Protein AF-0000000083226311 (afdb_homodimer)

Sequence (654 aa):
MKQTILDANFPFTADRRTYHVALKHGEVANRILTVGDHVRARRIAKFLDQSPKVFELTSQRGFTTFTGCYLGVPVSIVAIGMGYPMIDFFVREVRAVVTGDLIIIRLGSCGTLVPEIPVGRVVVCSSSLAIWTNYDYFQLSDQERENSKGTPAGSPYLMSRPIGCDQTLHDALYENLEKTVDQGLVSSGALHSSADTFYAGQGRLDSNFMDHNHGLLDSLSKLNPSPVTLEMETTHLFHLAAINQHKSNQPADEPKSDPSSFCQGKGQIRVAAAHITFAGRISGDFIEPKEVEKLEFQAGKGCLETLINQQIDPANLHPVEDSVWSCMKQTILDANFPFTADRRTYHVALKHGEVANRILTVGDHVRARRIAKFLDQSPKVFELTSQRGFTTFTGCYLGVPVSIVAIGMGYPMIDFFVREVRAVVTGDLIIIRLGSCGTLVPEIPVGRVVVCSSSLAIWTNYDYFQLSDQERENSKGTPAGSPYLMSRPIGCDQTLHDALYENLEKTVDQGLVSSGALHSSADTFYAGQGRLDSNFMDHNHGLLDSLSKLNPSPVTLEMETTHLFHLAAINQHKSNQPADEPKSDPSSFCQGKGQIRVAAAHITFAGRISGDFIEPKEVEKLEFQAGKGCLETLINQQIDPANLHPVEDSVWSC

Organism: NCBI:txid56615

Nearest PDB structures (foldseek):
  6k8p-assembly1_A  TM=8.914E-01  e=3.762E-32  Phytophthora capsici LT1534
  6k5h-assembly2_C  TM=8.894E-01  e=1.796E-29  Phytophthora capsici LT1534
  5lhv-assembly1_D  TM=8.011E-01  e=9.781E-16  Vibrio cholerae
  3pns-assembly3_E  TM=7.950E-01  e=2.423E-15  Vibrio cholerae O1 biovar El Tor str. N16961
  3qpb-assembly1_A  TM=7.929E-01  e=3.278E-15  Streptococcus pyogenes serotype M6

pLDDT: mean 93.26, std 11.83, range [39.75, 98.94]

Structure (mmCIF, N/CA/C/O backbone):
data_AF-0000000083226311-model_v1
#
loop_
_entity.id
_entity.type
_entity.pdbx_description
1 polymer 'Nucleoside phosphorylase domain-containing protein'
#
loop_
_atom_site.group_PDB
_atom_site.id
_atom_site.type_symbol
_atom_site.label_atom_id
_atom_site.label_alt_id
_atom_site.label_comp_id
_atom_site.label_asym_id
_atom_site.label_entity_id
_atom_site.label_seq_id
_atom_site.pdbx_PDB_ins_code
_atom_site.Cartn_x
_atom_site.Cartn_y
_atom_site.Cartn_z
_atom_site.occupancy
_atom_site.B_iso_or_equiv
_atom_site.auth_seq_id
_atom_site.auth_comp_id
_atom_site.auth_asym_id
_atom_site.auth_atom_id
_atom_site.pdbx_PDB_model_num
ATOM 1 N N . MET A 1 1 ? -11.578 12.414 -10.75 1 69.88 1 MET A N 1
ATOM 2 C CA . MET A 1 1 ? -12.672 11.484 -10.984 1 69.88 1 MET A CA 1
ATOM 3 C C . MET A 1 1 ? -13.438 11.844 -12.258 1 69.88 1 MET A C 1
ATOM 5 O O . MET A 1 1 ? -14.047 12.906 -12.336 1 69.88 1 MET A O 1
ATOM 9 N N . LYS A 1 2 ? -13.328 10.992 -13.234 1 69.25 2 LYS A N 1
ATOM 10 C CA . LYS A 1 2 ? -13.883 11.32 -14.539 1 69.25 2 LYS A CA 1
ATOM 11 C C . LYS A 1 2 ? -15.305 10.781 -14.688 1 69.25 2 LYS A C 1
ATOM 13 O O . LYS A 1 2 ? -16.125 11.367 -15.391 1 69.25 2 LYS A O 1
ATOM 18 N N . GLN A 1 3 ? -15.562 9.766 -13.891 1 80.12 3 GLN A N 1
ATOM 19 C CA . GLN A 1 3 ? -16.844 9.109 -14.086 1 80.12 3 GLN A CA 1
ATOM 20 C C . GLN A 1 3 ? -17.625 9.008 -12.773 1 80.12 3 GLN A C 1
ATOM 22 O O . GLN A 1 3 ? -17.016 9.047 -11.688 1 80.12 3 GLN A O 1
ATOM 27 N N . THR A 1 4 ? -18.906 8.961 -13 1 85.12 4 THR A N 1
ATOM 28 C CA . THR A 1 4 ? -19.766 8.719 -11.844 1 85.12 4 THR A CA 1
ATOM 29 C C . THR A 1 4 ? -19.531 7.32 -11.281 1 85.12 4 THR A C 1
ATOM 31 O O . THR A 1 4 ? -19.422 6.348 -12.031 1 85.12 4 THR A O 1
ATOM 34 N N . ILE A 1 5 ? -19.281 7.281 -10.008 1 87.38 5 ILE A N 1
ATOM 35 C CA . ILE A 1 5 ? -19.094 6.016 -9.312 1 87.38 5 ILE A CA 1
ATOM 36 C C . ILE A 1 5 ? -20.391 5.578 -8.656 1 87.38 5 ILE A C 1
ATOM 38 O O . ILE A 1 5 ? -21.078 6.387 -8.016 1 87.38 5 ILE A O 1
ATOM 42 N N . LEU A 1 6 ? -20.547 4.27 -8.93 1 84.38 6 LEU A N 1
ATOM 43 C CA . LEU A 1 6 ? -21.781 3.695 -8.406 1 84.38 6 LEU A CA 1
ATOM 44 C C . LEU A 1 6 ? -21.5 2.791 -7.215 1 84.38 6 LEU A C 1
ATOM 46 O O . LEU A 1 6 ? -20.453 2.148 -7.152 1 84.38 6 LEU A O 1
ATOM 50 N N . ASP A 1 7 ? -22.156 2.822 -6.078 1 86.25 7 ASP A N 1
ATOM 51 C CA . ASP A 1 7 ? -22.156 1.913 -4.938 1 86.25 7 ASP A CA 1
ATOM 52 C C . ASP A 1 7 ? -21.062 2.271 -3.949 1 86.25 7 ASP A C 1
ATOM 54 O O . ASP A 1 7 ? -19.875 2.15 -4.266 1 86.25 7 ASP A O 1
ATOM 58 N N . ALA A 1 8 ? -21.297 2.588 -2.844 1 90.62 8 ALA A N 1
ATOM 59 C CA . ALA A 1 8 ? -20.328 3.004 -1.835 1 90.62 8 ALA A CA 1
ATOM 60 C C . ALA A 1 8 ? -19.656 1.795 -1.193 1 90.62 8 ALA A C 1
ATOM 62 O O . ALA A 1 8 ? -18.594 1.923 -0.579 1 90.62 8 ALA A O 1
ATOM 63 N N . ASN A 1 9 ? -20.25 0.638 -1.308 1 91.94 9 ASN A N 1
ATOM 64 C CA . ASN A 1 9 ? -19.672 -0.583 -0.755 1 91.94 9 ASN A CA 1
ATOM 65 C C . ASN A 1 9 ? -18.625 -1.18 -1.691 1 91.94 9 ASN A C 1
ATOM 67 O O . ASN A 1 9 ? -17.484 -1.414 -1.285 1 91.94 9 ASN A O 1
ATOM 71 N N . PHE A 1 10 ? -18.984 -1.398 -2.883 1 92.69 10 PHE A N 1
ATOM 72 C CA . PHE A 1 10 ? -18.094 -1.881 -3.932 1 92.69 10 PHE A CA 1
ATOM 73 C C . PHE A 1 10 ? -18.156 -0.973 -5.152 1 92.69 10 PHE A C 1
ATOM 75 O O . PHE A 1 10 ? -18.891 -1.248 -6.102 1 92.69 10 PHE A O 1
ATOM 82 N N . PRO A 1 11 ? -17.328 0.064 -5.188 1 92.44 11 PRO A N 1
ATOM 83 C CA . PRO A 1 11 ? -17.453 1.112 -6.203 1 92.44 11 PRO A CA 1
ATOM 84 C C . PRO A 1 11 ? -17.141 0.606 -7.609 1 92.44 11 PRO A C 1
ATOM 86 O O . PRO A 1 11 ? -16.203 -0.173 -7.797 1 92.44 11 PRO A O 1
ATOM 89 N N . PHE A 1 12 ? -17.922 0.962 -8.539 1 92.25 12 PHE A N 1
ATOM 90 C CA . PHE A 1 12 ? -17.781 0.682 -9.961 1 92.25 12 PHE A CA 1
ATOM 91 C C . PHE A 1 12 ? -18.281 1.854 -10.805 1 92.25 12 PHE A C 1
ATOM 93 O O . PHE A 1 12 ? -19.109 2.639 -10.344 1 92.25 12 PHE A O 1
ATOM 100 N N . THR A 1 13 ? -17.75 1.929 -11.984 1 92 13 THR A N 1
ATOM 101 C CA . THR A 1 13 ? -18.219 2.951 -12.906 1 92 13 THR A CA 1
ATOM 102 C C . THR A 1 13 ? -19.516 2.51 -13.578 1 92 13 THR A C 1
ATOM 104 O O . THR A 1 13 ? -19.938 1.36 -13.43 1 92 13 THR A O 1
ATOM 107 N N . ALA A 1 14 ? -20.125 3.447 -14.328 1 88.44 14 ALA A N 1
ATOM 108 C CA . ALA A 1 14 ? -21.375 3.164 -15.023 1 88.44 14 ALA A CA 1
ATOM 109 C C . ALA A 1 14 ? -21.203 2.045 -16.047 1 88.44 14 ALA A C 1
ATOM 111 O O . ALA A 1 14 ? -22.109 1.255 -16.281 1 88.44 14 ALA A O 1
ATOM 112 N N . ASP A 1 15 ? -20.047 2.01 -16.641 1 89.62 15 ASP A N 1
ATOM 113 C CA . ASP A 1 15 ? -19.797 0.968 -17.641 1 89.62 15 ASP A CA 1
ATOM 114 C C . ASP A 1 15 ? -19.203 -0.276 -16.984 1 89.62 15 ASP A C 1
ATOM 116 O O . ASP A 1 15 ? -18.562 -1.088 -17.656 1 89.62 15 ASP A O 1
ATOM 120 N N . ARG A 1 16 ? -19.203 -0.365 -15.672 1 90.38 16 ARG A N 1
ATOM 121 C CA . ARG A 1 16 ? -18.938 -1.544 -14.852 1 90.38 16 ARG A CA 1
ATOM 122 C C . ARG A 1 16 ? -17.438 -1.832 -14.773 1 90.38 16 ARG A C 1
ATOM 124 O O . ARG A 1 16 ? -17.031 -2.99 -14.836 1 90.38 16 ARG A O 1
ATOM 131 N N . ARG A 1 17 ? -16.719 -0.817 -14.828 1 94.31 17 ARG A N 1
ATOM 132 C CA . ARG A 1 17 ? -15.297 -0.914 -14.508 1 94.31 17 ARG A CA 1
ATOM 133 C C . ARG A 1 17 ? -15.062 -0.768 -13.008 1 94.31 17 ARG A C 1
ATOM 135 O O . ARG A 1 17 ? -15.695 0.062 -12.352 1 94.31 17 ARG A O 1
ATOM 142 N N . THR A 1 18 ? -14.188 -1.64 -12.492 1 95.62 18 THR A N 1
ATOM 143 C CA . THR A 1 18 ? -13.859 -1.529 -11.07 1 95.62 18 THR A CA 1
ATOM 144 C C . THR A 1 18 ? -13.141 -0.213 -10.789 1 95.62 18 THR A C 1
ATOM 146 O O . THR A 1 18 ? -12.562 0.395 -11.688 1 95.62 18 THR A O 1
ATOM 149 N N . TYR A 1 19 ? -13.133 0.211 -9.602 1 95.38 19 TYR A N 1
ATOM 150 C CA . TYR A 1 19 ? -12.773 1.575 -9.227 1 95.38 19 TYR A CA 1
ATOM 151 C C . TYR A 1 19 ? -11.266 1.771 -9.242 1 95.38 19 TYR A C 1
ATOM 153 O O . TYR A 1 19 ? -10.773 2.805 -9.703 1 95.38 19 TYR A O 1
ATOM 161 N N . HIS A 1 20 ? -10.492 0.817 -8.727 1 97.44 20 HIS A N 1
ATOM 162 C CA . HIS A 1 20 ? -9.055 1.016 -8.547 1 97.44 20 HIS A CA 1
ATOM 163 C C . HIS A 1 20 ? -8.266 0.388 -9.695 1 97.44 20 HIS A C 1
ATOM 165 O O . HIS A 1 20 ? -7.512 1.077 -10.383 1 97.44 20 HIS A O 1
ATOM 171 N N . VAL A 1 21 ? -8.516 -0.91 -9.891 1 98 21 VAL A N 1
ATOM 172 C CA . VAL A 1 21 ? -7.773 -1.61 -10.938 1 98 21 VAL A CA 1
ATOM 173 C C . VAL A 1 21 ? -8.297 -1.188 -12.312 1 98 21 VAL A C 1
ATOM 175 O O . VAL A 1 21 ? -7.582 -1.299 -13.312 1 98 21 VAL A O 1
ATOM 178 N N . ALA A 1 22 ? -9.562 -0.777 -12.414 1 97.38 22 ALA A N 1
ATOM 179 C CA . ALA A 1 22 ? -10.203 -0.178 -13.586 1 97.38 22 ALA A CA 1
ATOM 180 C C . ALA A 1 22 ? -10.352 -1.199 -14.711 1 97.38 22 ALA A C 1
ATOM 182 O O . ALA A 1 22 ? -10.117 -0.883 -15.875 1 97.38 22 ALA A O 1
ATOM 183 N N . LEU A 1 23 ? -10.695 -2.41 -14.312 1 97 23 LEU A N 1
ATOM 184 C CA . LEU A 1 23 ? -10.93 -3.461 -15.297 1 97 23 LEU A CA 1
ATOM 185 C C . LEU A 1 23 ? -12.406 -3.846 -15.336 1 97 23 LEU A C 1
ATOM 187 O O . LEU A 1 23 ? -13.133 -3.641 -14.367 1 97 23 LEU A O 1
ATOM 191 N N . LYS A 1 24 ? -12.859 -4.324 -16.406 1 95.06 24 LYS A N 1
ATOM 192 C CA . LYS A 1 24 ? -14.227 -4.816 -16.531 1 95.06 24 LYS A CA 1
ATOM 193 C C . LYS A 1 24 ? -14.258 -6.215 -17.141 1 95.06 24 LYS A C 1
ATOM 195 O O . LYS A 1 24 ? -13.211 -6.773 -17.469 1 95.06 24 LYS A O 1
ATOM 200 N N . HIS A 1 25 ? -15.438 -6.762 -17.203 1 93.38 25 HIS A N 1
ATOM 201 C CA . HIS A 1 25 ? -15.656 -8.094 -17.75 1 93.38 25 HIS A CA 1
ATOM 202 C C . HIS A 1 25 ? -15.008 -8.25 -19.125 1 93.38 25 HIS A C 1
ATOM 204 O O . HIS A 1 25 ? -15.195 -7.402 -20 1 93.38 25 HIS A O 1
ATOM 210 N N . GLY A 1 26 ? -14.133 -9.281 -19.281 1 95.5 26 GLY A N 1
ATOM 211 C CA . GLY A 1 26 ? -13.523 -9.578 -20.562 1 95.5 26 GLY A CA 1
ATOM 212 C C . GLY A 1 26 ? -12.148 -8.969 -20.734 1 95.5 26 GLY A C 1
ATOM 213 O O . GLY A 1 26 ? -11.484 -9.195 -21.75 1 95.5 26 GLY A O 1
ATOM 214 N N . GLU A 1 27 ? -11.68 -8.305 -19.734 1 97.25 27 GLU A N 1
ATOM 215 C CA . GLU A 1 27 ? -10.398 -7.621 -19.875 1 97.25 27 GLU A CA 1
ATOM 216 C C . GLU A 1 27 ? -9.305 -8.328 -19.078 1 97.25 27 GLU A C 1
ATOM 218 O O . GLU A 1 27 ? -8.133 -7.969 -19.188 1 97.25 27 GLU A O 1
ATOM 223 N N . VAL A 1 28 ? -9.641 -9.375 -18.312 1 97.56 28 VAL A N 1
ATOM 224 C CA . VAL A 1 28 ? -8.68 -10.164 -17.547 1 97.56 28 VAL A CA 1
ATOM 225 C C . VAL A 1 28 ? -9.023 -11.641 -17.641 1 97.56 28 VAL A C 1
ATOM 227 O O . VAL A 1 28 ? -10.188 -12.031 -17.5 1 97.56 28 VAL A O 1
ATOM 230 N N . ALA A 1 29 ? -8.039 -12.422 -17.906 1 97.56 29 ALA A N 1
ATOM 231 C CA . ALA A 1 29 ? -8.219 -13.867 -18.078 1 97.56 29 ALA A CA 1
ATOM 232 C C . ALA A 1 29 ? -8.148 -14.594 -16.734 1 97.56 29 ALA A C 1
ATOM 234 O O . ALA A 1 29 ? -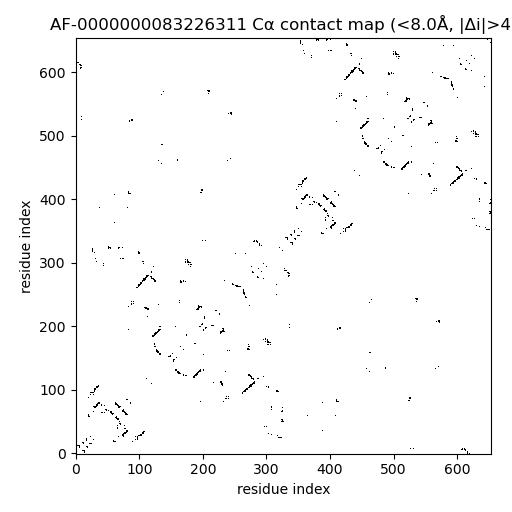7.754 -14.016 -15.727 1 97.56 29 ALA A O 1
ATOM 235 N N . ASN A 1 30 ? -8.531 -15.898 -16.766 1 97.06 30 ASN A N 1
ATOM 236 C CA . ASN A 1 30 ? -8.508 -16.75 -15.586 1 97.06 30 ASN A CA 1
ATOM 237 C C . ASN A 1 30 ? -7.09 -16.938 -15.055 1 97.06 30 ASN A C 1
ATOM 239 O O . ASN A 1 30 ? -6.891 -17.062 -13.852 1 97.06 30 ASN A O 1
ATOM 243 N N . ARG A 1 31 ? -6.109 -17 -15.969 1 98.81 31 ARG A N 1
ATOM 244 C CA . ARG A 1 31 ? -4.703 -17.234 -15.648 1 98.81 31 ARG A CA 1
ATOM 245 C C . ARG A 1 31 ? -3.941 -15.914 -15.555 1 98.81 31 ARG A C 1
ATOM 247 O O . ARG A 1 31 ? -3.857 -15.164 -16.531 1 98.81 31 ARG A O 1
ATOM 254 N N . ILE A 1 32 ? -3.348 -15.68 -14.375 1 98.94 32 ILE A N 1
ATOM 255 C CA . ILE A 1 32 ? -2.812 -14.344 -14.141 1 98.94 32 ILE A CA 1
ATOM 256 C C . ILE A 1 32 ? -1.407 -14.445 -13.547 1 98.94 32 ILE A C 1
ATOM 258 O O . ILE A 1 32 ? -1.181 -15.203 -12.594 1 98.94 32 ILE A O 1
ATOM 262 N N . LEU A 1 33 ? -0.5 -13.734 -14.125 1 98.94 33 LEU A N 1
ATOM 263 C CA . LEU A 1 33 ? 0.792 -13.422 -13.523 1 98.94 33 LEU A CA 1
ATOM 264 C C . LEU A 1 33 ? 0.791 -12.023 -12.922 1 98.94 33 LEU A C 1
ATOM 266 O O . LEU A 1 33 ? 0.52 -11.047 -13.625 1 98.94 33 LEU A O 1
ATOM 270 N N . THR A 1 34 ? 0.99 -11.898 -11.633 1 98.94 34 THR A N 1
ATOM 271 C CA . THR A 1 34 ? 1.079 -10.57 -11.031 1 98.94 34 THR A CA 1
ATOM 272 C C . THR A 1 34 ? 2.516 -10.258 -10.625 1 98.94 34 THR A C 1
ATOM 274 O O . THR A 1 34 ? 3.242 -11.141 -10.164 1 98.94 34 THR A O 1
ATOM 277 N N . VAL A 1 35 ? 2.941 -9.047 -10.883 1 98.81 35 VAL A N 1
ATOM 278 C CA . VAL A 1 35 ? 4.25 -8.516 -10.523 1 98.81 35 VAL A CA 1
ATOM 279 C C . VAL A 1 35 ? 4.086 -7.156 -9.852 1 98.81 35 VAL A C 1
ATOM 281 O O . VAL A 1 35 ? 2.984 -6.605 -9.805 1 98.81 35 VAL A O 1
ATOM 284 N N . GLY A 1 36 ? 5.148 -6.664 -9.25 1 98.06 36 GLY A N 1
ATOM 285 C CA . GLY A 1 36 ? 5.094 -5.355 -8.625 1 98.06 36 GLY A CA 1
ATOM 286 C C . GLY A 1 36 ? 5.363 -4.219 -9.594 1 98.06 36 GLY A C 1
ATOM 287 O O . GLY A 1 36 ? 4.613 -3.24 -9.633 1 98.06 36 GLY A O 1
ATOM 288 N N . ASP A 1 37 ? 6.297 -4.398 -10.43 1 96.25 37 ASP A N 1
ATOM 289 C CA . ASP A 1 37 ? 6.855 -3.357 -11.281 1 96.25 37 ASP A CA 1
ATOM 290 C C . ASP A 1 37 ? 6.254 -3.414 -12.688 1 96.25 37 ASP A C 1
ATOM 292 O O . ASP A 1 37 ? 6.305 -4.453 -13.352 1 96.25 37 ASP A O 1
ATOM 296 N N . HIS A 1 38 ? 5.75 -2.234 -13.211 1 97.12 38 HIS A N 1
ATOM 297 C CA . HIS A 1 38 ? 5.141 -2.203 -14.531 1 97.12 38 HIS A CA 1
ATOM 298 C C . HIS A 1 38 ? 6.184 -2.418 -15.625 1 97.12 38 HIS A C 1
ATOM 300 O O . HIS A 1 38 ? 5.863 -2.926 -16.703 1 97.12 38 HIS A O 1
ATOM 306 N N . VAL A 1 39 ? 7.445 -2.049 -15.367 1 95.56 39 VAL A N 1
ATOM 307 C CA . VAL A 1 39 ? 8.516 -2.285 -16.344 1 95.56 39 VAL A CA 1
ATOM 308 C C . VAL A 1 39 ? 8.734 -3.787 -16.5 1 95.56 39 VAL A C 1
ATOM 310 O O . VAL A 1 39 ? 8.891 -4.277 -17.625 1 95.56 39 VAL A O 1
ATOM 313 N N . ARG A 1 40 ? 8.773 -4.473 -15.359 1 96.44 40 ARG A N 1
ATOM 314 C CA . ARG A 1 40 ? 8.867 -5.926 -15.383 1 96.44 40 ARG A CA 1
ATOM 315 C C . ARG A 1 40 ? 7.691 -6.543 -16.141 1 96.44 40 ARG A C 1
ATOM 317 O O . ARG A 1 40 ? 7.871 -7.449 -16.953 1 96.44 40 ARG A O 1
ATOM 324 N N . ALA A 1 41 ? 6.496 -6.07 -15.875 1 98.38 41 ALA A N 1
ATOM 325 C CA . ALA A 1 41 ? 5.297 -6.566 -16.547 1 98.38 41 ALA A CA 1
ATOM 326 C C . ALA A 1 41 ? 5.406 -6.402 -18.062 1 98.38 41 ALA A C 1
ATOM 328 O O . ALA A 1 41 ? 5.086 -7.32 -18.812 1 98.38 41 ALA A O 1
ATOM 329 N N . ARG A 1 42 ? 5.812 -5.254 -18.453 1 97.25 42 ARG A N 1
ATOM 330 C CA . ARG A 1 42 ? 5.945 -4.965 -19.875 1 97.25 42 ARG A CA 1
ATOM 331 C C . ARG A 1 42 ? 6.98 -5.875 -20.531 1 97.25 42 ARG A C 1
ATOM 333 O O . ARG A 1 42 ? 6.785 -6.344 -21.656 1 97.25 42 ARG A O 1
ATOM 340 N N . ARG A 1 43 ? 8.07 -6.113 -19.844 1 96.19 43 ARG A N 1
ATOM 341 C CA . ARG A 1 43 ? 9.102 -7.02 -20.344 1 96.19 43 ARG A CA 1
ATOM 342 C C . ARG A 1 43 ? 8.547 -8.422 -20.562 1 96.19 43 ARG A C 1
ATOM 344 O O . ARG A 1 43 ? 8.789 -9.047 -21.594 1 96.19 43 ARG A O 1
ATOM 351 N N . ILE A 1 44 ? 7.828 -8.906 -19.594 1 98.38 44 ILE A N 1
ATOM 352 C CA . ILE A 1 44 ? 7.289 -10.258 -19.656 1 98.38 44 ILE A CA 1
ATOM 353 C C . ILE A 1 44 ? 6.191 -10.328 -20.719 1 98.38 44 ILE A C 1
ATOM 355 O O . ILE A 1 44 ? 6.039 -11.344 -21.391 1 98.38 44 ILE A O 1
ATOM 359 N N . ALA A 1 45 ? 5.441 -9.227 -20.906 1 98.5 45 ALA A N 1
ATOM 360 C CA . ALA A 1 45 ? 4.336 -9.172 -21.859 1 98.5 45 ALA A CA 1
ATOM 361 C C . ALA A 1 45 ? 4.836 -9.375 -23.297 1 98.5 45 ALA A C 1
ATOM 363 O O . ALA A 1 45 ? 4.055 -9.68 -24.203 1 98.5 45 ALA A O 1
ATOM 364 N N . LYS A 1 46 ? 6.133 -9.258 -23.531 1 97.69 46 LYS A N 1
ATOM 365 C CA . LYS A 1 46 ? 6.73 -9.469 -24.844 1 97.69 46 LYS A CA 1
ATOM 366 C C . LYS A 1 46 ? 6.629 -10.93 -25.266 1 97.69 46 LYS A C 1
ATOM 368 O O . LYS A 1 46 ? 6.75 -11.258 -26.453 1 97.69 46 LYS A O 1
ATOM 373 N N . PHE A 1 47 ? 6.418 -11.805 -24.312 1 98.38 47 PHE A N 1
ATOM 374 C CA . PHE A 1 47 ? 6.285 -13.227 -24.609 1 98.38 47 PHE A CA 1
ATOM 375 C C . PHE A 1 47 ? 4.922 -13.523 -25.219 1 98.38 47 PHE A C 1
ATOM 377 O O . PHE A 1 47 ? 4.719 -14.586 -25.812 1 98.38 47 PHE A O 1
ATOM 384 N N . LEU A 1 48 ? 3.91 -12.633 -24.984 1 98.62 48 LEU A N 1
ATOM 385 C CA . LEU A 1 48 ? 2.549 -12.922 -25.438 1 98.62 48 LEU A CA 1
ATOM 386 C C . LEU A 1 48 ? 2.467 -12.969 -26.953 1 98.62 48 LEU A C 1
ATOM 388 O O . LEU A 1 48 ? 3.258 -12.32 -27.641 1 98.62 48 LEU A O 1
ATOM 392 N N . ASP A 1 49 ? 1.504 -13.695 -27.422 1 98.25 49 ASP A N 1
ATOM 393 C CA . ASP A 1 49 ? 1.286 -13.836 -28.859 1 98.25 49 ASP A CA 1
ATOM 394 C C . ASP A 1 49 ? 0.989 -12.484 -29.5 1 98.25 49 ASP A C 1
ATOM 396 O O . ASP A 1 49 ? 0.427 -11.594 -28.859 1 98.25 49 ASP A O 1
ATOM 400 N N . GLN A 1 50 ? 1.293 -12.383 -30.75 1 96.25 50 GLN A N 1
ATOM 401 C CA . GLN A 1 50 ? 1.042 -11.148 -31.484 1 96.25 50 GLN A CA 1
ATOM 402 C C . GLN A 1 50 ? -0.443 -10.984 -31.797 1 96.25 50 GLN A C 1
ATOM 404 O O . GLN A 1 50 ? -0.93 -9.867 -31.953 1 96.25 50 GLN A O 1
ATOM 409 N N . SER A 1 51 ? -1.078 -12.094 -32 1 95 51 SER A N 1
ATOM 410 C CA . SER A 1 51 ? -2.518 -12.109 -32.25 1 95 51 SER A CA 1
ATOM 411 C C . SER A 1 51 ? -3.23 -13.023 -31.25 1 95 51 SER A C 1
ATOM 413 O O . SER A 1 51 ? -2.812 -14.164 -31.047 1 95 51 SER A O 1
ATOM 415 N N . PRO A 1 52 ? -4.324 -12.539 -30.594 1 95.88 52 PRO A N 1
ATOM 416 C CA . PRO A 1 52 ? -4.902 -11.203 -30.766 1 95.88 52 PRO A CA 1
ATOM 417 C C . PRO A 1 52 ? -4.023 -10.109 -30.156 1 95.88 52 PRO A C 1
ATOM 419 O O . PRO A 1 52 ? -3.088 -10.398 -29.406 1 95.88 52 PRO A O 1
ATOM 422 N N . LYS A 1 53 ? -4.316 -8.898 -30.578 1 96.88 53 LYS A N 1
ATOM 423 C CA . LYS A 1 53 ? -3.574 -7.758 -30.047 1 96.88 53 LYS A CA 1
ATOM 424 C C . LYS A 1 53 ? -3.633 -7.719 -28.531 1 96.88 53 LYS A C 1
ATOM 426 O O . LYS A 1 53 ? -4.703 -7.879 -27.938 1 96.88 53 LYS A O 1
ATOM 431 N N . VAL A 1 54 ? -2.541 -7.48 -27.938 1 98.44 54 VAL A N 1
ATOM 432 C CA . VAL A 1 54 ? -2.455 -7.434 -26.484 1 98.44 54 VAL A CA 1
ATOM 433 C C . VAL A 1 54 ? -3.211 -6.211 -25.953 1 98.44 54 VAL A C 1
ATOM 435 O O . VAL A 1 54 ? -2.979 -5.09 -26.406 1 98.44 54 VAL A O 1
ATOM 438 N N . PHE A 1 55 ? -4.137 -6.488 -25.094 1 98.62 55 PHE A N 1
ATOM 439 C CA . PHE A 1 55 ? -4.82 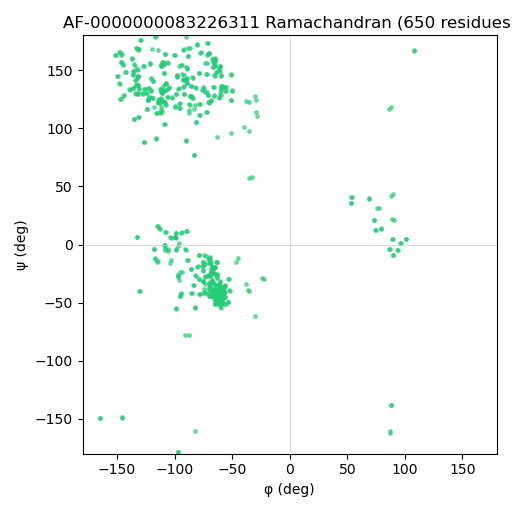-5.434 -24.359 1 98.62 55 PHE A CA 1
ATOM 440 C C . PHE A 1 55 ? -3.896 -4.82 -23.312 1 98.62 55 PHE A C 1
ATOM 442 O O . PHE A 1 55 ? -3.205 -5.539 -22.578 1 98.62 55 PHE A O 1
ATOM 449 N N . GLU A 1 56 ? -3.814 -3.553 -23.266 1 98.69 56 GLU A N 1
ATOM 450 C CA . GLU A 1 56 ? -3.029 -2.85 -22.266 1 98.69 56 GLU A CA 1
ATOM 451 C C . GLU A 1 56 ? -3.834 -1.722 -21.625 1 98.69 56 GLU A C 1
ATOM 453 O O . GLU A 1 56 ? -4.434 -0.903 -22.328 1 98.69 56 GLU A O 1
ATOM 458 N N . LEU A 1 57 ? -3.865 -1.668 -20.312 1 98.5 57 LEU A N 1
ATOM 459 C CA . LEU A 1 57 ? -4.535 -0.594 -19.594 1 98.5 57 LEU A CA 1
ATOM 460 C C . LEU A 1 57 ? -3.773 -0.243 -18.312 1 98.5 57 LEU A C 1
ATOM 462 O O . LEU A 1 57 ? -3.4 -1.131 -17.547 1 98.5 57 LEU A O 1
ATOM 466 N N . THR A 1 58 ? -3.477 0.988 -18.125 1 97.88 58 THR A N 1
ATOM 467 C CA . THR A 1 58 ? -2.975 1.517 -16.859 1 97.88 58 THR A CA 1
ATOM 468 C C . THR A 1 58 ? -4.039 2.357 -16.156 1 97.88 58 THR A C 1
ATOM 470 O O . THR A 1 58 ? -4.516 3.35 -16.719 1 97.88 58 THR A O 1
ATOM 473 N N . SER A 1 59 ? -4.391 1.956 -14.992 1 97.19 59 SER A N 1
ATOM 474 C CA . SER A 1 59 ? -5.414 2.688 -14.25 1 97.19 59 SER A CA 1
ATOM 475 C C . SER A 1 59 ? -4.844 3.961 -13.633 1 97.19 59 SER A C 1
ATOM 477 O O . SER A 1 59 ? -3.625 4.117 -13.523 1 97.19 59 SER A O 1
ATOM 479 N N . GLN A 1 60 ? -5.691 4.855 -13.195 1 93.88 60 GLN A N 1
ATOM 480 C CA . GLN A 1 60 ? -5.285 6.082 -12.516 1 93.88 60 GLN A CA 1
ATOM 481 C C . GLN A 1 60 ? -4.617 5.777 -11.18 1 93.88 60 GLN A C 1
ATOM 483 O O . GLN A 1 60 ? -3.914 6.625 -10.625 1 93.88 60 GLN A O 1
ATOM 488 N N . ARG A 1 61 ? -4.84 4.594 -10.664 1 95.62 61 ARG A N 1
ATOM 489 C CA . ARG A 1 61 ? -4.328 4.238 -9.344 1 95.62 61 ARG A CA 1
ATOM 490 C C . ARG A 1 61 ? -3.051 3.41 -9.461 1 95.62 61 ARG A C 1
ATOM 492 O O . ARG A 1 61 ? -2.566 2.863 -8.469 1 95.62 61 ARG A O 1
ATOM 499 N N . GLY A 1 62 ? -2.545 3.25 -10.656 1 95.25 62 GLY A N 1
ATOM 500 C CA . GLY A 1 62 ? -1.188 2.762 -10.836 1 95.25 62 GLY A CA 1
ATOM 501 C C . GLY A 1 62 ? -1.127 1.291 -11.203 1 95.25 62 GLY A C 1
ATOM 502 O O . GLY A 1 62 ? -0.043 0.712 -11.297 1 95.25 62 GLY A O 1
ATOM 503 N N . PHE A 1 63 ? -2.262 0.641 -11.414 1 98.38 63 PHE A N 1
ATOM 504 C CA . PHE A 1 63 ? -2.266 -0.736 -11.898 1 98.38 63 PHE A CA 1
ATOM 505 C C . PHE A 1 63 ? -2.086 -0.784 -13.406 1 98.38 63 PHE A C 1
ATOM 507 O O . PHE A 1 63 ? -2.691 0.006 -14.133 1 98.38 63 PHE A O 1
ATOM 514 N N . THR A 1 64 ? -1.247 -1.654 -13.891 1 98.75 64 THR A N 1
ATOM 515 C CA . THR A 1 64 ? -1.088 -1.876 -15.32 1 98.75 64 THR A CA 1
ATOM 516 C C . THR A 1 64 ? -1.371 -3.332 -15.68 1 98.75 64 THR A C 1
ATOM 518 O O . THR A 1 64 ? -0.775 -4.246 -15.102 1 98.75 64 THR A O 1
ATOM 521 N N . THR A 1 65 ? -2.27 -3.527 -16.641 1 98.88 65 THR A N 1
ATOM 522 C CA . THR A 1 65 ? -2.686 -4.867 -17.031 1 98.88 65 THR A CA 1
ATOM 523 C C . THR A 1 65 ? -2.387 -5.117 -18.5 1 98.88 65 THR A C 1
ATOM 525 O O . THR A 1 65 ? -2.66 -4.262 -19.359 1 98.88 65 THR A O 1
ATOM 528 N N . PHE A 1 66 ? -1.79 -6.242 -18.766 1 98.88 66 PHE A N 1
ATOM 529 C CA . PHE A 1 66 ? -1.656 -6.812 -20.109 1 98.88 66 PHE A CA 1
ATOM 530 C C . PHE A 1 66 ? -2.451 -8.102 -20.219 1 98.88 66 PHE A C 1
ATOM 532 O O . PHE A 1 66 ? -2.312 -9.008 -19.391 1 98.88 66 PHE A O 1
ATOM 539 N N . THR A 1 67 ? -3.33 -8.172 -21.203 1 98.81 67 THR A N 1
ATOM 540 C CA . THR A 1 67 ? -4.074 -9.406 -21.438 1 98.81 67 THR A CA 1
ATOM 541 C C . THR A 1 67 ? -3.957 -9.836 -22.891 1 98.81 67 THR A C 1
ATOM 543 O O . THR A 1 67 ? -4.148 -9.031 -23.812 1 98.81 67 THR A O 1
ATOM 546 N N . GLY A 1 68 ? -3.639 -11 -23.109 1 98.44 68 GLY A N 1
ATOM 547 C CA . GLY A 1 68 ? -3.533 -11.641 -24.406 1 98.44 68 GLY A CA 1
ATOM 548 C C . GLY A 1 68 ? -3.471 -13.156 -24.328 1 98.44 68 GLY A C 1
ATOM 549 O O . GLY A 1 68 ? -4.156 -13.766 -23.5 1 98.44 68 GLY A O 1
ATOM 550 N N . CYS A 1 69 ? -2.773 -13.727 -25.297 1 98.5 69 CYS A N 1
ATOM 551 C CA . CYS A 1 69 ? -2.561 -15.164 -25.297 1 98.5 69 CYS A CA 1
ATOM 552 C C . CYS A 1 69 ? -1.073 -15.5 -25.25 1 98.5 69 CYS A C 1
ATOM 554 O O . CYS A 1 69 ? -0.249 -14.742 -25.766 1 98.5 69 CYS A O 1
ATOM 556 N N . TYR A 1 70 ? -0.733 -16.469 -24.578 1 98.62 70 TYR A N 1
ATOM 557 C CA . TYR A 1 70 ? 0.571 -17.125 -24.656 1 98.62 70 TYR A CA 1
ATOM 558 C C . TYR A 1 70 ? 0.442 -18.547 -25.172 1 98.62 70 TYR A C 1
ATOM 560 O O . TYR A 1 70 ? -0.188 -19.391 -24.531 1 98.62 70 TYR A O 1
ATOM 568 N N . LEU A 1 71 ? 1.006 -18.828 -26.422 1 98.06 71 LEU A N 1
ATOM 569 C CA . LEU A 1 71 ? 0.868 -20.109 -27.109 1 98.06 71 LEU A CA 1
ATOM 570 C C . LEU A 1 71 ? -0.601 -20.5 -27.234 1 98.06 71 LEU A C 1
ATOM 572 O O . LEU A 1 71 ? -0.969 -21.656 -26.953 1 98.06 71 LEU A O 1
ATOM 576 N N . GLY A 1 72 ? -1.403 -19.516 -27.422 1 97.56 72 GLY A N 1
ATOM 577 C CA . GLY A 1 72 ? -2.807 -19.719 -27.75 1 97.56 72 GLY A CA 1
ATOM 578 C C . GLY A 1 72 ? -3.705 -19.719 -26.516 1 97.56 72 GLY A C 1
ATOM 579 O O . GLY A 1 72 ? -4.93 -19.766 -26.641 1 97.56 72 GLY A O 1
ATOM 580 N N . VAL A 1 73 ? -3.17 -19.641 -25.312 1 98.06 73 VAL A N 1
ATOM 581 C CA . VAL A 1 73 ? -3.949 -19.719 -24.078 1 98.06 73 VAL A CA 1
ATOM 582 C C . VAL A 1 73 ? -4.07 -18.328 -23.453 1 98.06 73 VAL A C 1
ATOM 584 O O . VAL A 1 73 ? -3.068 -17.625 -23.281 1 98.06 73 VAL A O 1
ATOM 587 N N . PRO A 1 74 ? -5.301 -17.812 -23.125 1 98.25 74 PRO A N 1
ATOM 588 C CA . PRO A 1 74 ? -5.48 -16.484 -22.547 1 98.25 74 PRO A CA 1
ATOM 589 C C . PRO A 1 74 ? -4.77 -16.328 -21.203 1 98.25 74 PRO A C 1
ATOM 591 O O . PRO A 1 74 ? -4.883 -17.203 -20.328 1 98.25 74 PRO A O 1
ATOM 594 N N . VAL A 1 75 ? -3.998 -15.266 -21.062 1 98.81 75 VAL A N 1
ATOM 595 C CA . VAL A 1 75 ? -3.287 -14.953 -19.828 1 98.81 75 VAL A CA 1
ATOM 596 C C . VAL A 1 75 ? -3.281 -13.438 -19.609 1 98.81 75 VAL A C 1
ATOM 598 O O . VAL A 1 75 ? -3.357 -12.664 -20.578 1 98.81 75 VAL A O 1
ATOM 601 N N . SER A 1 76 ? -3.295 -13.039 -18.422 1 98.88 76 SER A N 1
ATOM 602 C CA . SER A 1 76 ? -3.125 -11.633 -18.047 1 98.88 76 SER A CA 1
ATOM 603 C C . SER A 1 76 ? -1.891 -11.438 -17.172 1 98.88 76 SER A C 1
ATOM 605 O O . SER A 1 76 ? -1.568 -12.289 -16.344 1 98.88 76 SER A O 1
ATOM 607 N N . ILE A 1 77 ? -1.188 -10.398 -17.375 1 98.94 77 ILE A N 1
ATOM 608 C CA . ILE A 1 77 ? -0.091 -9.922 -16.547 1 98.94 77 ILE A CA 1
ATOM 609 C C . ILE A 1 77 ? -0.479 -8.602 -15.883 1 98.94 77 ILE A C 1
ATOM 611 O O . ILE A 1 77 ? -0.817 -7.637 -16.562 1 98.94 77 ILE A O 1
ATOM 615 N N . VAL A 1 78 ? -0.457 -8.539 -14.57 1 98.94 78 VAL A N 1
ATOM 616 C CA . VAL A 1 78 ? -0.926 -7.359 -13.852 1 98.94 78 VAL A CA 1
ATOM 617 C C . VAL A 1 78 ? 0.181 -6.836 -12.938 1 98.94 78 VAL A C 1
ATOM 619 O O . VAL A 1 78 ? 0.633 -7.539 -12.031 1 98.94 78 VAL A O 1
ATOM 622 N N . ALA A 1 79 ? 0.668 -5.641 -13.18 1 98.81 79 ALA A N 1
ATOM 623 C CA . ALA A 1 79 ? 1.553 -4.922 -12.258 1 98.81 79 ALA A CA 1
ATOM 624 C C . ALA A 1 79 ? 0.752 -4.176 -11.195 1 98.81 79 ALA A C 1
ATOM 626 O O . ALA A 1 79 ? -0.079 -3.326 -11.523 1 98.81 79 ALA A O 1
ATOM 627 N N . ILE A 1 80 ? 1.082 -4.438 -9.938 1 98.62 80 ILE A N 1
ATOM 628 C CA . ILE A 1 80 ? 0.137 -3.99 -8.922 1 98.62 80 ILE A CA 1
ATOM 629 C C . ILE A 1 80 ? 0.801 -2.953 -8.016 1 98.62 80 ILE A C 1
ATOM 631 O O . ILE A 1 80 ? 0.136 -2.316 -7.195 1 98.62 80 ILE A O 1
ATOM 635 N N . GLY A 1 81 ? 2.109 -2.818 -8.125 1 97.69 81 GLY A N 1
ATOM 636 C CA . GLY A 1 81 ? 2.814 -1.949 -7.195 1 97.69 81 GLY A CA 1
ATOM 637 C C . GLY A 1 81 ? 3.238 -2.654 -5.922 1 97.69 81 GLY A C 1
ATOM 638 O O . GLY A 1 81 ? 3.787 -3.758 -5.969 1 97.69 81 GLY A O 1
ATOM 639 N N . MET A 1 82 ? 3.061 -1.954 -4.746 1 98.12 82 MET A N 1
ATOM 640 C CA . MET A 1 82 ? 3.699 -2.473 -3.539 1 98.12 82 MET A CA 1
ATOM 641 C C . MET A 1 82 ? 2.715 -2.51 -2.375 1 98.12 82 MET A C 1
ATOM 643 O O . MET A 1 82 ? 1.939 -1.572 -2.182 1 98.12 82 MET A O 1
ATOM 647 N N . GLY A 1 83 ? 2.768 -3.627 -1.625 1 98.38 83 GLY A N 1
ATOM 648 C CA . GLY A 1 83 ? 2.129 -3.666 -0.319 1 98.38 83 GLY A CA 1
ATOM 649 C C . GLY A 1 83 ? 0.87 -4.512 -0.294 1 98.38 83 GLY A C 1
ATOM 650 O O . GLY A 1 83 ? 0.274 -4.777 -1.34 1 98.38 83 GLY A O 1
ATOM 651 N N . TYR A 1 84 ? 0.397 -4.801 0.949 1 98.44 84 TYR A N 1
ATOM 652 C CA . TYR A 1 84 ? -0.801 -5.598 1.189 1 98.44 84 TYR A CA 1
ATOM 653 C C . TYR A 1 84 ? -2.021 -4.957 0.539 1 98.44 84 TYR A C 1
ATOM 655 O O . TYR A 1 84 ? -2.814 -5.641 -0.114 1 98.44 84 TYR A O 1
ATOM 663 N N . PRO A 1 85 ? -2.17 -3.604 0.663 1 98.31 85 PRO A N 1
ATOM 664 C CA . PRO A 1 85 ? -3.385 -3.004 0.105 1 98.31 85 PRO A CA 1
ATOM 665 C C . PRO A 1 85 ? -3.506 -3.211 -1.403 1 98.31 85 PRO A C 1
ATOM 667 O O . PRO A 1 85 ? -4.605 -3.428 -1.915 1 98.31 85 PRO A O 1
ATOM 670 N N . MET A 1 86 ? -2.375 -3.164 -2.084 1 98.5 86 MET A N 1
ATOM 671 C CA . MET A 1 86 ? -2.406 -3.268 -3.539 1 98.5 86 MET A CA 1
ATOM 672 C C . MET A 1 86 ? -2.834 -4.664 -3.977 1 98.5 86 MET A C 1
ATOM 674 O O . MET A 1 86 ? -3.578 -4.812 -4.949 1 98.5 86 MET A O 1
ATOM 678 N N . ILE A 1 87 ? -2.359 -5.707 -3.256 1 98.62 87 ILE A N 1
ATOM 679 C CA . ILE A 1 87 ? -2.795 -7.078 -3.508 1 98.62 87 ILE A CA 1
ATOM 680 C C . ILE A 1 87 ? -4.301 -7.191 -3.277 1 98.62 87 ILE A C 1
ATOM 682 O O . ILE A 1 87 ? -5.004 -7.859 -4.039 1 98.62 87 ILE A O 1
ATOM 686 N N . ASP A 1 88 ? -4.746 -6.574 -2.24 1 98.75 88 ASP A N 1
ATOM 687 C CA . ASP A 1 88 ? -6.156 -6.641 -1.883 1 98.75 88 ASP A CA 1
ATOM 688 C C . ASP A 1 88 ? -7.035 -6.07 -2.994 1 98.75 88 ASP A C 1
ATOM 690 O O . ASP A 1 88 ? -8 -6.703 -3.422 1 98.75 88 ASP A O 1
ATOM 694 N N . PHE A 1 89 ? -6.691 -4.816 -3.459 1 98.62 89 PHE A N 1
ATOM 695 C CA . PHE A 1 89 ? -7.414 -4.215 -4.574 1 98.62 89 PHE A CA 1
ATOM 696 C C . PHE A 1 89 ? -7.441 -5.156 -5.773 1 98.62 89 PHE A C 1
ATOM 698 O O . PHE A 1 89 ? -8.508 -5.43 -6.332 1 98.62 89 PHE A O 1
ATOM 705 N N . PHE A 1 90 ? -6.27 -5.672 -6.117 1 98.81 90 PHE A N 1
ATOM 706 C CA . PHE A 1 90 ? -6.066 -6.48 -7.316 1 98.81 90 PHE A CA 1
ATOM 707 C C . PHE A 1 90 ? -6.941 -7.727 -7.285 1 98.81 90 PHE A C 1
ATOM 709 O O . PHE A 1 90 ? -7.801 -7.914 -8.148 1 98.81 90 PHE A O 1
ATOM 716 N N . VAL A 1 91 ? -6.844 -8.5 -6.23 1 98.56 91 VAL A N 1
ATOM 717 C CA . VAL A 1 91 ? -7.512 -9.797 -6.203 1 98.56 91 VAL A CA 1
ATOM 718 C C . VAL A 1 91 ? -9.023 -9.602 -6.113 1 98.56 91 VAL A C 1
ATOM 720 O O . VAL A 1 91 ? -9.781 -10.25 -6.836 1 98.56 91 VAL A O 1
ATOM 723 N N . ARG A 1 92 ? -9.477 -8.688 -5.312 1 96.88 92 ARG A N 1
ATOM 724 C CA . ARG A 1 92 ? -10.906 -8.5 -5.09 1 96.88 92 ARG A CA 1
ATOM 725 C C . ARG A 1 92 ? -11.586 -7.922 -6.328 1 96.88 92 ARG A C 1
ATOM 727 O O . ARG A 1 92 ? -12.656 -8.383 -6.727 1 96.88 92 ARG A O 1
ATOM 734 N N . GLU A 1 93 ? -10.977 -6.93 -6.934 1 97.19 93 GLU A N 1
ATOM 735 C CA . GLU A 1 93 ? -11.609 -6.285 -8.086 1 97.19 93 GLU A CA 1
ATOM 736 C C . GLU A 1 93 ? -11.516 -7.164 -9.328 1 97.19 93 GLU A C 1
ATOM 738 O O . GLU A 1 93 ? -12.422 -7.156 -10.164 1 97.19 93 GLU A O 1
ATOM 743 N N . VAL A 1 94 ? -10.445 -7.953 -9.445 1 97.19 94 VAL A N 1
ATOM 744 C CA . VAL A 1 94 ? -10.352 -8.906 -10.547 1 97.19 94 VAL A CA 1
ATOM 745 C C . VAL A 1 94 ? -11.375 -10.023 -10.352 1 97.19 94 VAL A C 1
ATOM 747 O O . VAL A 1 94 ? -12.062 -10.422 -11.305 1 97.19 94 VAL A O 1
ATOM 750 N N . ARG A 1 95 ? -11.445 -10.508 -9.109 1 95.75 95 ARG A N 1
ATOM 751 C CA . ARG A 1 95 ? -12.453 -11.531 -8.828 1 95.75 95 ARG A CA 1
ATOM 752 C C . ARG A 1 95 ? -13.852 -11.047 -9.195 1 95.75 95 ARG A C 1
ATOM 754 O O . ARG A 1 95 ? -14.672 -11.828 -9.68 1 95.75 95 ARG A O 1
ATOM 761 N N . ALA A 1 96 ? -14.117 -9.797 -9.008 1 93.44 96 ALA A N 1
ATOM 762 C CA . ALA A 1 96 ? -15.438 -9.219 -9.258 1 93.44 96 ALA A CA 1
ATOM 763 C C . ALA A 1 96 ? -15.781 -9.25 -10.742 1 93.44 96 ALA A C 1
ATOM 765 O O . ALA A 1 96 ? -16.953 -9.273 -11.117 1 93.44 96 ALA A O 1
ATOM 766 N N . VAL A 1 97 ? -14.75 -9.328 -11.641 1 93.5 97 VAL A N 1
ATOM 767 C CA . VAL A 1 97 ? -15.062 -9.133 -13.055 1 93.5 97 VAL A CA 1
ATOM 768 C C . VAL A 1 97 ? -14.734 -10.398 -13.836 1 93.5 97 VAL A C 1
ATOM 770 O O . VAL A 1 97 ? -14.961 -10.469 -15.047 1 93.5 97 VAL A O 1
ATOM 773 N N . VAL A 1 98 ? -14.172 -11.414 -13.203 1 94.12 98 VAL A N 1
ATOM 774 C CA . VAL A 1 98 ? -13.82 -12.664 -13.875 1 94.12 98 VAL A CA 1
ATOM 775 C C . VAL A 1 98 ? -14.766 -13.773 -13.414 1 94.12 98 VAL A C 1
ATOM 777 O O . VAL A 1 98 ? -15.008 -13.945 -12.219 1 94.12 98 VAL A O 1
ATOM 780 N N . THR A 1 99 ? -15.281 -14.5 -14.352 1 89.56 99 THR A N 1
ATOM 781 C CA . THR A 1 99 ? -16.062 -15.695 -14.062 1 89.56 99 THR A CA 1
ATOM 782 C C . THR A 1 99 ? -15.18 -16.938 -14.016 1 89.56 99 THR A C 1
ATOM 784 O O . THR A 1 99 ? -14.25 -17.062 -14.812 1 89.56 99 THR A O 1
ATOM 787 N N . GLY A 1 100 ? -15.539 -17.828 -13.039 1 92.12 100 GLY A N 1
ATOM 788 C CA . GLY A 1 100 ? -14.82 -19.094 -12.969 1 92.12 100 GLY A CA 1
ATOM 789 C C . GLY A 1 100 ? -13.555 -19.016 -12.133 1 92.12 100 GLY A C 1
ATOM 790 O O . GLY A 1 100 ? -13.445 -18.156 -11.25 1 92.12 100 GLY A O 1
ATOM 791 N N . ASP A 1 101 ? -12.633 -19.969 -12.32 1 94.94 101 ASP A N 1
ATOM 792 C CA . ASP A 1 101 ? -11.453 -20.125 -11.477 1 94.94 101 ASP A CA 1
ATOM 793 C C . ASP A 1 101 ? -10.438 -19.016 -11.75 1 94.94 101 ASP A C 1
ATOM 795 O O . ASP A 1 101 ? -10.352 -18.5 -12.867 1 94.94 101 ASP A O 1
ATOM 799 N N . LEU A 1 102 ? -9.766 -18.641 -10.773 1 97.06 102 LEU A N 1
ATOM 800 C CA . LEU A 1 102 ? -8.57 -17.812 -10.906 1 97.06 102 LEU A CA 1
ATOM 801 C C . LEU A 1 102 ? -7.32 -18.594 -10.523 1 97.06 102 LEU A C 1
ATOM 803 O O . LEU A 1 102 ? -7.277 -19.219 -9.469 1 97.06 102 LEU A O 1
ATOM 807 N N . ILE A 1 103 ? -6.387 -18.625 -11.391 1 98.56 103 ILE A N 1
ATOM 808 C CA . ILE A 1 103 ? -5.047 -19.125 -11.109 1 98.56 103 ILE A CA 1
ATOM 809 C C . ILE A 1 103 ? -4.047 -17.969 -11.141 1 98.56 103 ILE A C 1
ATOM 811 O O . ILE A 1 103 ? -3.812 -17.375 -12.195 1 98.56 103 ILE A O 1
ATOM 815 N N . ILE A 1 104 ? -3.445 -17.688 -9.992 1 98.94 104 ILE A N 1
ATOM 816 C CA . ILE A 1 104 ? -2.594 -16.516 -9.875 1 98.94 104 ILE A CA 1
ATOM 817 C C . ILE A 1 104 ? -1.196 -16.922 -9.422 1 98.94 104 ILE A C 1
ATOM 819 O O . ILE A 1 104 ? -1.043 -17.594 -8.391 1 98.94 104 ILE A O 1
ATOM 823 N N . ILE A 1 105 ? -0.211 -16.547 -10.172 1 98.94 105 ILE A N 1
ATOM 824 C CA . ILE A 1 105 ? 1.187 -16.672 -9.773 1 98.94 105 ILE A CA 1
ATOM 825 C C . ILE A 1 105 ? 1.778 -15.281 -9.547 1 98.94 105 ILE A C 1
ATOM 827 O O . ILE A 1 105 ? 1.604 -14.383 -10.375 1 98.94 105 ILE A O 1
ATOM 831 N N . ARG A 1 106 ? 2.424 -15.102 -8.477 1 98.94 106 ARG A N 1
ATOM 832 C CA . ARG A 1 106 ? 3.152 -13.859 -8.227 1 98.94 106 ARG A CA 1
ATOM 833 C C . ARG A 1 106 ? 4.648 -14.047 -8.461 1 98.94 106 ARG A C 1
ATOM 835 O O . ARG A 1 106 ? 5.246 -15 -7.949 1 98.94 106 ARG A O 1
ATOM 842 N N . LEU A 1 107 ? 5.203 -13.234 -9.25 1 98.94 107 LEU A N 1
ATOM 843 C CA . LEU A 1 107 ? 6.648 -13.086 -9.383 1 98.94 107 LEU A CA 1
ATOM 844 C C . LEU A 1 107 ? 7.109 -11.758 -8.797 1 98.94 107 LEU A C 1
ATOM 846 O O . LEU A 1 107 ? 6.953 -10.703 -9.43 1 98.94 107 LEU A O 1
ATOM 850 N N . GLY A 1 108 ? 7.688 -11.828 -7.621 1 98.38 108 GLY A N 1
ATOM 851 C CA . GLY A 1 108 ? 8.07 -10.609 -6.914 1 98.38 108 GLY A CA 1
ATOM 852 C C . GLY A 1 108 ? 9.57 -10.5 -6.699 1 98.38 108 GLY A C 1
ATOM 853 O O . GLY A 1 108 ? 10.336 -11.32 -7.195 1 98.38 108 GLY A O 1
ATOM 854 N N . SER A 1 109 ? 9.977 -9.391 -6.078 1 98.06 109 SER A N 1
ATOM 855 C CA . SER A 1 109 ? 11.328 -9.18 -5.566 1 98.06 109 SER A CA 1
ATOM 856 C C . SER A 1 109 ? 11.344 -9.195 -4.043 1 98.06 109 SER A C 1
ATOM 858 O O . SER A 1 109 ? 10.359 -8.836 -3.4 1 98.06 109 SER A O 1
ATOM 860 N N . CYS A 1 110 ? 12.445 -9.68 -3.482 1 98.25 110 CYS A N 1
ATOM 861 C CA . CYS A 1 110 ? 12.492 -9.82 -2.031 1 98.25 110 CYS A CA 1
ATOM 862 C C . CYS A 1 110 ? 13.906 -9.609 -1.511 1 98.25 110 CYS A C 1
ATOM 864 O O . CYS A 1 110 ? 14.844 -9.438 -2.295 1 98.25 110 CYS A O 1
ATOM 866 N N . GLY A 1 111 ? 13.992 -9.43 -0.225 1 98.06 111 GLY A N 1
ATOM 867 C CA . GLY A 1 111 ? 15.25 -9.609 0.478 1 98.06 111 GLY A CA 1
ATOM 868 C C . GLY A 1 111 ? 15.461 -11.031 0.962 1 98.06 111 GLY A C 1
ATOM 869 O O . GLY A 1 111 ? 14.516 -11.695 1.392 1 98.06 111 GLY A O 1
ATOM 870 N N . THR A 1 112 ? 16.672 -11.453 0.887 1 98.06 112 THR A N 1
ATOM 871 C CA . THR A 1 112 ? 17.016 -12.75 1.474 1 98.06 112 THR A CA 1
ATOM 872 C C . THR A 1 112 ? 17.516 -12.578 2.906 1 98.06 112 THR A C 1
ATOM 874 O O . THR A 1 112 ? 18.234 -11.625 3.211 1 98.06 112 THR A O 1
ATOM 877 N N . LEU A 1 113 ? 17.125 -13.531 3.752 1 97.94 113 LEU A N 1
ATOM 878 C CA . LEU A 1 113 ? 17.406 -13.43 5.18 1 97.94 113 LEU A CA 1
ATOM 879 C C . LEU A 1 113 ? 18.469 -14.445 5.598 1 97.94 113 LEU A C 1
ATOM 881 O O . LEU A 1 113 ? 18.781 -14.578 6.781 1 97.94 113 LEU A O 1
ATOM 885 N N . VAL A 1 114 ? 18.938 -15.227 4.66 1 96.81 114 VAL A N 1
ATOM 886 C CA . VAL A 1 114 ? 19.891 -16.281 4.992 1 96.81 114 VAL A CA 1
ATOM 887 C C . VAL A 1 114 ? 21.078 -16.234 4.023 1 96.81 114 VAL A C 1
ATOM 889 O O . VAL A 1 114 ? 20.906 -15.914 2.844 1 96.81 114 VAL A O 1
ATOM 892 N N . PRO A 1 115 ? 22.281 -16.547 4.5 1 95 115 PRO A N 1
ATOM 893 C CA . PRO A 1 115 ? 23.469 -16.484 3.641 1 95 115 PRO A CA 1
ATOM 894 C C . PRO A 1 115 ? 23.453 -17.562 2.559 1 95 115 PRO A C 1
ATOM 896 O O . PRO A 1 115 ? 24.109 -17.406 1.52 1 95 115 PRO A O 1
ATOM 899 N N . GLU A 1 116 ? 22.734 -18.656 2.764 1 95.62 116 GLU A N 1
ATOM 900 C CA . GLU A 1 116 ? 22.703 -19.781 1.837 1 95.62 116 GLU A CA 1
ATOM 901 C C . GLU A 1 116 ? 22 -19.406 0.534 1 95.62 116 GLU A C 1
ATOM 903 O O . GLU A 1 116 ? 22.141 -20.094 -0.479 1 95.62 116 GLU A O 1
ATOM 908 N N . ILE A 1 117 ? 21.203 -18.375 0.587 1 97.06 117 ILE A N 1
ATOM 909 C CA . ILE A 1 117 ? 20.516 -17.875 -0.601 1 97.06 117 ILE A CA 1
ATOM 910 C C . ILE A 1 117 ? 21 -16.453 -0.923 1 97.06 117 ILE A C 1
ATOM 912 O O . ILE A 1 117 ? 20.438 -15.477 -0.43 1 97.06 117 ILE A O 1
ATOM 916 N N . PRO A 1 118 ? 22.016 -16.328 -1.729 1 96.19 118 PRO A N 1
ATOM 917 C CA . PRO A 1 118 ? 22.516 -14.984 -2.072 1 96.19 118 PRO A CA 1
ATOM 918 C C . PRO A 1 118 ? 21.547 -14.219 -2.988 1 96.19 118 PRO A C 1
ATOM 920 O O . PRO A 1 118 ? 20.531 -14.766 -3.41 1 96.19 118 PRO A O 1
ATOM 923 N N . VAL A 1 119 ? 21.891 -12.93 -3.23 1 97.06 119 VAL A N 1
ATOM 924 C CA . VAL A 1 119 ? 21.109 -12.156 -4.199 1 97.06 119 VAL A CA 1
ATOM 925 C C . VAL A 1 119 ? 21.203 -12.805 -5.578 1 97.06 119 VAL A C 1
ATOM 927 O O . VAL A 1 119 ? 22.172 -13.508 -5.871 1 97.06 119 VAL A O 1
ATOM 930 N N . GLY A 1 120 ? 20.234 -12.672 -6.348 1 97.81 120 GLY A N 1
ATOM 931 C CA . GLY A 1 120 ? 20.234 -13.203 -7.703 1 97.81 120 GLY A CA 1
ATOM 932 C C . GLY A 1 120 ? 19.719 -14.625 -7.789 1 97.81 120 GLY A C 1
ATOM 933 O O . GLY A 1 120 ? 20.094 -15.375 -8.695 1 97.81 120 GLY A O 1
ATOM 934 N N . ARG A 1 121 ? 18.984 -15.031 -6.867 1 98.31 121 ARG A N 1
ATOM 935 C CA . ARG A 1 121 ? 18.312 -16.328 -6.867 1 98.31 121 ARG A CA 1
ATOM 936 C C . ARG A 1 121 ? 16.812 -16.188 -7.027 1 98.31 121 ARG A C 1
ATOM 938 O O . ARG A 1 121 ? 16.266 -15.086 -6.848 1 98.31 121 ARG A O 1
ATOM 945 N N . VAL A 1 122 ? 16.156 -17.25 -7.5 1 98.81 122 VAL A N 1
ATOM 946 C CA . VAL A 1 122 ? 14.703 -17.328 -7.539 1 98.81 122 VAL A CA 1
ATOM 947 C C . VAL A 1 122 ? 14.211 -18.328 -6.496 1 98.81 122 VAL A C 1
ATOM 949 O O . VAL A 1 122 ? 14.609 -19.5 -6.512 1 98.81 122 VAL A O 1
ATOM 952 N N . VAL A 1 123 ? 13.383 -17.891 -5.605 1 98.75 123 VAL A N 1
ATOM 953 C CA . VAL A 1 123 ? 12.906 -18.734 -4.512 1 98.75 123 VAL A CA 1
ATOM 954 C C . VAL A 1 123 ? 11.406 -18.969 -4.656 1 98.75 123 VAL A C 1
ATOM 956 O O . VAL A 1 123 ? 10.625 -18.016 -4.691 1 98.75 123 VAL A O 1
ATOM 959 N N . VAL A 1 124 ? 10.945 -20.203 -4.746 1 98.81 124 VAL A N 1
ATOM 960 C CA . VAL A 1 124 ? 9.531 -20.578 -4.801 1 98.81 124 VAL A CA 1
ATOM 961 C C . VAL A 1 124 ? 9.031 -20.922 -3.4 1 98.81 124 VAL A C 1
ATOM 963 O O . VAL A 1 124 ? 9.516 -21.875 -2.779 1 98.81 124 VAL A O 1
ATOM 966 N N . CYS A 1 125 ? 8.109 -20.188 -2.912 1 97.38 125 CYS A N 1
ATOM 967 C CA . CYS A 1 125 ? 7.723 -20.375 -1.519 1 97.38 125 CYS A CA 1
ATOM 968 C C . CYS A 1 125 ? 6.484 -21.25 -1.412 1 97.38 125 CYS A C 1
ATOM 970 O O . CYS A 1 125 ? 5.598 -21.188 -2.264 1 97.38 125 CYS A O 1
ATOM 972 N N . SER A 1 126 ? 6.434 -22.047 -0.372 1 97.88 126 SER A N 1
ATOM 973 C CA . SER A 1 126 ? 5.301 -22.938 -0.138 1 97.88 126 SER A CA 1
ATOM 974 C C . SER A 1 126 ? 4.305 -22.328 0.839 1 97.88 126 SER A C 1
ATOM 976 O O . SER A 1 126 ? 3.135 -22.719 0.865 1 97.88 126 SER A O 1
ATOM 978 N N . SER A 1 127 ? 4.781 -21.453 1.686 1 98.62 127 SER A N 1
ATOM 979 C CA . SER A 1 127 ? 3.965 -20.75 2.658 1 98.62 127 SER A CA 1
ATOM 980 C C . SER A 1 127 ? 4.57 -19.391 2.998 1 98.62 127 SER A C 1
ATOM 982 O O . SER A 1 127 ? 5.711 -19.094 2.625 1 98.62 127 SER A O 1
ATOM 984 N N . SER A 1 128 ? 3.803 -18.547 3.572 1 98.81 128 SER A N 1
ATOM 985 C CA . SER A 1 128 ? 4.246 -17.203 3.893 1 98.81 128 SER A CA 1
ATOM 986 C C . SER A 1 128 ? 3.574 -16.688 5.16 1 98.81 128 SER A C 1
ATOM 988 O O . SER A 1 128 ? 2.385 -16.922 5.379 1 98.81 128 SER A O 1
ATOM 990 N N . LEU A 1 129 ? 4.297 -16.016 6.02 1 98.81 129 LEU A N 1
ATOM 991 C CA . LEU A 1 129 ? 3.713 -15.391 7.207 1 98.81 129 LEU A CA 1
ATOM 992 C C . LEU A 1 129 ? 3.705 -13.867 7.078 1 98.81 129 LEU A C 1
ATOM 994 O O . LEU A 1 129 ? 4.531 -13.297 6.363 1 98.81 129 LEU A O 1
ATOM 998 N N . ALA A 1 130 ? 2.811 -13.258 7.77 1 98.69 130 ALA A N 1
ATOM 999 C CA . ALA A 1 130 ? 2.646 -11.805 7.75 1 98.69 130 ALA A CA 1
ATOM 1000 C C . ALA A 1 130 ? 3.338 -11.156 8.945 1 98.69 130 ALA A C 1
ATOM 1002 O O . ALA A 1 130 ? 3.359 -11.719 10.039 1 98.69 130 ALA A O 1
ATOM 1003 N N . ILE A 1 131 ? 3.875 -10.008 8.742 1 98.62 131 ILE A N 1
ATOM 1004 C CA . ILE A 1 131 ? 4.434 -9.133 9.773 1 98.62 131 ILE A CA 1
ATOM 1005 C C . ILE A 1 131 ? 3.748 -7.77 9.711 1 98.62 131 ILE A C 1
ATOM 1007 O O . ILE A 1 131 ? 3.535 -7.219 8.633 1 98.62 131 ILE A O 1
ATOM 1011 N N . TRP A 1 132 ? 3.357 -7.227 10.836 1 97.44 132 TRP A N 1
ATOM 1012 C CA . TRP A 1 132 ? 2.74 -5.902 10.82 1 97.44 132 TRP A CA 1
ATOM 1013 C C . TRP A 1 132 ? 3.09 -5.117 12.078 1 97.44 132 TRP A C 1
ATOM 1015 O O . TRP A 1 132 ? 3.469 -5.703 13.094 1 97.44 132 TRP A O 1
ATOM 1025 N N . THR A 1 133 ? 3.002 -3.828 11.984 1 98.12 133 THR A N 1
ATOM 1026 C CA . THR A 1 133 ? 3.303 -2.885 13.055 1 98.12 133 THR A CA 1
ATOM 1027 C C . THR A 1 133 ? 2.236 -2.945 14.148 1 98.12 133 THR A C 1
ATOM 1029 O O . THR A 1 133 ? 1.039 -2.906 13.852 1 98.12 133 THR A O 1
ATOM 1032 N N . ASN A 1 134 ? 2.686 -3.096 15.391 1 97.75 134 ASN A N 1
ATOM 1033 C CA . ASN A 1 134 ? 1.832 -2.961 16.562 1 97.75 134 ASN A CA 1
ATOM 1034 C C . ASN A 1 134 ? 1.804 -1.524 17.078 1 97.75 134 ASN A C 1
ATOM 1036 O O . ASN A 1 134 ? 2.527 -1.18 18.016 1 97.75 134 ASN A O 1
ATOM 1040 N N . TYR A 1 135 ? 0.894 -0.727 16.594 1 98.12 135 TYR A N 1
ATOM 1041 C CA . TYR A 1 135 ? 0.855 0.706 16.859 1 98.12 135 TYR A CA 1
ATOM 1042 C C . TYR A 1 135 ? 0.766 0.98 18.344 1 98.12 135 TYR A C 1
ATOM 1044 O O . TYR A 1 135 ? 1.383 1.923 18.859 1 98.12 135 TYR A O 1
ATOM 1052 N N . ASP A 1 136 ? 0.039 0.185 19.078 1 97.75 136 ASP A N 1
ATOM 1053 C CA . ASP A 1 136 ? -0.196 0.435 20.5 1 97.75 136 ASP A CA 1
ATOM 1054 C C . ASP A 1 136 ? 1.093 0.288 21.312 1 97.75 136 ASP A C 1
ATOM 1056 O O . ASP A 1 136 ? 1.269 0.948 22.328 1 97.75 136 ASP A O 1
ATOM 1060 N N . TYR A 1 137 ? 1.983 -0.562 20.891 1 98.06 137 TYR A N 1
ATOM 1061 C CA . TYR A 1 137 ? 3.27 -0.714 21.562 1 98.06 137 TYR A CA 1
ATOM 1062 C C . TYR A 1 137 ? 3.971 0.631 21.703 1 98.06 137 TYR A C 1
ATOM 1064 O O . TYR A 1 137 ? 4.586 0.909 22.734 1 98.06 137 TYR A O 1
ATOM 1072 N N . PHE A 1 138 ? 3.877 1.439 20.703 1 97.81 138 PHE A N 1
ATOM 1073 C CA . PHE A 1 138 ? 4.645 2.678 20.625 1 97.81 138 PHE A CA 1
ATOM 1074 C C . PHE A 1 138 ? 4.008 3.764 21.484 1 97.81 138 PHE A C 1
ATOM 1076 O O . PHE A 1 138 ? 4.582 4.844 21.656 1 97.81 138 PHE A O 1
ATOM 1083 N N . GLN A 1 139 ? 2.861 3.496 21.969 1 96.19 139 GLN A N 1
ATOM 1084 C CA . GLN A 1 139 ? 2.172 4.445 22.828 1 96.19 139 GLN A CA 1
ATOM 1085 C C . GLN A 1 139 ? 2.361 4.086 24.312 1 96.19 139 GLN A C 1
ATOM 1087 O O . GLN A 1 139 ? 1.907 4.809 25.188 1 96.19 139 GLN A O 1
ATOM 1092 N N . LEU A 1 140 ? 3.004 2.982 24.594 1 96 140 LEU A N 1
ATOM 1093 C CA . LEU A 1 140 ? 3.24 2.518 25.953 1 96 140 LEU A CA 1
ATOM 1094 C C . LEU A 1 140 ? 4.402 3.271 26.594 1 96 140 LEU A C 1
ATOM 1096 O O . LEU A 1 140 ? 5.371 3.621 25.906 1 96 140 LEU A O 1
ATOM 1100 N N . SER A 1 141 ? 4.289 3.43 27.859 1 95.5 141 SER A N 1
ATOM 1101 C CA . SER A 1 141 ? 5.441 3.891 28.625 1 95.5 141 SER A CA 1
ATOM 1102 C C . SER A 1 141 ? 6.516 2.811 28.703 1 95.5 141 SER A C 1
ATOM 1104 O O . SER A 1 141 ? 6.258 1.647 28.391 1 95.5 141 SER A O 1
ATOM 1106 N N . ASP A 1 142 ? 7.676 3.227 29.094 1 94 142 ASP A N 1
ATOM 1107 C CA . ASP A 1 142 ? 8.758 2.264 29.266 1 94 142 ASP A CA 1
ATOM 1108 C C . ASP A 1 142 ? 8.375 1.168 30.25 1 94 142 ASP A C 1
ATOM 1110 O O . ASP A 1 142 ? 8.656 -0.01 30.031 1 94 142 ASP A O 1
ATOM 1114 N N . GLN A 1 143 ? 7.719 1.549 31.312 1 95.81 143 GLN A N 1
ATOM 1115 C CA . GLN A 1 143 ? 7.297 0.599 32.344 1 95.81 143 GLN A CA 1
ATOM 1116 C C . GLN A 1 143 ? 6.258 -0.377 31.797 1 95.81 143 GLN A C 1
ATOM 1118 O O . GLN A 1 143 ? 6.32 -1.576 32.062 1 95.81 143 GLN A O 1
ATOM 1123 N N . GLU A 1 144 ? 5.355 0.179 31 1 95.5 144 GLU A N 1
ATOM 1124 C CA . GLU A 1 144 ? 4.324 -0.665 30.406 1 95.5 144 GLU A CA 1
ATOM 1125 C C . GLU A 1 144 ? 4.93 -1.658 29.422 1 95.5 144 GLU A C 1
ATOM 1127 O O . GLU A 1 144 ? 4.492 -2.809 29.344 1 95.5 144 GLU A O 1
ATOM 1132 N N . ARG A 1 145 ? 5.879 -1.223 28.625 1 94.44 145 ARG A N 1
ATOM 1133 C CA . ARG A 1 145 ? 6.566 -2.109 27.688 1 94.44 145 ARG A CA 1
ATOM 1134 C C . ARG A 1 145 ? 7.277 -3.238 28.422 1 94.44 145 ARG A C 1
ATOM 1136 O O . ARG A 1 145 ? 7.207 -4.398 28.016 1 94.44 145 ARG A O 1
ATOM 1143 N N . GLU A 1 146 ? 7.875 -2.895 29.531 1 94.81 146 GLU A N 1
ATOM 1144 C CA . GLU A 1 146 ? 8.562 -3.896 30.344 1 94.81 146 GLU A CA 1
ATOM 1145 C C . GLU A 1 146 ? 7.578 -4.914 30.906 1 94.81 146 GLU A C 1
ATOM 1147 O O . GLU A 1 146 ? 7.859 -6.113 30.938 1 94.81 146 GLU A O 1
ATOM 1152 N N . ASN A 1 147 ? 6.469 -4.426 31.375 1 95.69 147 ASN A N 1
ATOM 1153 C CA . ASN A 1 147 ? 5.453 -5.281 31.969 1 95.69 147 ASN A CA 1
ATOM 1154 C C . ASN A 1 147 ? 4.824 -6.215 30.938 1 95.69 147 ASN A C 1
ATOM 1156 O O . ASN A 1 147 ? 4.289 -7.27 31.297 1 95.69 147 ASN A O 1
ATOM 1160 N N . SER A 1 148 ? 4.902 -5.77 29.688 1 94.31 148 SER A N 1
ATOM 1161 C CA . SER A 1 148 ? 4.223 -6.527 28.641 1 94.31 148 SER A CA 1
ATOM 1162 C C . SER A 1 148 ? 5.199 -7.43 27.891 1 94.31 148 SER A C 1
ATOM 1164 O O . SER A 1 148 ? 4.82 -8.094 26.938 1 94.31 148 SER A O 1
ATOM 1166 N N . LYS A 1 149 ? 6.379 -7.434 28.391 1 91.62 149 LYS A N 1
ATOM 1167 C CA . LYS A 1 149 ? 7.398 -8.227 27.703 1 91.62 149 LYS A CA 1
ATOM 1168 C C . LYS A 1 149 ? 6.992 -9.695 27.641 1 91.62 149 LYS A C 1
ATOM 1170 O O . LYS A 1 149 ? 6.473 -10.25 28.609 1 91.62 149 LYS A O 1
ATOM 1175 N N . GLY A 1 150 ? 7.199 -10.32 26.453 1 89.44 150 GLY A N 1
ATOM 1176 C CA . GLY A 1 150 ? 6.879 -11.727 26.281 1 89.44 150 GLY A CA 1
ATOM 1177 C C . GLY A 1 150 ? 5.457 -11.961 25.812 1 89.44 150 GLY A C 1
ATOM 1178 O O . GLY A 1 150 ? 5.059 -13.102 25.578 1 89.44 150 GLY A O 1
ATOM 1179 N N . THR A 1 151 ? 4.68 -10.945 25.797 1 90.44 151 THR A N 1
ATOM 1180 C CA . THR A 1 151 ? 3.316 -11.023 25.281 1 90.44 151 THR A CA 1
ATOM 1181 C C . THR A 1 151 ? 3.201 -10.297 23.953 1 90.44 151 THR A C 1
ATOM 1183 O O . THR A 1 151 ? 4.078 -9.508 23.578 1 90.44 151 THR A O 1
ATOM 1186 N N . PRO A 1 152 ? 2.146 -10.555 23.234 1 88.69 152 PRO A N 1
ATOM 1187 C CA . PRO A 1 152 ? 1.947 -9.828 21.969 1 88.69 152 PRO A CA 1
ATOM 1188 C C . PRO A 1 152 ? 1.897 -8.32 22.172 1 88.69 152 PRO A C 1
ATOM 1190 O O . PRO A 1 152 ? 2.42 -7.566 21.344 1 88.69 152 PRO A O 1
ATOM 1193 N N . ALA A 1 153 ? 1.325 -7.855 23.266 1 90.56 153 ALA A N 1
ATOM 1194 C CA . ALA A 1 153 ? 1.22 -6.426 23.547 1 90.56 153 ALA A CA 1
ATOM 1195 C C . ALA A 1 153 ? 2.6 -5.793 23.703 1 90.56 153 ALA A C 1
ATOM 1197 O O . ALA A 1 153 ? 2.775 -4.598 23.453 1 90.56 153 ALA A O 1
ATOM 1198 N N . GLY A 1 154 ? 3.57 -6.605 24.094 1 93.88 154 GLY A N 1
ATOM 1199 C CA . GLY A 1 154 ? 4.918 -6.113 24.328 1 93.88 154 GLY A CA 1
ATOM 1200 C C . GLY A 1 154 ? 5.824 -6.246 23.125 1 93.88 154 GLY A C 1
ATOM 1201 O O . GLY A 1 154 ? 7.043 -6.098 23.234 1 93.88 154 GLY A O 1
ATOM 1202 N N . SER A 1 155 ? 5.297 -6.562 22 1 95.94 155 SER A N 1
ATOM 1203 C CA . SER A 1 155 ? 6.07 -6.703 20.766 1 95.94 155 SER A CA 1
ATOM 1204 C C . SER A 1 155 ? 5.75 -5.586 19.781 1 95.94 155 SER A C 1
ATOM 1206 O O . SER A 1 155 ? 4.598 -5.41 19.391 1 95.94 155 SER A O 1
ATOM 1208 N N . PRO A 1 156 ? 6.766 -4.844 19.359 1 97.88 156 PRO A N 1
ATOM 1209 C CA . PRO A 1 156 ? 6.516 -3.744 18.422 1 97.88 156 PRO A CA 1
ATOM 1210 C C . PRO A 1 156 ? 6 -4.23 17.078 1 97.88 156 PRO A C 1
ATOM 1212 O O . PRO A 1 156 ? 5.316 -3.488 16.359 1 97.88 156 PRO A O 1
ATOM 1215 N N . TYR A 1 157 ? 6.328 -5.48 16.719 1 97.94 157 TYR A N 1
ATOM 1216 C CA . TYR A 1 157 ? 5.902 -6.102 15.477 1 97.94 157 TYR A CA 1
ATOM 1217 C C . TYR A 1 157 ? 5.312 -7.484 15.734 1 97.94 157 TYR A C 1
ATOM 1219 O O . TYR A 1 157 ? 5.863 -8.266 16.516 1 97.94 157 TYR A O 1
ATOM 1227 N N . LEU A 1 158 ? 4.223 -7.719 15.125 1 96.88 158 LEU A N 1
ATOM 1228 C CA . LEU A 1 158 ? 3.525 -8.992 15.281 1 96.88 158 LEU A CA 1
ATOM 1229 C C . LEU A 1 158 ? 3.691 -9.859 14.039 1 96.88 158 LEU A C 1
ATOM 1231 O O . LEU A 1 158 ? 3.979 -9.352 12.953 1 96.88 158 LEU A O 1
ATOM 1235 N N . MET A 1 159 ? 3.547 -11.172 14.188 1 97.44 159 MET A N 1
ATOM 1236 C CA . MET A 1 159 ? 3.691 -12.141 13.109 1 97.44 159 MET A CA 1
ATOM 1237 C C . MET A 1 159 ? 2.527 -13.125 13.102 1 97.44 159 MET A C 1
ATOM 1239 O O . MET A 1 159 ? 2.033 -13.516 14.164 1 97.44 159 MET A O 1
ATOM 1243 N N . SER A 1 160 ? 2.143 -13.5 11.977 1 97.94 160 SER A N 1
ATOM 1244 C CA . SER A 1 160 ? 1.098 -14.516 11.867 1 97.94 160 SER A CA 1
ATOM 1245 C C . SER A 1 160 ? 1.695 -15.914 11.75 1 97.94 160 SER A C 1
ATOM 1247 O O . SER A 1 160 ? 2.902 -16.062 11.555 1 97.94 160 SER A O 1
ATOM 1249 N N . ARG A 1 161 ? 0.801 -16.875 11.914 1 97.62 161 ARG A N 1
ATOM 1250 C CA . ARG A 1 161 ? 1.146 -18.203 11.422 1 97.62 161 ARG A CA 1
ATOM 1251 C C . ARG A 1 161 ? 1.252 -18.203 9.898 1 97.62 161 ARG A C 1
ATOM 1253 O O . ARG A 1 161 ? 0.619 -17.391 9.227 1 97.62 161 ARG A O 1
ATOM 1260 N N . PRO A 1 162 ? 2.076 -19.125 9.383 1 98.56 162 PRO A N 1
ATOM 1261 C CA . PRO A 1 162 ? 2.207 -19.188 7.922 1 98.56 162 PRO A CA 1
ATOM 1262 C C . PRO A 1 162 ? 0.912 -19.609 7.23 1 98.56 162 PRO A C 1
ATOM 1264 O O . PRO A 1 162 ? 0.131 -20.391 7.793 1 98.56 162 PRO A O 1
ATOM 1267 N N . ILE A 1 163 ? 0.66 -19.094 6.086 1 98.69 163 ILE A N 1
ATOM 1268 C CA . ILE A 1 163 ? -0.453 -19.453 5.215 1 98.69 163 ILE A CA 1
ATOM 1269 C C . ILE A 1 163 ? 0.077 -20.125 3.957 1 98.69 163 ILE A C 1
ATOM 1271 O O . ILE A 1 163 ? 1.007 -19.625 3.318 1 98.69 163 ILE A O 1
ATOM 1275 N N . GLY A 1 164 ? -0.449 -21.172 3.527 1 98.19 164 GLY A N 1
ATOM 1276 C CA . GLY A 1 164 ? 0.06 -21.984 2.432 1 98.19 164 GLY A CA 1
ATOM 1277 C C . GLY A 1 164 ? -0.456 -21.547 1.075 1 98.19 164 GLY A C 1
ATOM 1278 O O . GLY A 1 164 ? -1.443 -20.812 0.988 1 98.19 164 GLY A O 1
ATOM 1279 N N . CYS A 1 165 ? 0.219 -21.984 0.02 1 98.25 165 CYS A N 1
ATOM 1280 C CA . CYS A 1 165 ? -0.192 -21.812 -1.368 1 98.25 165 CYS A CA 1
ATOM 1281 C C . CYS A 1 165 ? -0.904 -23.062 -1.885 1 98.25 165 CYS A C 1
ATOM 1283 O O . CYS A 1 165 ? -1.268 -23.938 -1.104 1 98.25 165 CYS A O 1
ATOM 1285 N N . ASP A 1 166 ? -1.306 -23.031 -3.166 1 98.06 166 ASP A N 1
ATOM 1286 C CA . ASP A 1 166 ? -1.721 -24.25 -3.855 1 98.06 166 ASP A CA 1
ATOM 1287 C C . ASP A 1 166 ? -0.52 -25.141 -4.16 1 98.06 166 ASP A C 1
ATOM 1289 O O . ASP A 1 166 ? 0.306 -24.812 -5.016 1 98.06 166 ASP A O 1
ATOM 1293 N N . GLN A 1 167 ? -0.448 -26.328 -3.535 1 97.94 167 GLN A N 1
ATOM 1294 C CA . GLN A 1 167 ? 0.74 -27.172 -3.604 1 97.94 167 GLN A CA 1
ATOM 1295 C C . GLN A 1 167 ? 0.974 -27.672 -5.023 1 97.94 167 GLN A C 1
ATOM 1297 O O . GLN A 1 167 ? 2.119 -27.781 -5.469 1 97.94 167 GLN A O 1
ATOM 1302 N N . THR A 1 168 ? -0.08 -28.016 -5.684 1 98.12 168 THR A N 1
ATOM 1303 C CA . THR A 1 168 ? 0.047 -28.484 -7.059 1 98.12 168 THR A CA 1
ATOM 1304 C C . THR A 1 168 ? 0.624 -27.391 -7.949 1 98.12 168 THR A C 1
ATOM 1306 O O . THR A 1 168 ? 1.522 -27.641 -8.758 1 98.12 168 THR A O 1
ATOM 1309 N N . LEU A 1 169 ? 0.103 -26.203 -7.801 1 98.69 169 LEU A N 1
ATOM 1310 C CA . LEU A 1 169 ? 0.596 -25.062 -8.57 1 98.69 169 LEU A CA 1
ATOM 1311 C C . LEU A 1 169 ? 2.037 -24.734 -8.195 1 98.69 169 LEU A C 1
ATOM 1313 O O . LEU A 1 169 ? 2.852 -24.422 -9.062 1 98.69 169 LEU A O 1
ATOM 1317 N N . HIS A 1 170 ? 2.354 -24.828 -6.926 1 98.62 170 HIS A N 1
ATOM 1318 C CA . HIS A 1 170 ? 3.711 -24.625 -6.43 1 98.62 170 HIS A CA 1
ATOM 1319 C C . HIS A 1 170 ? 4.691 -25.578 -7.109 1 98.62 170 HIS A C 1
ATOM 1321 O O . HIS A 1 170 ? 5.742 -25.141 -7.594 1 98.62 170 HIS A O 1
ATOM 1327 N N . ASP A 1 171 ? 4.383 -26.844 -7.121 1 98.56 171 ASP A N 1
ATOM 1328 C CA . ASP A 1 171 ? 5.273 -27.859 -7.688 1 98.56 171 ASP A CA 1
ATOM 1329 C C . ASP A 1 171 ? 5.473 -27.641 -9.18 1 98.56 171 ASP A C 1
ATOM 1331 O O . ASP A 1 171 ? 6.594 -27.734 -9.688 1 98.56 171 ASP A O 1
ATOM 1335 N N . ALA A 1 172 ? 4.387 -27.328 -9.859 1 98.81 172 ALA A N 1
ATOM 1336 C CA . ALA A 1 172 ? 4.477 -27.047 -11.289 1 98.81 172 ALA A CA 1
ATOM 1337 C C . ALA A 1 172 ? 5.344 -25.828 -11.555 1 98.81 172 ALA A C 1
ATOM 1339 O O . ALA A 1 172 ? 6.141 -25.812 -12.5 1 98.81 172 ALA A O 1
ATOM 1340 N N . LEU A 1 173 ? 5.172 -24.797 -10.742 1 98.88 173 LEU A N 1
ATOM 1341 C CA . LEU A 1 173 ? 5.953 -23.562 -10.867 1 98.88 173 LEU A CA 1
ATOM 1342 C C . LEU A 1 173 ? 7.438 -23.844 -10.672 1 98.88 173 LEU A C 1
ATOM 1344 O O . LEU A 1 173 ? 8.273 -23.391 -11.469 1 98.88 173 LEU A O 1
ATOM 1348 N N . TYR A 1 174 ? 7.746 -24.594 -9.664 1 98.75 174 TYR A N 1
ATOM 1349 C CA . TYR A 1 174 ? 9.133 -24.938 -9.391 1 98.75 174 TYR A CA 1
ATOM 1350 C C . TYR A 1 174 ? 9.75 -25.703 -10.555 1 98.75 174 TYR A C 1
ATOM 1352 O O . TYR A 1 174 ? 10.859 -25.391 -10.992 1 98.75 174 TYR A O 1
ATOM 1360 N N . GLU A 1 175 ? 9.078 -26.656 -11.07 1 98.56 175 GLU A N 1
ATOM 1361 C CA . GLU A 1 175 ? 9.57 -27.469 -12.172 1 98.56 175 GLU A CA 1
ATOM 1362 C C . GLU A 1 175 ? 9.844 -26.609 -13.414 1 98.56 175 GLU A C 1
ATOM 1364 O O . GLU A 1 175 ? 10.875 -26.766 -14.062 1 98.56 175 GLU A O 1
ATOM 1369 N N . ASN A 1 176 ? 8.898 -25.734 -13.719 1 98.75 176 ASN A N 1
ATOM 1370 C CA . ASN A 1 176 ? 9.062 -24.906 -14.906 1 98.75 176 ASN A CA 1
ATOM 1371 C C . ASN A 1 176 ? 10.18 -23.891 -14.727 1 98.75 176 ASN A C 1
ATOM 1373 O O . ASN A 1 176 ? 10.914 -23.594 -15.672 1 98.75 176 ASN A O 1
ATOM 1377 N N . LEU A 1 177 ? 10.297 -23.344 -13.508 1 98.81 177 LEU A N 1
ATOM 1378 C CA . LEU A 1 177 ? 11.367 -22.391 -13.242 1 98.81 177 LEU A CA 1
ATOM 1379 C C . LEU A 1 177 ? 12.734 -23.062 -13.328 1 98.81 177 LEU A C 1
ATOM 1381 O O . LEU A 1 177 ? 13.703 -22.469 -13.797 1 98.81 177 LEU A O 1
ATOM 1385 N N . GLU A 1 178 ? 12.828 -24.312 -12.945 1 98.44 178 GLU A N 1
ATOM 1386 C CA . GLU A 1 178 ? 14.078 -25.062 -13.062 1 98.44 178 GLU A CA 1
ATOM 1387 C C . GLU A 1 178 ? 14.492 -25.219 -14.523 1 98.44 178 GLU A C 1
ATOM 1389 O O . GLU A 1 178 ? 15.688 -25.281 -14.828 1 98.44 178 GLU A O 1
ATOM 1394 N N . LYS A 1 179 ? 13.562 -25.219 -15.383 1 98.38 179 LYS A N 1
ATOM 1395 C CA . LYS A 1 179 ? 13.836 -25.391 -16.797 1 98.38 179 LYS A CA 1
ATOM 1396 C C . LYS A 1 179 ? 14.219 -24.062 -17.453 1 98.38 179 LYS A C 1
ATOM 1398 O O . LYS A 1 179 ? 15.031 -24.016 -18.375 1 98.38 179 LYS A O 1
ATOM 1403 N N . THR A 1 180 ? 13.594 -22.953 -16.984 1 98.5 180 THR A N 1
ATOM 1404 C CA . THR A 1 180 ? 13.719 -21.688 -17.703 1 98.5 180 THR A CA 1
ATOM 1405 C C . THR A 1 180 ? 14.812 -20.812 -17.094 1 98.5 180 THR A C 1
ATOM 1407 O O . THR A 1 180 ? 15.391 -19.969 -17.766 1 98.5 180 THR A O 1
ATOM 1410 N N . VAL A 1 181 ? 15.055 -21 -15.773 1 98.5 181 VAL A N 1
ATOM 1411 C CA . VAL A 1 181 ? 16.078 -20.219 -15.078 1 98.5 181 VAL A CA 1
ATOM 1412 C C . VAL A 1 181 ? 17.406 -21 -15.086 1 98.5 181 VAL A C 1
ATOM 1414 O O . VAL A 1 181 ? 17.406 -22.234 -15.031 1 98.5 181 VAL A O 1
ATOM 1417 N N . ASP A 1 182 ? 18.562 -20.25 -15.156 1 97.62 182 ASP A N 1
ATOM 1418 C CA . ASP A 1 182 ? 19.875 -20.875 -15.188 1 97.62 182 ASP A CA 1
ATOM 1419 C C . ASP A 1 182 ? 20.031 -21.875 -14.047 1 97.62 182 ASP A C 1
ATOM 1421 O O . ASP A 1 182 ? 19.562 -21.641 -12.93 1 97.62 182 ASP A O 1
ATOM 1425 N N . GLN A 1 183 ? 20.781 -22.938 -14.328 1 95.38 183 GLN A N 1
ATOM 1426 C CA . GLN A 1 183 ? 20.922 -24.062 -13.406 1 95.38 183 GLN A CA 1
ATOM 1427 C C . GLN A 1 183 ? 21.516 -23.594 -12.07 1 95.38 183 GLN A C 1
ATOM 1429 O O . GLN A 1 183 ? 22.453 -22.797 -12.047 1 95.38 183 GLN A O 1
ATOM 1434 N N . GLY A 1 184 ? 20.844 -24.078 -11.008 1 95.25 184 GLY A N 1
ATOM 1435 C CA . GLY A 1 184 ? 21.375 -23.844 -9.672 1 95.25 184 GLY A CA 1
ATOM 1436 C C . GLY A 1 184 ? 20.875 -22.547 -9.055 1 95.25 184 GLY A C 1
ATOM 1437 O O . GLY A 1 184 ? 21.203 -22.234 -7.91 1 95.25 184 GLY A O 1
ATOM 1438 N N . LEU A 1 185 ? 19.984 -21.859 -9.727 1 97.75 185 LEU A N 1
ATOM 1439 C CA . LEU A 1 185 ? 19.594 -20.547 -9.234 1 97.75 185 LEU A CA 1
ATOM 1440 C C . LEU A 1 185 ? 18.203 -20.594 -8.609 1 97.75 185 LEU A C 1
ATOM 1442 O O . LEU A 1 185 ? 17.734 -19.594 -8.055 1 97.75 185 LEU A O 1
ATOM 1446 N N . VAL A 1 186 ? 17.5 -21.766 -8.664 1 98.38 186 VAL A N 1
ATOM 1447 C CA . VAL A 1 186 ? 16.125 -21.859 -8.18 1 98.38 186 VAL A CA 1
ATOM 1448 C C . VAL A 1 186 ? 16.078 -22.719 -6.922 1 98.38 186 VAL A C 1
ATOM 1450 O O . VAL A 1 186 ? 16.734 -23.766 -6.863 1 98.38 186 VAL A O 1
ATOM 1453 N N . SER A 1 187 ? 15.469 -22.281 -5.902 1 96.62 187 SER A N 1
ATOM 1454 C CA . SER A 1 187 ? 15.18 -23.078 -4.719 1 96.62 187 SER A CA 1
ATOM 1455 C C . SER A 1 187 ? 13.68 -23.141 -4.441 1 96.62 187 SER A C 1
ATOM 1457 O O . SER A 1 187 ? 12.922 -22.297 -4.934 1 96.62 187 SER A O 1
ATOM 1459 N N . SER A 1 188 ? 13.219 -24.188 -3.725 1 94.19 188 SER A N 1
ATOM 1460 C CA . SER A 1 188 ? 11.789 -24.391 -3.486 1 94.19 188 SER A CA 1
ATOM 1461 C C . SER A 1 188 ? 11.516 -24.703 -2.021 1 94.19 188 SER A C 1
ATOM 1463 O O . SER A 1 188 ? 12.445 -24.859 -1.229 1 94.19 188 SER A O 1
ATOM 1465 N N . GLY A 1 189 ? 10.18 -24.656 -1.724 1 89.88 189 GLY A N 1
ATOM 1466 C CA . GLY A 1 189 ? 9.68 -25.125 -0.439 1 89.88 189 GLY A CA 1
ATOM 1467 C C . GLY A 1 189 ? 10.016 -24.188 0.706 1 89.88 189 GLY A C 1
ATOM 1468 O O . GLY A 1 189 ? 10.008 -24.594 1.87 1 89.88 189 GLY A O 1
ATOM 1469 N N . ALA A 1 190 ? 10.297 -22.969 0.429 1 91.81 190 ALA A N 1
ATOM 1470 C CA . ALA A 1 190 ? 10.773 -22.016 1.434 1 91.81 190 ALA A CA 1
ATOM 1471 C C . ALA A 1 190 ? 9.609 -21.391 2.186 1 91.81 190 ALA A C 1
ATOM 1473 O O . ALA A 1 190 ? 8.523 -21.203 1.625 1 91.81 190 ALA A O 1
ATOM 1474 N N . LEU A 1 191 ? 9.805 -21.141 3.523 1 98 191 LEU A N 1
ATOM 1475 C CA . LEU A 1 191 ? 8.914 -20.234 4.234 1 98 191 LEU A CA 1
AT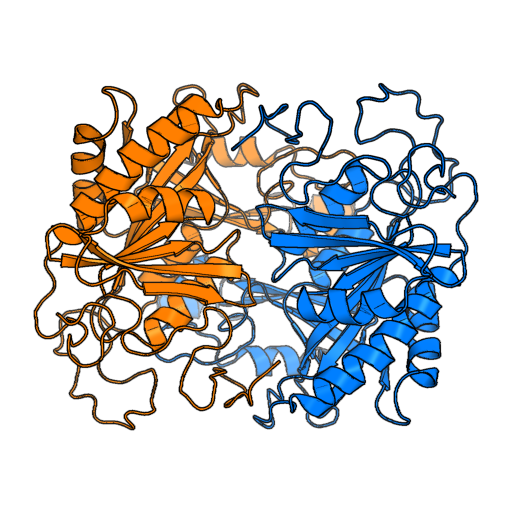OM 1476 C C . LEU A 1 191 ? 9.273 -18.781 3.928 1 98 191 LEU A C 1
ATOM 1478 O O . LEU A 1 191 ? 10.43 -18.375 4.062 1 98 191 LEU A O 1
ATOM 1482 N N . HIS A 1 192 ? 8.305 -18.109 3.404 1 98.31 192 HIS A N 1
ATOM 1483 C CA . HIS A 1 192 ? 8.414 -16.703 3.029 1 98.31 192 HIS A CA 1
ATOM 1484 C C . HIS A 1 192 ? 7.785 -15.797 4.086 1 98.31 192 HIS A C 1
ATOM 1486 O O . HIS A 1 192 ? 7.121 -16.281 5.004 1 98.31 192 HIS A O 1
ATOM 1492 N N . SER A 1 193 ? 8.078 -14.547 4.07 1 98.75 193 SER A N 1
ATOM 1493 C CA . SER A 1 193 ? 7.434 -13.555 4.926 1 98.75 193 SER A CA 1
ATOM 1494 C C . SER A 1 193 ? 7.09 -12.289 4.148 1 98.75 193 SER A C 1
ATOM 1496 O O . SER A 1 193 ? 7.785 -11.938 3.191 1 98.75 193 SER A O 1
ATOM 1498 N N . SER A 1 194 ? 6.043 -11.68 4.496 1 98.88 194 SER A N 1
ATOM 1499 C CA . SER A 1 194 ? 5.621 -10.391 3.961 1 98.88 194 SER A CA 1
ATOM 1500 C C . SER A 1 194 ? 5.367 -9.383 5.078 1 98.88 194 SER A C 1
ATOM 1502 O O . SER A 1 194 ? 4.691 -9.703 6.062 1 98.88 194 SER A O 1
ATOM 1504 N N . ALA A 1 195 ? 5.887 -8.195 4.906 1 98.81 195 ALA A N 1
ATOM 1505 C CA . ALA A 1 195 ? 5.754 -7.168 5.941 1 98.81 195 ALA A CA 1
ATOM 1506 C C . ALA A 1 195 ? 4.852 -6.035 5.473 1 98.81 195 ALA A C 1
ATOM 1508 O O . ALA A 1 195 ? 4.762 -5.7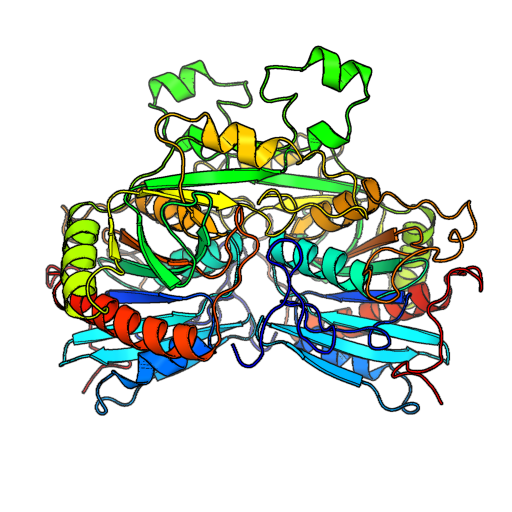54 4.277 1 98.81 195 ALA A O 1
ATOM 1509 N N . ASP A 1 196 ? 4.238 -5.352 6.426 1 98.38 196 ASP A N 1
ATOM 1510 C CA . ASP A 1 196 ? 3.342 -4.238 6.133 1 98.38 196 ASP A CA 1
ATOM 1511 C C . ASP A 1 196 ? 4.121 -3.025 5.633 1 98.38 196 ASP A C 1
ATOM 1513 O O . ASP A 1 196 ? 3.559 -2.152 4.965 1 98.38 196 ASP A O 1
ATOM 1517 N N . THR A 1 197 ? 5.375 -2.881 6.004 1 98.56 197 THR A N 1
ATOM 1518 C CA . THR A 1 197 ? 6.211 -1.775 5.547 1 98.56 197 THR A CA 1
ATOM 1519 C C . THR A 1 197 ? 7.59 -2.277 5.125 1 98.56 197 THR A C 1
ATOM 1521 O O . THR A 1 197 ? 8.062 -3.299 5.625 1 98.56 197 THR A O 1
ATOM 1524 N N . PHE A 1 198 ? 8.234 -1.608 4.309 1 98.56 198 PHE A N 1
ATOM 1525 C CA . PHE A 1 198 ? 9.531 -1.958 3.736 1 98.56 198 PHE A CA 1
ATOM 1526 C C . PHE A 1 198 ? 10.648 -1.736 4.75 1 98.56 198 PHE A C 1
ATOM 1528 O O . PHE A 1 198 ? 11.578 -2.535 4.832 1 98.56 198 PHE A O 1
ATOM 1535 N N . TYR A 1 199 ? 10.594 -0.673 5.48 1 97.88 199 TYR A N 1
ATOM 1536 C CA . TYR A 1 199 ? 11.695 -0.298 6.352 1 97.88 199 TYR A CA 1
ATOM 1537 C C . TYR A 1 199 ? 11.562 -0.955 7.719 1 97.88 199 TYR A C 1
ATOM 1539 O O . TYR A 1 199 ? 11.984 -2.098 7.91 1 97.88 199 TYR A O 1
ATOM 1547 N N . ALA A 1 200 ? 10.719 -0.456 8.555 1 98.06 200 ALA A N 1
ATOM 1548 C CA . ALA A 1 200 ? 10.625 -0.947 9.93 1 98.06 200 ALA A CA 1
ATOM 1549 C C . ALA A 1 200 ? 10.125 -2.387 9.969 1 98.06 200 ALA A C 1
ATOM 1551 O O . ALA A 1 200 ? 10.68 -3.23 10.672 1 98.06 200 ALA A O 1
ATOM 1552 N N . GLY A 1 201 ? 9.156 -2.67 9.203 1 98.19 201 GLY A N 1
ATOM 1553 C CA . GLY A 1 201 ? 8.547 -3.992 9.211 1 98.19 201 GLY A CA 1
ATOM 1554 C C . GLY A 1 201 ? 9.461 -5.066 8.648 1 98.19 201 GLY A C 1
ATOM 1555 O O . GLY A 1 201 ? 9.203 -6.262 8.82 1 98.19 201 GLY A O 1
ATOM 1556 N N . GLN A 1 202 ? 10.484 -4.68 7.961 1 98.31 202 GLN A N 1
ATOM 1557 C CA . GLN A 1 202 ? 11.43 -5.645 7.418 1 98.31 202 GLN A CA 1
ATOM 1558 C C . GLN A 1 202 ? 12.758 -5.602 8.18 1 98.31 202 GLN A C 1
ATOM 1560 O O . GLN A 1 202 ? 13.766 -6.121 7.703 1 98.31 202 GLN A O 1
ATOM 1565 N N . GLY A 1 203 ? 12.758 -4.926 9.258 1 97.69 203 GLY A N 1
ATOM 1566 C CA . GLY A 1 203 ? 13.922 -4.918 10.125 1 97.69 203 GLY A CA 1
ATOM 1567 C C . GLY A 1 203 ? 15.023 -3.988 9.641 1 97.69 203 GLY A C 1
ATOM 1568 O O . GLY A 1 203 ? 16.188 -4.137 10.023 1 97.69 203 GLY A O 1
ATOM 1569 N N . ARG A 1 204 ? 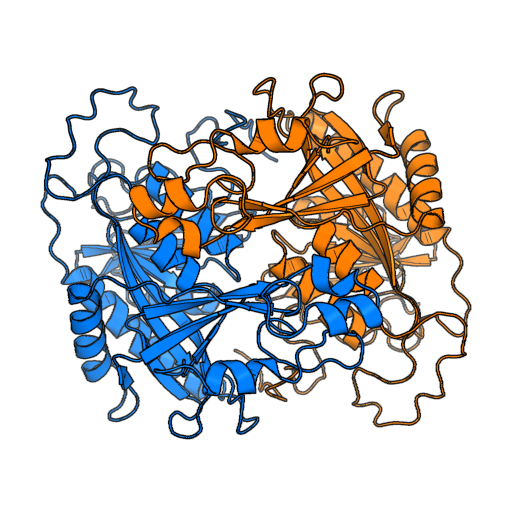14.703 -3.135 8.727 1 96.88 204 ARG A N 1
ATOM 1570 C CA . ARG A 1 204 ? 15.68 -2.141 8.297 1 96.88 204 ARG A CA 1
ATOM 1571 C C . ARG A 1 204 ? 15.828 -1.034 9.336 1 96.88 204 ARG A C 1
ATOM 1573 O O . ARG A 1 204 ? 14.844 -0.565 9.898 1 96.88 204 ARG A O 1
ATOM 1580 N N . LEU A 1 205 ? 17.047 -0.692 9.594 1 94.38 205 LEU A N 1
ATOM 1581 C CA . LEU A 1 205 ? 17.328 0.28 10.648 1 94.38 205 LEU A CA 1
ATOM 1582 C C . LEU A 1 205 ? 17.391 1.693 10.078 1 94.38 205 LEU A C 1
ATOM 1584 O O . LEU A 1 205 ? 18 1.921 9.031 1 94.38 205 LEU A O 1
ATOM 1588 N N . ASP A 1 206 ? 16.703 2.592 10.656 1 91.19 206 ASP A N 1
ATOM 1589 C CA . ASP A 1 206 ? 16.609 4.008 10.32 1 91.19 206 ASP A CA 1
ATOM 1590 C C . ASP A 1 206 ? 16.688 4.875 11.578 1 91.19 206 ASP A C 1
ATOM 1592 O O . ASP A 1 206 ? 15.742 4.93 12.367 1 91.19 206 ASP A O 1
ATOM 1596 N N . SER A 1 207 ? 17.75 5.566 11.812 1 88.75 207 SER A N 1
ATOM 1597 C CA . SER A 1 207 ? 18.016 6.297 13.047 1 88.75 207 SER A CA 1
ATOM 1598 C C . SER A 1 207 ? 17.094 7.496 13.188 1 88.75 207 SER A C 1
ATOM 1600 O O . SER A 1 207 ? 17 8.094 14.266 1 88.75 207 SER A O 1
ATOM 1602 N N . ASN A 1 208 ? 16.375 7.84 12.133 1 91.56 208 ASN A N 1
ATOM 1603 C CA . ASN A 1 208 ? 15.453 8.969 12.203 1 91.56 208 ASN A CA 1
ATOM 1604 C C . ASN A 1 208 ? 14.18 8.617 12.977 1 91.56 208 ASN A C 1
ATOM 1606 O O . ASN A 1 208 ? 13.422 9.5 13.367 1 91.56 208 ASN A O 1
ATOM 1610 N N . PHE A 1 209 ? 13.938 7.34 13.203 1 94.69 209 PHE A N 1
ATOM 1611 C CA . PHE A 1 209 ? 12.695 6.91 13.82 1 94.69 209 PHE A CA 1
ATOM 1612 C C . PHE A 1 209 ? 12.961 5.883 14.914 1 94.69 209 PHE A C 1
ATOM 1614 O O . PHE A 1 209 ? 13.844 5.035 14.773 1 94.69 209 PHE A O 1
ATOM 1621 N N . MET A 1 210 ? 12.219 5.977 15.977 1 95.56 210 MET A N 1
ATOM 1622 C CA . MET A 1 210 ? 12.281 5 17.062 1 95.56 210 MET A CA 1
ATOM 1623 C C . MET A 1 210 ? 11.43 3.779 16.75 1 95.56 210 MET A C 1
ATOM 1625 O O . MET A 1 210 ? 10.383 3.57 17.375 1 95.56 210 MET A O 1
ATOM 1629 N N . ASP A 1 211 ? 11.922 2.936 15.914 1 96.88 211 ASP A N 1
ATOM 1630 C CA . ASP A 1 211 ? 11.148 1.842 15.328 1 96.88 211 ASP A CA 1
ATOM 1631 C C . ASP A 1 211 ? 11.148 0.619 16.25 1 96.88 211 ASP A C 1
ATOM 1633 O O . ASP A 1 211 ? 10.328 -0.284 16.078 1 96.88 211 ASP A O 1
ATOM 1637 N N . HIS A 1 212 ? 12.078 0.511 17.141 1 97.06 212 HIS A N 1
ATOM 1638 C CA . HIS A 1 212 ? 12.203 -0.636 18.031 1 97.06 212 HIS A CA 1
ATOM 1639 C C . HIS A 1 212 ? 12.234 -1.943 17.25 1 97.06 212 HIS A C 1
ATOM 1641 O O . HIS A 1 212 ? 11.57 -2.914 17.625 1 97.06 212 HIS A O 1
ATOM 1647 N N . ASN A 1 213 ? 12.945 -2.016 16.094 1 97.5 213 ASN A N 1
ATOM 1648 C CA . ASN A 1 213 ? 12.906 -3.201 15.25 1 97.5 213 ASN A CA 1
ATOM 1649 C C . ASN A 1 213 ? 14.266 -3.893 15.188 1 97.5 213 ASN A C 1
ATOM 1651 O O . ASN A 1 213 ? 14.523 -4.703 14.297 1 97.5 213 ASN A O 1
ATOM 1655 N N . HIS A 1 214 ? 15.195 -3.623 16.047 1 95.81 214 HIS A N 1
ATOM 1656 C CA . HIS A 1 214 ? 16.531 -4.184 16.062 1 95.81 214 HIS A CA 1
ATOM 1657 C C . HIS A 1 214 ? 16.5 -5.699 16.219 1 95.81 214 HIS A C 1
ATOM 1659 O O . HIS A 1 214 ? 17.375 -6.402 15.703 1 95.81 214 HIS A O 1
ATOM 1665 N N . GLY A 1 215 ? 15.555 -6.199 16.906 1 95.31 215 GLY A N 1
ATOM 1666 C CA . GLY A 1 215 ? 15.492 -7.621 17.188 1 95.31 215 GLY A CA 1
ATOM 1667 C C . GLY A 1 215 ? 14.602 -8.391 16.234 1 95.31 215 GLY A C 1
ATOM 1668 O O . GLY A 1 215 ? 14.477 -9.609 16.328 1 95.31 215 GLY A O 1
ATOM 1669 N N . LEU A 1 216 ? 14.031 -7.703 15.289 1 97.38 216 LEU A N 1
ATOM 1670 C CA . LEU A 1 216 ? 12.992 -8.312 14.461 1 97.38 216 LEU A CA 1
ATOM 1671 C C . LEU A 1 216 ? 13.555 -9.461 13.633 1 97.38 216 LEU A C 1
ATOM 1673 O O . LEU A 1 216 ? 12.992 -10.555 13.633 1 97.38 216 LEU A O 1
ATOM 1677 N N . LEU A 1 217 ? 14.672 -9.281 12.883 1 97.12 217 LEU A N 1
ATOM 1678 C CA . LEU A 1 217 ? 15.242 -10.32 12.031 1 97.12 217 LEU A CA 1
ATOM 1679 C C . LEU A 1 217 ? 15.727 -11.5 12.875 1 97.12 217 LEU A C 1
ATOM 1681 O O . LEU A 1 217 ? 15.609 -12.648 12.453 1 97.12 217 LEU A O 1
ATOM 1685 N N . ASP A 1 218 ? 16.297 -11.164 14.031 1 96.62 218 ASP A N 1
ATOM 1686 C CA . ASP A 1 218 ? 16.703 -12.227 14.945 1 96.62 218 ASP A CA 1
ATOM 1687 C C . ASP A 1 218 ? 15.508 -13.062 15.391 1 96.62 218 ASP A C 1
ATOM 1689 O O . ASP A 1 218 ? 15.586 -14.289 15.453 1 96.62 218 ASP A O 1
ATOM 1693 N N . SER A 1 219 ? 14.422 -12.406 15.75 1 96.31 219 SER A N 1
ATOM 1694 C CA . SER A 1 219 ? 13.203 -13.109 16.141 1 96.31 219 SER A CA 1
ATOM 1695 C C . SER A 1 219 ? 12.703 -14.016 15.023 1 96.31 219 SER A C 1
ATOM 1697 O O . SER A 1 219 ? 12.258 -15.133 15.273 1 96.31 219 SER A O 1
ATOM 1699 N N . LEU A 1 220 ? 12.727 -13.562 13.773 1 97.5 220 LEU A N 1
ATOM 1700 C CA . LEU A 1 220 ? 12.32 -14.359 12.625 1 97.5 220 LEU A CA 1
ATOM 1701 C C . LEU A 1 220 ? 13.203 -15.594 12.469 1 97.5 220 LEU A C 1
ATOM 1703 O O . LEU A 1 220 ? 12.719 -16.688 12.172 1 97.5 220 LEU A O 1
ATOM 1707 N N . SER A 1 221 ? 14.469 -15.438 12.672 1 96.81 221 SER A N 1
ATOM 1708 C CA . SER A 1 221 ? 15.43 -16.516 12.492 1 96.81 221 SER A CA 1
ATOM 1709 C C . SER A 1 221 ? 15.211 -17.625 13.516 1 96.81 221 SER A C 1
ATOM 1711 O O . SER A 1 221 ? 15.648 -18.766 13.32 1 96.81 221 SER A O 1
ATOM 1713 N N . LYS A 1 222 ? 14.547 -17.359 14.617 1 96.25 222 LYS A N 1
ATOM 1714 C CA . LYS A 1 222 ? 14.352 -18.297 15.711 1 96.25 222 LYS A CA 1
ATOM 1715 C C . LYS A 1 222 ? 13.094 -19.141 15.492 1 96.25 222 LYS A C 1
ATOM 1717 O O . LYS A 1 222 ? 12.867 -20.125 16.203 1 96.25 222 LYS A O 1
ATOM 1722 N N . LEU A 1 223 ? 12.312 -18.688 14.539 1 96.5 223 LEU A N 1
ATOM 1723 C CA . LEU A 1 223 ? 11.164 -19.516 14.203 1 96.5 223 LEU A CA 1
ATOM 1724 C C . LEU A 1 223 ? 11.609 -20.859 13.625 1 96.5 223 LEU A C 1
ATOM 1726 O O . LEU A 1 223 ? 12.727 -20.969 13.125 1 96.5 223 LEU A O 1
ATOM 1730 N N . ASN A 1 224 ? 10.664 -21.922 13.703 1 95.25 224 ASN A N 1
ATOM 1731 C CA . ASN A 1 224 ? 10.914 -23.25 13.141 1 95.25 224 ASN A CA 1
ATOM 1732 C C . ASN A 1 224 ? 9.734 -23.734 12.305 1 95.25 224 ASN A C 1
ATOM 1734 O O . ASN A 1 224 ? 8.719 -24.172 12.844 1 95.25 224 ASN A O 1
ATOM 1738 N N . PRO A 1 225 ? 9.969 -23.781 11.016 1 95.19 225 PRO A N 1
ATOM 1739 C CA . PRO A 1 225 ? 11.094 -23.297 10.219 1 95.19 225 PRO A CA 1
ATOM 1740 C C . PRO A 1 225 ? 11.203 -21.766 10.211 1 95.19 225 PRO A C 1
ATOM 1742 O O . PRO A 1 225 ? 10.219 -21.078 10.492 1 95.19 225 PRO A O 1
ATOM 1745 N N . SER A 1 226 ? 12.375 -21.266 9.891 1 96.75 226 SER A N 1
ATOM 1746 C CA . SER A 1 226 ? 12.586 -19.828 9.758 1 96.75 226 SER A CA 1
ATOM 1747 C C . SER A 1 226 ? 12.305 -19.375 8.328 1 96.75 226 SER A C 1
ATOM 1749 O O . SER A 1 226 ? 12.68 -20.047 7.367 1 96.75 226 SER A O 1
ATOM 1751 N N . PRO A 1 227 ? 11.656 -18.25 8.211 1 98.31 227 PRO A N 1
ATOM 1752 C CA . PRO A 1 227 ? 11.516 -17.688 6.859 1 98.31 227 PRO A CA 1
ATOM 1753 C C . PRO A 1 227 ? 12.859 -17.312 6.238 1 98.31 227 PRO A C 1
ATOM 1755 O O . PRO A 1 227 ? 13.758 -16.828 6.938 1 98.31 227 PRO A O 1
ATOM 1758 N N . VAL A 1 228 ? 12.945 -17.422 4.926 1 98.06 228 VAL A N 1
ATOM 1759 C CA . VAL A 1 228 ? 14.242 -17.219 4.305 1 98.06 228 VAL A CA 1
ATOM 1760 C C . VAL A 1 228 ? 14.195 -15.984 3.404 1 98.06 228 VAL A C 1
ATOM 1762 O O . VAL A 1 228 ? 15.234 -15.477 2.98 1 98.06 228 VAL A O 1
ATOM 1765 N N . THR A 1 229 ? 13.047 -15.484 3.078 1 98.38 229 THR A N 1
ATOM 1766 C CA . THR A 1 229 ? 12.867 -14.297 2.248 1 98.38 229 THR A CA 1
ATOM 1767 C C . THR A 1 229 ? 11.789 -13.391 2.824 1 98.38 229 THR A C 1
ATOM 1769 O O . THR A 1 229 ? 10.969 -13.828 3.635 1 98.38 229 THR A O 1
ATOM 1772 N N . LEU A 1 230 ? 11.812 -12.141 2.434 1 98.56 230 LEU A N 1
ATOM 1773 C CA . LEU A 1 230 ? 10.922 -11.133 3.002 1 98.56 230 LEU A CA 1
ATOM 1774 C C . LEU A 1 230 ? 10.547 -10.094 1.955 1 98.56 230 LEU A C 1
ATOM 1776 O O . LEU A 1 230 ? 11.414 -9.547 1.269 1 98.56 230 LEU A O 1
ATOM 1780 N N . GLU A 1 231 ? 9.32 -9.875 1.729 1 98.56 231 GLU A N 1
ATOM 1781 C CA . GLU A 1 231 ? 8.805 -8.828 0.849 1 98.56 231 GLU A CA 1
ATOM 1782 C C . GLU A 1 231 ? 7.492 -8.258 1.38 1 98.56 231 GLU A C 1
ATOM 1784 O O . GLU A 1 231 ? 7.336 -8.07 2.588 1 98.56 231 GLU A O 1
ATOM 1789 N N . MET A 1 232 ? 6.512 -7.777 0.521 1 98.81 232 MET A N 1
ATOM 1790 C CA . MET A 1 232 ? 5.441 -6.973 1.105 1 98.81 232 MET A CA 1
ATOM 1791 C C . MET A 1 232 ? 4.078 -7.438 0.604 1 98.81 232 MET A C 1
ATOM 1793 O O . MET A 1 232 ? 3.064 -6.785 0.858 1 98.81 232 MET A O 1
ATOM 1797 N N . GLU A 1 233 ? 3.936 -8.555 -0.177 1 98.81 233 GLU A N 1
ATOM 1798 C CA . GLU A 1 233 ? 2.658 -8.773 -0.849 1 98.81 233 GLU A CA 1
ATOM 1799 C C . GLU A 1 233 ? 2.143 -10.188 -0.611 1 98.81 233 GLU A C 1
ATOM 1801 O O . GLU A 1 233 ? 0.953 -10.391 -0.352 1 98.81 233 GLU A O 1
ATOM 1806 N N . THR A 1 234 ? 2.91 -11.227 -0.612 1 98.88 234 THR A N 1
ATOM 1807 C CA . THR A 1 234 ? 2.562 -12.609 -0.906 1 98.88 234 THR A CA 1
ATOM 1808 C C . THR A 1 234 ? 1.622 -13.172 0.158 1 98.88 234 THR A C 1
ATOM 1810 O O . THR A 1 234 ? 0.669 -13.891 -0.161 1 98.88 234 THR A O 1
ATOM 1813 N N . THR A 1 235 ? 1.88 -12.891 1.431 1 98.88 235 THR A N 1
ATOM 1814 C CA . THR A 1 235 ? 1.05 -13.461 2.486 1 98.88 235 THR A CA 1
ATOM 1815 C C . THR A 1 235 ? -0.411 -13.062 2.301 1 98.88 235 THR A C 1
ATOM 1817 O O . THR A 1 235 ? -1.314 -13.867 2.523 1 98.88 235 THR A O 1
ATOM 1820 N N . HIS A 1 236 ? -0.635 -11.812 1.894 1 98.88 236 HIS A N 1
ATOM 1821 C CA . HIS A 1 236 ? -2.012 -11.367 1.704 1 98.88 236 HIS A CA 1
ATOM 1822 C C . HIS A 1 236 ? -2.65 -12.055 0.498 1 98.88 236 HIS A C 1
ATOM 1824 O O . HIS A 1 236 ? -3.85 -12.336 0.503 1 98.88 236 HIS A O 1
ATOM 1830 N N . LEU A 1 237 ? -1.862 -12.32 -0.561 1 98.88 237 LEU A N 1
ATOM 1831 C CA . LEU A 1 237 ? -2.363 -13.102 -1.688 1 98.88 237 LEU A CA 1
ATOM 1832 C C . LEU A 1 237 ? -2.824 -14.477 -1.23 1 98.88 237 LEU A C 1
ATOM 1834 O O . LEU A 1 237 ? -3.936 -14.906 -1.551 1 98.88 237 LEU A O 1
ATOM 1838 N N . PHE A 1 238 ? -1.953 -15.156 -0.468 1 98.88 238 PHE A N 1
ATOM 1839 C CA . PHE A 1 238 ? -2.285 -16.484 0.043 1 98.88 238 PHE A CA 1
ATOM 1840 C C . PHE A 1 238 ? -3.51 -16.422 0.948 1 98.88 238 PHE A C 1
ATOM 1842 O O . PHE A 1 238 ? -4.355 -17.312 0.915 1 98.88 238 PHE A O 1
ATOM 1849 N N . HIS A 1 239 ? -3.617 -15.352 1.731 1 98.81 239 HIS A N 1
ATOM 1850 C CA . HIS A 1 239 ? -4.75 -15.148 2.627 1 98.81 239 HIS A CA 1
ATOM 1851 C C . HIS A 1 239 ? -6.059 -15.055 1.85 1 98.81 239 HIS A C 1
ATOM 1853 O O . HIS A 1 239 ? -7.035 -15.727 2.189 1 98.81 239 HIS A O 1
ATOM 1859 N N . LEU A 1 240 ? -6.086 -14.266 0.796 1 98.5 240 LEU A N 1
ATOM 1860 C CA . LEU A 1 240 ? -7.305 -14.086 0.019 1 98.5 240 LEU A CA 1
ATOM 1861 C C . LEU A 1 240 ? -7.727 -15.391 -0.652 1 98.5 240 LEU A C 1
ATOM 1863 O O . LEU A 1 240 ? -8.914 -15.695 -0.721 1 98.5 240 LEU A O 1
ATOM 1867 N N . ALA A 1 241 ? -6.75 -16.109 -1.141 1 97.94 241 ALA A N 1
ATOM 1868 C CA . ALA A 1 241 ? -7.07 -17.422 -1.717 1 97.94 241 ALA A CA 1
ATOM 1869 C C . ALA A 1 241 ? -7.664 -18.344 -0.665 1 97.94 241 ALA A C 1
ATOM 1871 O O . ALA A 1 241 ? -8.625 -19.078 -0.939 1 97.94 241 ALA A O 1
ATOM 1872 N N . ALA A 1 242 ? -7.113 -18.297 0.542 1 97.5 242 ALA A N 1
ATOM 1873 C CA . ALA A 1 242 ? -7.531 -19.203 1.62 1 97.5 242 ALA A CA 1
ATOM 1874 C C . ALA A 1 242 ? -8.961 -18.891 2.057 1 97.5 242 ALA A C 1
ATOM 1876 O O . ALA A 1 242 ? -9.695 -19.797 2.463 1 97.5 242 ALA A O 1
ATOM 1877 N N . ILE A 1 243 ? -9.359 -17.641 1.968 1 96.62 243 ILE A N 1
ATOM 1878 C CA . ILE A 1 243 ? -10.672 -17.281 2.504 1 96.62 243 ILE A CA 1
ATOM 1879 C C . ILE A 1 243 ? -11.672 -17.125 1.358 1 96.62 243 ILE A C 1
ATOM 1881 O O . ILE A 1 243 ? -12.789 -16.656 1.564 1 96.62 243 ILE A O 1
ATOM 1885 N N . ASN A 1 244 ? -11.211 -17.453 0.123 1 94.44 244 ASN A N 1
ATOM 1886 C CA . ASN A 1 244 ? -12.141 -17.453 -1.005 1 94.44 244 ASN A CA 1
ATOM 1887 C C . ASN A 1 244 ? -13.344 -18.359 -0.745 1 94.44 244 ASN A C 1
ATOM 1889 O O . ASN A 1 244 ? -13.18 -19.5 -0.325 1 94.44 244 ASN A O 1
ATOM 1893 N N . GLN A 1 245 ? -14.547 -17.859 -0.999 1 84.12 245 GLN A N 1
ATOM 1894 C CA . GLN A 1 245 ? -15.773 -18.562 -0.659 1 84.12 245 GLN A CA 1
ATOM 1895 C C . GLN A 1 245 ? -16.016 -19.75 -1.604 1 84.12 245 GLN A C 1
ATOM 1897 O O . GLN A 1 245 ? -16.469 -20.812 -1.178 1 84.12 245 GLN A O 1
ATOM 1902 N N . HIS A 1 246 ? -15.75 -19.531 -2.891 1 77.19 246 HIS A N 1
ATOM 1903 C CA . HIS A 1 246 ? -16.125 -20.5 -3.914 1 77.19 246 HIS A CA 1
ATOM 1904 C C . HIS A 1 246 ? -15.039 -21.547 -4.109 1 77.19 246 HIS A C 1
ATOM 1906 O O . HIS A 1 246 ? -13.852 -21.219 -4.121 1 77.19 246 HIS A O 1
ATOM 1912 N N . LYS A 1 247 ? -15.5 -22.844 -3.875 1 66.31 247 LYS A N 1
ATOM 1913 C CA . LYS A 1 247 ? -14.586 -23.953 -4.148 1 66.31 247 LYS A CA 1
ATOM 1914 C C . LYS A 1 247 ? -15.031 -24.75 -5.371 1 66.31 247 LYS A C 1
ATOM 1916 O O . LYS A 1 247 ? -16.188 -24.672 -5.777 1 66.31 247 LYS A O 1
ATOM 1921 N N . SER A 1 248 ? -14.047 -25.172 -6.355 1 55.97 248 SER A N 1
ATOM 1922 C CA . SER A 1 248 ? -14.227 -25.797 -7.664 1 55.97 248 SER A CA 1
ATOM 1923 C C . SER A 1 248 ? -15.398 -26.766 -7.652 1 55.97 248 SER A C 1
ATOM 1925 O O . SER A 1 248 ? -16.016 -27.016 -8.695 1 55.97 248 SER A O 1
ATOM 1927 N N . ASN A 1 249 ? -15.633 -27.516 -6.648 1 49.22 249 ASN A N 1
ATOM 1928 C CA . ASN A 1 249 ? -16.375 -28.75 -6.855 1 49.22 249 ASN A CA 1
ATOM 1929 C C . ASN A 1 249 ? -17.797 -28.484 -7.328 1 49.22 249 ASN A C 1
ATOM 1931 O O . ASN A 1 249 ? -18.531 -29.406 -7.664 1 49.22 249 ASN A O 1
ATOM 1935 N N . GLN A 1 250 ? -18.312 -27.438 -7.262 1 51.19 250 GLN A N 1
ATOM 1936 C CA . GLN A 1 250 ? -19.672 -27.328 -7.797 1 51.19 250 GLN A CA 1
ATOM 1937 C C . GLN A 1 250 ? -19.719 -26.344 -8.961 1 51.19 250 GLN A C 1
ATOM 1939 O O . GLN A 1 250 ? -19.016 -25.312 -8.953 1 51.19 250 GLN A O 1
ATOM 1944 N N . PRO A 1 251 ? -20.141 -26.984 -10.211 1 50.31 251 PRO A N 1
ATOM 1945 C CA . PRO A 1 251 ? -20.359 -26.031 -11.305 1 50.31 251 PRO A CA 1
ATOM 1946 C C . PRO A 1 251 ? -20.828 -24.672 -10.82 1 50.31 251 PRO A C 1
ATOM 1948 O O . PRO A 1 251 ? -21.547 -24.578 -9.82 1 50.31 251 PRO A O 1
ATOM 1951 N N . ALA A 1 252 ? -20.078 -23.781 -11.312 1 50.47 252 ALA A N 1
ATOM 1952 C CA . ALA A 1 252 ? -20.594 -22.453 -10.969 1 50.47 252 ALA A CA 1
ATOM 1953 C C . ALA A 1 252 ? -22.109 -22.406 -11.047 1 50.47 252 ALA A C 1
ATOM 1955 O O . ALA A 1 252 ? -22.703 -22.922 -12 1 50.47 252 ALA A O 1
ATOM 1956 N N . ASP A 1 253 ? -22.766 -22.469 -10.023 1 49.19 253 ASP A N 1
ATOM 1957 C CA . ASP A 1 253 ? -24.219 -22.312 -10.117 1 49.19 253 ASP A CA 1
ATOM 1958 C C . ASP A 1 253 ? -24.594 -21.25 -11.148 1 49.19 253 ASP A C 1
ATOM 1960 O O . ASP A 1 253 ? -23.859 -20.297 -11.367 1 49.19 253 ASP A O 1
ATOM 1964 N N . GLU A 1 254 ? -25.406 -21.766 -12.055 1 47.72 254 GLU A N 1
ATOM 1965 C CA . GLU A 1 254 ? -25.922 -20.844 -13.07 1 47.72 254 GLU A CA 1
ATOM 1966 C C . GLU A 1 254 ? -26.031 -19.422 -12.531 1 47.72 254 GLU A C 1
ATOM 1968 O O . GLU A 1 254 ? -26.531 -19.219 -11.422 1 47.72 254 GLU A O 1
ATOM 1973 N N . PRO A 1 255 ? -25.266 -18.656 -13.078 1 45.62 255 PRO A N 1
ATOM 1974 C CA . PRO A 1 255 ? -25.406 -17.266 -12.633 1 45.62 255 PRO A CA 1
ATOM 1975 C C . PRO A 1 255 ? -26.844 -16.891 -12.328 1 45.62 255 PRO A C 1
ATOM 1977 O O . PRO A 1 255 ? -27.719 -17 -13.195 1 45.62 255 PRO A O 1
ATOM 1980 N N . LYS A 1 256 ? -27.484 -17.547 -11.484 1 41.94 256 LYS A N 1
ATOM 1981 C CA . LYS A 1 256 ? -28.859 -17.109 -11.312 1 41.94 256 LYS A CA 1
ATOM 1982 C C . LYS A 1 256 ? -28.969 -15.586 -11.391 1 41.94 256 LYS A C 1
ATOM 1984 O O . LYS A 1 256 ? -30.078 -15.039 -11.32 1 41.94 256 LYS A O 1
ATOM 1989 N N . SER A 1 257 ? -27.906 -14.852 -10.898 1 41.84 257 SER A N 1
ATOM 1990 C CA . SER A 1 257 ? -28.203 -13.484 -10.477 1 41.84 257 SER A CA 1
ATOM 1991 C C . SER A 1 257 ? -28.031 -12.508 -11.633 1 41.84 257 SER A C 1
ATOM 1993 O O . SER A 1 257 ? -27.469 -12.859 -12.68 1 41.84 257 SER A O 1
ATOM 1995 N N . ASP A 1 258 ? -28.297 -11.211 -11.438 1 44 258 ASP A N 1
ATOM 1996 C CA . ASP A 1 258 ? -28.266 -9.945 -12.164 1 44 258 ASP A CA 1
ATOM 1997 C C . ASP A 1 258 ? -26.922 -9.727 -12.828 1 44 258 ASP A C 1
ATOM 1999 O O . ASP A 1 258 ? -25.875 -9.727 -12.156 1 44 258 ASP A O 1
ATOM 2003 N N . PRO A 1 259 ? -26.859 -10.102 -14.141 1 44.56 259 PRO A N 1
ATOM 2004 C CA . PRO A 1 259 ? -25.625 -9.844 -14.891 1 44.56 259 PRO A CA 1
ATOM 2005 C C . PRO A 1 259 ? -24.812 -8.703 -14.297 1 44.56 259 PRO A C 1
ATOM 2007 O O . PRO A 1 259 ? -23.625 -8.555 -14.609 1 44.56 259 PRO A O 1
ATOM 2010 N N . SER A 1 260 ? -25.531 -7.84 -13.695 1 45.97 260 SER A N 1
ATOM 2011 C CA . SER A 1 260 ? -24.922 -6.672 -13.086 1 45.97 260 SER A CA 1
ATOM 2012 C C . SER A 1 260 ? -24.188 -7.039 -11.797 1 45.97 260 SER A C 1
ATOM 2014 O O . SER A 1 260 ? -23.484 -6.211 -11.219 1 45.97 260 SER A O 1
ATOM 2016 N N . SER A 1 261 ? -24.422 -8.312 -11.398 1 52.78 261 SER A N 1
ATOM 2017 C CA . SER A 1 261 ? -23.844 -8.648 -10.094 1 52.78 261 SER A CA 1
ATOM 2018 C C . SER A 1 261 ? -22.406 -9.141 -10.234 1 52.78 261 SER A C 1
ATOM 2020 O O . SER A 1 261 ? -22.094 -9.914 -11.148 1 52.78 261 SER A O 1
ATOM 2022 N N . PHE A 1 262 ? -21.438 -8.461 -9.719 1 56.03 262 PHE A N 1
ATOM 2023 C CA . PHE A 1 262 ? -20.031 -8.867 -9.703 1 56.03 262 PHE A CA 1
ATOM 2024 C C . PHE A 1 262 ? -19.891 -10.32 -9.258 1 56.03 262 PHE A C 1
ATOM 2026 O O . PHE A 1 262 ? -18.828 -10.914 -9.383 1 56.03 262 PHE A O 1
ATOM 2033 N N . CYS A 1 263 ? -21 -11.133 -8.578 1 49.72 263 CYS A N 1
ATOM 2034 C CA . CYS A 1 263 ? -20.75 -12.352 -7.816 1 49.72 263 CYS A CA 1
ATOM 2035 C C . CYS A 1 263 ? -21.141 -13.586 -8.609 1 49.72 263 CYS A C 1
ATOM 2037 O O . CYS A 1 263 ? -21.016 -14.711 -8.125 1 49.72 263 CYS A O 1
ATOM 2039 N N . GLN A 1 264 ? -21.922 -13.75 -9.734 1 49.5 264 GLN A N 1
ATOM 2040 C CA . GLN A 1 264 ? -22.688 -14.953 -10.031 1 49.5 264 GLN A CA 1
ATOM 2041 C C . GLN A 1 264 ? -21.812 -16.031 -10.664 1 49.5 264 GLN A C 1
ATOM 2043 O O . GLN A 1 264 ? -21.125 -15.766 -11.656 1 49.5 264 GLN A O 1
ATOM 2048 N N . GLY A 1 265 ? -21.625 -17.312 -10.062 1 53.31 265 GLY A N 1
ATOM 2049 C CA . GLY A 1 265 ? -20.969 -18.453 -10.695 1 53.31 265 GLY A CA 1
ATOM 2050 C C . GLY A 1 265 ? -19.469 -18.469 -10.469 1 53.31 265 GLY A C 1
ATOM 2051 O O . GLY A 1 265 ? -18.703 -18.891 -11.344 1 53.31 265 GLY A O 1
ATOM 2052 N N . LYS A 1 266 ? -18.828 -18.109 -9.07 1 71.62 266 LYS A N 1
ATOM 2053 C CA . LYS A 1 266 ? -17.438 -17.688 -8.984 1 71.62 266 LYS A CA 1
ATOM 2054 C C . LYS A 1 266 ? -16.516 -18.891 -8.773 1 71.62 266 LYS A C 1
ATOM 2056 O O . LYS A 1 266 ? -16.922 -19.906 -8.203 1 71.62 266 LYS A O 1
ATOM 2061 N N . GLY A 1 267 ? -15.523 -19.391 -8.875 1 87.19 267 GLY A N 1
ATOM 2062 C CA . GLY A 1 267 ? -14.531 -20.438 -8.93 1 87.19 267 GLY A CA 1
ATOM 2063 C C . GLY A 1 267 ? -13.453 -20.312 -7.871 1 87.19 267 GLY A C 1
ATOM 2064 O O . GLY A 1 267 ? -13.461 -19.359 -7.09 1 87.19 267 GLY A O 1
ATOM 2065 N N . GLN A 1 268 ? -12.773 -21.328 -7.789 1 94 268 GLN A N 1
ATOM 2066 C CA . GLN A 1 268 ? -11.688 -21.328 -6.816 1 94 268 GLN A CA 1
ATOM 2067 C C . GLN A 1 268 ? -10.602 -20.328 -7.203 1 94 268 GLN A C 1
ATOM 2069 O O . GLN A 1 268 ? -10.547 -19.875 -8.352 1 94 268 GLN A O 1
ATOM 2074 N N . ILE A 1 269 ? -9.859 -19.906 -6.266 1 97.06 269 ILE A N 1
ATOM 2075 C CA . ILE A 1 269 ? -8.633 -19.141 -6.473 1 97.06 269 ILE A CA 1
ATOM 2076 C C . ILE A 1 269 ? -7.43 -19.969 -6.051 1 97.06 269 ILE A C 1
ATOM 2078 O O . ILE A 1 269 ? -7.289 -20.328 -4.875 1 97.06 269 ILE A O 1
ATOM 2082 N N . ARG A 1 270 ? -6.582 -20.344 -6.961 1 97.94 270 ARG A N 1
ATOM 2083 C CA . ARG A 1 270 ? -5.328 -21.047 -6.699 1 97.94 270 ARG A CA 1
ATOM 2084 C C . ARG A 1 270 ? -4.133 -20.109 -6.852 1 97.94 270 ARG A C 1
ATOM 2086 O O . ARG A 1 270 ? -4.062 -19.344 -7.809 1 97.94 270 ARG A O 1
ATOM 2093 N N . VAL A 1 271 ? -3.191 -20.203 -5.871 1 98.81 271 VAL A N 1
ATOM 2094 C CA . VAL A 1 271 ? -2.119 -19.219 -5.898 1 98.81 271 VAL A CA 1
ATOM 2095 C C . VAL A 1 271 ? -0.777 -19.891 -5.645 1 98.81 271 VAL A C 1
ATOM 2097 O O . VAL A 1 271 ? -0.708 -20.891 -4.918 1 98.81 271 VAL A O 1
ATOM 2100 N N . ALA A 1 272 ? 0.273 -19.406 -6.184 1 98.88 272 ALA A N 1
ATOM 2101 C CA . ALA A 1 272 ? 1.681 -19.719 -5.934 1 98.88 272 ALA A CA 1
ATOM 2102 C C . ALA A 1 272 ? 2.547 -18.469 -6.121 1 98.88 272 ALA A C 1
ATOM 2104 O O . ALA A 1 272 ? 2.09 -17.469 -6.672 1 98.88 272 ALA A O 1
ATOM 2105 N N . ALA A 1 273 ? 3.762 -18.516 -5.609 1 98.88 273 ALA A N 1
ATOM 2106 C CA . ALA A 1 273 ? 4.605 -17.328 -5.703 1 98.88 273 ALA A CA 1
ATOM 2107 C C . ALA A 1 273 ? 6.082 -17.719 -5.797 1 98.88 273 ALA A C 1
ATOM 2109 O O . ALA A 1 273 ? 6.516 -18.703 -5.195 1 98.88 273 ALA A O 1
ATOM 2110 N N . ALA A 1 274 ? 6.801 -16.953 -6.531 1 98.88 274 ALA A N 1
ATOM 2111 C CA . ALA A 1 274 ? 8.258 -16.984 -6.625 1 98.88 274 ALA A CA 1
ATOM 2112 C C . ALA A 1 274 ? 8.836 -15.57 -6.5 1 98.88 274 ALA A C 1
ATOM 2114 O O . ALA A 1 274 ? 8.18 -14.594 -6.867 1 98.88 274 ALA A O 1
ATOM 2115 N N . HIS A 1 275 ? 10.039 -15.508 -5.98 1 98.69 275 HIS A N 1
ATOM 2116 C CA . HIS A 1 275 ? 10.648 -14.203 -5.727 1 98.69 275 HIS A CA 1
ATOM 2117 C C . HIS A 1 275 ? 12.109 -14.188 -6.164 1 98.69 275 HIS A C 1
ATOM 2119 O O . HIS A 1 275 ? 12.852 -15.141 -5.906 1 98.69 275 HIS A O 1
ATOM 2125 N N . ILE A 1 276 ? 12.469 -13.141 -6.832 1 98.62 276 ILE A N 1
ATOM 2126 C CA . ILE A 1 276 ? 13.875 -12.898 -7.125 1 98.62 276 ILE A CA 1
ATOM 2127 C C . ILE A 1 276 ? 14.531 -12.164 -5.953 1 98.62 276 ILE A C 1
ATOM 2129 O O . ILE A 1 276 ? 14.023 -11.141 -5.492 1 98.62 276 ILE A O 1
ATOM 2133 N N . THR A 1 277 ? 15.648 -12.672 -5.438 1 98.38 277 THR A N 1
ATOM 2134 C CA . THR A 1 277 ? 16.328 -12.047 -4.309 1 98.38 277 THR A CA 1
ATOM 2135 C C . THR A 1 277 ? 17.141 -10.836 -4.77 1 98.38 277 THR A C 1
ATOM 2137 O O . THR A 1 277 ? 18.172 -10.984 -5.426 1 98.38 277 THR A O 1
ATOM 2140 N N . PHE A 1 278 ? 16.688 -9.641 -4.363 1 97.69 278 PHE A N 1
ATOM 2141 C CA . PHE A 1 278 ? 17.312 -8.383 -4.762 1 97.69 278 PHE A CA 1
ATOM 2142 C C . PHE A 1 278 ? 18.312 -7.918 -3.717 1 97.69 278 PHE A C 1
ATOM 2144 O O . PHE A 1 278 ? 19.391 -7.422 -4.059 1 97.69 278 PHE A O 1
ATOM 2151 N N . ALA A 1 279 ? 17.984 -8.039 -2.441 1 97.25 279 ALA A N 1
ATOM 2152 C CA . ALA A 1 279 ? 18.781 -7.461 -1.361 1 97.25 279 ALA A CA 1
ATOM 2153 C C . ALA A 1 279 ? 19.203 -8.539 -0.362 1 97.25 279 ALA A C 1
ATOM 2155 O O . ALA A 1 279 ? 18.359 -9.258 0.174 1 97.25 279 ALA A O 1
ATOM 2156 N N . GLY A 1 280 ? 20.5 -8.617 -0.157 1 97.19 280 GLY A N 1
ATOM 2157 C CA . GLY A 1 280 ? 21 -9.461 0.919 1 97.19 280 GLY A CA 1
ATOM 2158 C C . GLY A 1 280 ? 20.938 -8.789 2.279 1 97.19 280 GLY A C 1
ATOM 2159 O O . GLY A 1 280 ? 21.828 -8.016 2.633 1 97.19 280 GLY A O 1
ATOM 2160 N N . ARG A 1 281 ? 20 -9.188 3.104 1 95.62 281 ARG A N 1
ATOM 2161 C CA . ARG A 1 281 ? 19.766 -8.484 4.359 1 95.62 281 ARG A CA 1
ATOM 2162 C C . ARG A 1 281 ? 20.844 -8.812 5.387 1 95.62 281 ARG A C 1
ATOM 2164 O O . ARG A 1 281 ? 21.016 -8.086 6.367 1 95.62 281 ARG A O 1
ATOM 2171 N N . ILE A 1 282 ? 21.516 -9.875 5.148 1 91.31 282 ILE A N 1
ATOM 2172 C CA . ILE A 1 282 ? 22.656 -10.234 5.996 1 91.31 282 ILE A CA 1
ATOM 2173 C C . ILE A 1 282 ? 23.953 -9.727 5.371 1 91.31 282 ILE A C 1
ATOM 2175 O O . ILE A 1 282 ? 24.734 -9.055 6.035 1 91.31 282 ILE A O 1
ATOM 2179 N N . SER A 1 283 ? 24.141 -9.898 4.078 1 92.12 283 SER A N 1
ATOM 2180 C CA . SER A 1 283 ? 25.391 -9.602 3.391 1 92.12 283 SER A CA 1
ATOM 2181 C C . SER A 1 283 ? 25.5 -8.117 3.068 1 92.12 283 SER A C 1
ATOM 2183 O O . SER A 1 283 ? 26.609 -7.59 2.914 1 92.12 283 SER A O 1
ATOM 2185 N N . GLY A 1 284 ? 24.344 -7.457 2.924 1 92.88 284 GLY A N 1
ATOM 2186 C CA . GLY A 1 284 ? 24.359 -6.062 2.508 1 92.88 284 GLY A CA 1
ATOM 2187 C C . GLY A 1 284 ? 24.406 -5.891 1.002 1 92.88 284 GLY A C 1
ATOM 2188 O O . GLY A 1 284 ? 24.297 -4.77 0.497 1 92.88 284 GLY A O 1
ATOM 2189 N N . ASP A 1 285 ? 24.5 -6.988 0.255 1 93 285 ASP A N 1
ATOM 2190 C CA . ASP A 1 285 ? 24.594 -6.949 -1.201 1 93 285 ASP A CA 1
ATOM 2191 C C . ASP A 1 285 ? 23.266 -6.547 -1.826 1 93 285 ASP A C 1
ATOM 2193 O O . ASP A 1 285 ? 22.203 -6.707 -1.209 1 93 285 ASP A O 1
ATOM 2197 N N . PHE A 1 286 ? 23.391 -6.02 -3.027 1 94.62 286 PHE A N 1
ATOM 2198 C CA . PHE A 1 286 ? 22.219 -5.73 -3.846 1 94.62 286 PHE A CA 1
ATOM 2199 C C . PHE A 1 286 ? 22.422 -6.223 -5.273 1 94.62 286 PHE A C 1
ATOM 2201 O O . PHE A 1 286 ? 23.5 -6.09 -5.836 1 94.62 286 PHE A O 1
ATOM 2208 N N . ILE A 1 287 ? 21.453 -6.809 -5.836 1 95.25 287 ILE A N 1
ATOM 2209 C CA . ILE A 1 287 ? 21.531 -7.426 -7.156 1 95.25 287 ILE A CA 1
ATOM 2210 C C . ILE A 1 287 ? 21.859 -6.363 -8.203 1 95.25 287 ILE A C 1
ATOM 2212 O O . ILE A 1 287 ? 21.453 -5.207 -8.07 1 95.25 287 ILE A O 1
ATOM 2216 N N . GLU A 1 288 ? 22.5 -6.766 -9.258 1 94.31 288 GLU A N 1
ATOM 2217 C CA . GLU A 1 288 ? 22.859 -5.852 -10.336 1 94.31 288 GLU A CA 1
ATOM 2218 C C . GLU A 1 288 ? 21.766 -5.766 -11.383 1 94.31 288 GLU A C 1
ATOM 2220 O O . GLU A 1 288 ? 21.062 -6.75 -11.648 1 94.31 288 GLU A O 1
ATOM 2225 N N . PRO A 1 289 ? 21.656 -4.617 -12.055 1 93.31 289 PRO A N 1
ATOM 2226 C CA . PRO A 1 289 ? 20.578 -4.395 -13.031 1 93.31 289 PRO A CA 1
ATOM 2227 C C . PRO A 1 289 ? 20.578 -5.434 -14.148 1 93.31 289 PRO A C 1
ATOM 2229 O O . PRO A 1 289 ? 19.516 -5.93 -14.539 1 93.31 289 PRO A O 1
ATOM 2232 N N . LYS A 1 290 ? 21.734 -5.789 -14.68 1 94.19 290 LYS A N 1
ATOM 2233 C CA . LYS A 1 290 ? 21.812 -6.762 -15.766 1 94.19 290 LYS A CA 1
ATOM 2234 C C . LYS A 1 290 ? 21.266 -8.117 -15.328 1 94.19 290 LYS A C 1
ATOM 2236 O O . LYS A 1 290 ? 20.609 -8.812 -16.109 1 94.19 290 LYS A O 1
ATOM 2241 N N . GLU A 1 291 ? 21.578 -8.484 -14.125 1 95.75 291 GLU A N 1
ATOM 2242 C CA . GLU A 1 291 ? 21.078 -9.742 -13.578 1 95.75 291 GLU A CA 1
ATOM 2243 C C . GLU A 1 291 ? 19.562 -9.695 -13.391 1 95.75 291 GLU A C 1
ATOM 2245 O O . GLU A 1 291 ? 18.875 -10.703 -13.602 1 95.75 291 GLU A O 1
ATOM 2250 N N . VAL A 1 292 ? 19.047 -8.578 -12.977 1 96 292 VAL A N 1
ATOM 2251 C CA . VAL A 1 292 ? 17.609 -8.391 -12.797 1 96 292 VAL A CA 1
ATOM 2252 C C . VAL A 1 292 ? 16.891 -8.641 -14.125 1 96 292 VAL A C 1
ATOM 2254 O O . VAL A 1 292 ? 15.93 -9.414 -14.172 1 96 292 VAL A O 1
ATOM 2257 N N . GLU A 1 293 ? 17.344 -8.016 -15.148 1 95.31 293 GLU A N 1
ATOM 2258 C CA . GLU A 1 293 ? 16.719 -8.141 -16.453 1 95.31 293 GLU A CA 1
ATOM 2259 C C . GLU A 1 293 ? 16.703 -9.594 -16.922 1 95.31 293 GLU A C 1
ATOM 2261 O O . GLU A 1 293 ? 15.695 -10.094 -17.406 1 95.31 293 GLU A O 1
ATOM 2266 N N . LYS A 1 294 ? 17.844 -10.227 -16.75 1 96.56 294 LYS A N 1
ATOM 2267 C CA . LYS A 1 294 ? 17.969 -11.617 -17.172 1 96.56 294 LYS A CA 1
ATOM 2268 C C . LYS A 1 294 ? 17.031 -12.523 -16.391 1 96.56 294 LYS A C 1
ATOM 2270 O O . LYS A 1 294 ? 16.312 -13.336 -16.969 1 96.56 294 LYS A O 1
ATOM 2275 N N . LEU A 1 295 ? 17.016 -12.383 -15.094 1 97.69 295 LEU A N 1
ATOM 2276 C CA . LEU A 1 295 ? 16.219 -13.25 -14.234 1 97.69 295 LEU A CA 1
ATOM 2277 C C . LEU A 1 295 ? 14.727 -12.992 -14.438 1 97.69 295 LEU A C 1
ATOM 2279 O O . LEU A 1 295 ? 13.914 -13.922 -14.391 1 97.69 295 LEU A O 1
ATOM 2283 N N . GLU A 1 296 ? 14.32 -11.727 -14.602 1 97.44 296 GLU A N 1
ATOM 2284 C CA . GLU A 1 296 ? 12.914 -11.406 -14.844 1 97.44 296 GLU A CA 1
ATOM 2285 C C . GLU A 1 296 ? 12.422 -12.039 -16.141 1 97.44 296 GLU A C 1
ATOM 2287 O O . GLU A 1 296 ? 11.281 -12.508 -16.219 1 97.44 296 GLU A O 1
ATOM 2292 N N . PHE A 1 297 ? 13.281 -12.023 -17.125 1 96.94 297 PHE A N 1
ATOM 2293 C CA . PHE A 1 297 ? 12.945 -12.648 -18.406 1 96.94 297 PHE A CA 1
ATOM 2294 C C . PHE A 1 297 ? 12.781 -14.156 -18.234 1 96.94 297 PHE A C 1
ATOM 2296 O O . PHE A 1 297 ? 11.758 -14.719 -18.641 1 96.94 297 PHE A O 1
ATOM 2303 N N . GLN A 1 298 ? 13.766 -14.812 -17.625 1 98.44 298 GLN A N 1
ATOM 2304 C CA . GLN A 1 298 ? 13.766 -16.266 -17.469 1 98.44 298 GLN A CA 1
ATOM 2305 C C . GLN A 1 298 ? 12.617 -16.719 -16.562 1 98.44 298 GLN A C 1
ATOM 2307 O O . GLN A 1 298 ? 11.883 -17.641 -16.906 1 98.44 298 GLN A O 1
ATOM 2312 N N . ALA A 1 299 ? 12.492 -16.047 -15.438 1 98.81 299 ALA A N 1
ATOM 2313 C CA . ALA A 1 299 ? 11.453 -16.422 -14.477 1 98.81 299 ALA A CA 1
ATOM 2314 C C . ALA A 1 299 ? 10.062 -16.078 -15 1 98.81 299 ALA A C 1
ATOM 2316 O O . ALA A 1 299 ? 9.102 -16.812 -14.75 1 98.81 299 ALA A O 1
ATOM 2317 N N . GLY A 1 300 ? 9.945 -14.93 -15.695 1 98.81 300 GLY A N 1
ATOM 2318 C CA . GLY A 1 300 ? 8.688 -14.586 -16.328 1 98.81 300 GLY A CA 1
ATOM 2319 C C . GLY A 1 300 ? 8.188 -15.656 -17.281 1 98.81 300 GLY A C 1
ATOM 2320 O O . GLY A 1 300 ? 7.012 -16.031 -17.25 1 98.81 300 GLY A O 1
ATOM 2321 N N . LYS A 1 301 ? 9.086 -16.156 -18.094 1 98.69 301 LYS A N 1
ATOM 2322 C CA . LYS A 1 301 ? 8.75 -17.234 -19.016 1 98.69 301 LYS A CA 1
ATOM 2323 C C . LYS A 1 301 ? 8.281 -18.469 -18.266 1 98.69 301 LYS A C 1
ATOM 2325 O O . LYS A 1 301 ? 7.285 -19.094 -18.641 1 98.69 301 LYS A O 1
ATOM 2330 N N . GLY A 1 302 ? 9.047 -18.828 -17.234 1 98.88 302 GLY A N 1
ATOM 2331 C CA . GLY A 1 302 ? 8.672 -19.969 -16.422 1 98.88 302 GLY A CA 1
ATOM 2332 C C . GLY A 1 302 ? 7.285 -19.844 -15.812 1 98.88 302 GLY A C 1
ATOM 2333 O O . GLY A 1 302 ? 6.535 -20.828 -15.758 1 98.88 302 GLY A O 1
ATOM 2334 N N . CYS A 1 303 ? 6.926 -18.656 -15.32 1 98.94 303 CYS A N 1
ATOM 2335 C CA . CYS A 1 303 ? 5.609 -18.406 -14.75 1 98.94 303 CYS A CA 1
ATOM 2336 C C . CYS A 1 303 ? 4.516 -18.562 -15.797 1 98.94 303 CYS A C 1
ATOM 2338 O O . CYS A 1 303 ? 3.488 -19.188 -15.539 1 98.94 303 CYS A O 1
ATOM 2340 N N . LEU A 1 304 ? 4.738 -18.016 -17 1 98.94 304 LEU A N 1
ATOM 2341 C CA . LEU A 1 304 ? 3.754 -18.094 -18.062 1 98.94 304 LEU A CA 1
ATOM 2342 C C . LEU A 1 304 ? 3.539 -19.547 -18.484 1 98.94 304 LEU A C 1
ATOM 2344 O O . LEU A 1 304 ? 2.4 -19.984 -18.672 1 98.94 304 LEU A O 1
ATOM 2348 N N . GLU A 1 305 ? 4.625 -20.312 -18.609 1 98.88 305 GLU A N 1
ATOM 2349 C CA . GLU A 1 305 ? 4.527 -21.734 -18.969 1 98.88 305 GLU A CA 1
ATOM 2350 C C . GLU A 1 305 ? 3.746 -22.5 -17.922 1 98.88 305 GLU A C 1
ATOM 2352 O O . GLU A 1 305 ? 2.973 -23.406 -18.25 1 98.88 305 GLU A O 1
ATOM 2357 N N . THR A 1 306 ? 3.986 -22.172 -16.703 1 98.94 306 THR A N 1
ATOM 2358 C CA . THR A 1 306 ? 3.254 -22.828 -15.617 1 98.94 306 THR A CA 1
ATOM 2359 C C . THR A 1 306 ? 1.76 -22.547 -15.727 1 98.94 306 THR A C 1
ATOM 2361 O O . THR A 1 306 ? 0.938 -23.453 -15.625 1 98.94 306 THR A O 1
ATOM 2364 N N . LEU A 1 307 ? 1.412 -21.266 -15.961 1 98.88 307 LEU A N 1
ATOM 2365 C CA . LEU A 1 307 ? 0.022 -20.828 -16 1 98.88 307 LEU A CA 1
ATOM 2366 C C . LEU A 1 307 ? -0.735 -21.516 -17.125 1 98.88 307 LEU A C 1
ATOM 2368 O O . LEU A 1 307 ? -1.825 -22.062 -16.922 1 98.88 307 LEU A O 1
ATOM 2372 N N . ILE A 1 308 ? -0.185 -21.578 -18.328 1 98.62 308 ILE A N 1
ATOM 2373 C CA . ILE A 1 308 ? -0.929 -22.047 -19.484 1 98.62 308 ILE A CA 1
ATOM 2374 C C . ILE A 1 308 ? -1.08 -23.562 -19.422 1 98.62 308 ILE A C 1
ATOM 2376 O O . ILE A 1 308 ? -1.937 -24.141 -20.094 1 98.62 308 ILE A O 1
ATOM 2380 N N . ASN A 1 309 ? -0.282 -24.219 -18.594 1 98.12 309 ASN A N 1
ATOM 2381 C CA . ASN A 1 309 ? -0.337 -25.672 -18.484 1 98.12 309 ASN A CA 1
ATOM 2382 C C . ASN A 1 309 ? -1.311 -26.109 -17.391 1 98.12 309 ASN A C 1
ATOM 2384 O O . ASN A 1 309 ? -1.534 -27.297 -17.188 1 98.12 309 ASN A O 1
ATOM 2388 N N . GLN A 1 310 ? -1.886 -25.141 -16.656 1 97.81 310 GLN A N 1
ATOM 2389 C CA . GLN A 1 310 ? -2.896 -25.484 -15.656 1 97.81 310 GLN A CA 1
ATOM 2390 C C . GLN A 1 310 ? -4.234 -25.797 -16.312 1 97.81 310 GLN A C 1
ATOM 2392 O O . GLN A 1 310 ? -4.688 -25.062 -17.188 1 97.81 310 GLN A O 1
ATOM 2397 N N . GLN A 1 311 ? -4.824 -26.859 -15.914 1 94.25 311 GLN A N 1
ATOM 2398 C CA . GLN A 1 311 ? -6.133 -27.234 -16.453 1 94.25 311 GLN A CA 1
ATOM 2399 C C . GLN A 1 311 ? -7.258 -26.562 -15.672 1 94.25 311 GLN A C 1
ATOM 2401 O O . GLN A 1 311 ? -7.238 -26.547 -14.438 1 94.25 311 GLN A O 1
ATOM 2406 N N . ILE A 1 312 ? -8.125 -25.906 -16.391 1 93.75 312 ILE A N 1
ATOM 2407 C CA . ILE A 1 312 ? -9.352 -25.344 -15.844 1 93.75 312 ILE A CA 1
ATOM 2408 C C . ILE A 1 312 ? -10.562 -25.969 -16.531 1 93.75 312 ILE A C 1
ATOM 2410 O O . ILE A 1 312 ? -10.617 -26.047 -17.766 1 93.75 312 ILE A O 1
ATOM 2414 N N . ASP A 1 313 ? -11.492 -26.516 -15.734 1 91.56 313 ASP A N 1
ATOM 2415 C CA . ASP A 1 313 ? -12.742 -27.016 -16.297 1 91.56 313 ASP A CA 1
ATOM 2416 C C . ASP A 1 313 ? -13.391 -25.969 -17.203 1 91.56 313 ASP A C 1
ATOM 2418 O O . ASP A 1 313 ? -13.516 -24.797 -16.812 1 91.56 313 ASP A O 1
ATOM 2422 N N . PRO A 1 314 ? -13.82 -26.359 -18.406 1 90.75 314 PRO A N 1
ATOM 2423 C CA . PRO A 1 314 ? -14.438 -25.406 -19.328 1 90.75 314 PRO A CA 1
ATOM 2424 C C . PRO A 1 314 ? -15.594 -24.625 -18.688 1 90.75 314 PRO A C 1
ATOM 2426 O O . PRO A 1 314 ? -15.82 -23.469 -19.031 1 90.75 314 PRO A O 1
ATOM 2429 N N . ALA A 1 315 ? -16.266 -25.234 -17.734 1 87.56 315 ALA A N 1
ATOM 2430 C CA . ALA A 1 315 ? -17.391 -24.594 -17.047 1 87.56 315 ALA A CA 1
ATOM 2431 C C . ALA A 1 315 ? -16.906 -23.453 -16.141 1 87.56 315 ALA A C 1
ATOM 2433 O O . ALA A 1 315 ? -17.703 -22.625 -15.711 1 87.56 315 ALA A O 1
ATOM 2434 N N . ASN A 1 316 ? -15.602 -23.469 -15.883 1 91.06 316 ASN A N 1
ATOM 2435 C CA . ASN A 1 316 ? -15.031 -22.469 -14.977 1 91.06 316 ASN A CA 1
ATOM 2436 C C . ASN A 1 316 ? -14.102 -21.516 -15.711 1 91.06 316 ASN A C 1
ATOM 2438 O O . ASN A 1 316 ? -13.289 -20.828 -15.078 1 91.06 316 ASN A O 1
ATOM 2442 N N . LEU A 1 317 ? -14.203 -21.578 -17.031 1 92.75 317 LEU A N 1
ATOM 2443 C CA . LEU A 1 317 ? -13.445 -20.625 -17.828 1 92.75 317 LEU A CA 1
ATOM 2444 C C . LEU A 1 317 ? -14.273 -19.375 -18.125 1 92.75 317 LEU A C 1
ATOM 2446 O O . LEU A 1 317 ? -15.469 -19.484 -18.422 1 92.75 317 LEU A O 1
ATOM 2450 N N . HIS A 1 318 ? -13.586 -18.25 -17.969 1 92.62 318 HIS A N 1
ATOM 2451 C CA . HIS A 1 318 ? -14.227 -17.016 -18.375 1 92.62 318 HIS A CA 1
ATOM 2452 C C . HIS A 1 318 ? -14.594 -17.047 -19.859 1 92.62 318 HIS A C 1
ATOM 2454 O O . HIS A 1 318 ? -13.805 -17.516 -20.688 1 92.62 318 HIS A O 1
ATOM 2460 N N . PRO A 1 319 ? -15.773 -16.625 -20.266 1 91 319 PRO A N 1
ATOM 2461 C CA . PRO A 1 319 ? -16.203 -16.703 -21.672 1 91 319 PRO A CA 1
ATOM 2462 C C . PRO A 1 319 ? -15.289 -15.93 -22.609 1 91 319 PRO A C 1
ATOM 2464 O O . PRO A 1 319 ? -14.805 -14.852 -22.25 1 91 319 PRO A O 1
ATOM 2467 N N . VAL A 1 320 ? -15.148 -16.453 -23.75 1 92.44 320 VAL A N 1
ATOM 2468 C CA . VAL A 1 320 ? -14.305 -15.82 -24.766 1 92.44 320 VAL A CA 1
ATOM 2469 C C . VAL A 1 320 ? -15.062 -14.664 -25.422 1 92.44 320 VAL A C 1
ATOM 2471 O O . VAL A 1 320 ? -14.469 -13.648 -25.781 1 92.44 320 VAL A O 1
ATOM 2474 N N . GLU A 1 321 ? -16.344 -14.82 -25.453 1 90.44 321 GLU A N 1
ATOM 2475 C CA . GLU A 1 321 ? -17.172 -13.781 -26.062 1 90.44 321 GLU A CA 1
ATOM 2476 C C . GLU A 1 321 ? -17.031 -12.453 -25.328 1 90.44 321 GLU A C 1
ATOM 2478 O O . GLU A 1 321 ? -17.078 -12.406 -24.094 1 90.44 321 GLU A O 1
ATOM 2483 N N . ASP A 1 322 ? -16.719 -11.375 -26.016 1 90.25 322 ASP A N 1
ATOM 2484 C CA . ASP A 1 322 ? -16.594 -10.008 -25.516 1 90.25 322 ASP A CA 1
ATOM 2485 C C . ASP A 1 322 ? -15.32 -9.82 -24.703 1 90.25 322 ASP A C 1
ATOM 2487 O O . ASP A 1 322 ? -15.18 -8.836 -23.969 1 90.25 322 ASP A O 1
ATOM 2491 N N . SER A 1 323 ? -14.438 -10.859 -24.828 1 95.5 323 SER A N 1
ATOM 2492 C CA . SER A 1 323 ? -13.148 -10.727 -24.172 1 95.5 323 SER A CA 1
ATOM 2493 C C . SER A 1 323 ? -12.094 -10.172 -25.125 1 95.5 323 SER A C 1
ATOM 2495 O O . SER A 1 323 ? -12.188 -10.344 -26.344 1 95.5 323 SER A O 1
ATOM 2497 N N . VAL A 1 324 ? -11.109 -9.547 -24.578 1 97.06 324 VAL A N 1
ATOM 2498 C CA . VAL A 1 324 ? -10.078 -8.883 -25.375 1 97.06 324 VAL A CA 1
ATOM 2499 C C . VAL A 1 324 ? -9.203 -9.93 -26.062 1 97.06 324 VAL A C 1
ATOM 2501 O O . VAL A 1 324 ? -8.445 -9.602 -26.984 1 97.06 324 VAL A O 1
ATOM 2504 N N . TRP A 1 325 ? -9.281 -11.195 -25.688 1 95.5 325 TRP A N 1
ATOM 2505 C CA . TRP A 1 325 ? -8.492 -12.242 -26.312 1 95.5 325 TRP A CA 1
ATOM 2506 C C . TRP A 1 325 ? -9.312 -12.992 -27.359 1 95.5 325 TRP A C 1
ATOM 2508 O O . TRP A 1 325 ? -8.891 -14.039 -27.859 1 95.5 325 TRP A O 1
ATOM 2518 N N . SER A 1 326 ? -10.508 -12.414 -27.641 1 90.12 326 SER A N 1
ATOM 2519 C CA . SER A 1 326 ? -11.336 -13.055 -28.656 1 90.12 326 SER A CA 1
ATOM 2520 C C . SER A 1 326 ? -10.734 -12.883 -30.047 1 90.12 326 SER A C 1
ATOM 2522 O O . SER A 1 326 ? -10.164 -11.836 -30.359 1 90.12 326 SER A O 1
ATOM 2524 N N . CYS A 1 327 ? -10.414 -13.945 -30.859 1 70 327 CYS A N 1
ATOM 2525 C CA . CYS A 1 327 ? -9.906 -13.914 -32.219 1 70 327 CYS A CA 1
ATOM 2526 C C . CYS A 1 327 ? -11.008 -13.539 -33.219 1 70 327 CYS A C 1
ATOM 2528 O O . CYS A 1 327 ? -12.18 -13.812 -32.969 1 70 327 CYS A O 1
ATOM 2530 N N . MET B 1 1 ? 15.242 -1.981 -13.242 1 70.44 1 MET B N 1
ATOM 2531 C CA . MET B 1 1 ? 16.266 -1.312 -12.445 1 70.44 1 MET B CA 1
ATOM 2532 C C . MET B 1 1 ? 17.344 -0.711 -13.344 1 70.44 1 MET B C 1
ATOM 2534 O O . MET B 1 1 ? 18.047 -1.438 -14.047 1 70.44 1 MET B O 1
ATOM 2538 N N . LYS B 1 2 ? 17.406 0.559 -13.359 1 68.94 2 LYS B N 1
ATOM 2539 C CA . LYS B 1 2 ? 18.297 1.233 -14.297 1 68.94 2 LYS B CA 1
ATOM 2540 C C . LYS B 1 2 ? 19.641 1.557 -13.641 1 68.94 2 LYS B C 1
ATOM 2542 O O . LYS B 1 2 ? 20.672 1.6 -14.32 1 68.94 2 LYS B O 1
ATOM 2547 N N . GLN B 1 3 ? 19.594 1.64 -12.383 1 80.62 3 GLN B N 1
ATOM 2548 C CA . GLN B 1 3 ? 20.812 2.08 -11.719 1 80.62 3 GLN B CA 1
ATOM 2549 C C . GLN B 1 3 ? 21.234 1.1 -10.625 1 80.62 3 GLN B C 1
ATOM 2551 O O . GLN B 1 3 ? 20.406 0.35 -10.102 1 80.62 3 GLN B O 1
ATOM 2556 N N . THR B 1 4 ? 22.516 1.172 -10.438 1 85.31 4 THR B N 1
ATOM 2557 C CA . THR B 1 4 ? 23.047 0.393 -9.32 1 85.31 4 THR B CA 1
ATOM 2558 C C . THR B 1 4 ? 22.531 0.942 -7.992 1 85.31 4 THR B C 1
ATOM 2560 O O . THR B 1 4 ? 22.531 2.156 -7.781 1 85.31 4 THR B O 1
ATOM 2563 N N . ILE B 1 5 ? 22 0.067 -7.211 1 87.69 5 ILE B N 1
ATOM 2564 C CA . ILE B 1 5 ? 21.5 0.426 -5.887 1 87.69 5 ILE B CA 1
ATOM 2565 C C . ILE B 1 5 ? 22.562 0.094 -4.836 1 87.69 5 ILE B C 1
ATOM 2567 O O . ILE B 1 5 ? 23.156 -0.986 -4.863 1 87.69 5 ILE B O 1
ATOM 2571 N N . LEU B 1 6 ? 22.641 1.157 -4.02 1 84.56 6 LEU B N 1
ATOM 2572 C CA . LEU B 1 6 ? 23.641 1.017 -2.969 1 84.56 6 LEU B CA 1
ATOM 2573 C C . LEU B 1 6 ? 22.984 0.785 -1.615 1 84.56 6 LEU B C 1
ATOM 2575 O O . LEU B 1 6 ? 21.891 1.284 -1.363 1 84.56 6 LEU B O 1
ATOM 2579 N N . ASP B 1 7 ? 23.359 -0.126 -0.753 1 86.31 7 ASP B N 1
ATOM 2580 C CA . ASP B 1 7 ? 22.984 -0.35 0.639 1 86.31 7 ASP B CA 1
ATOM 2581 C C . ASP B 1 7 ? 21.719 -1.197 0.737 1 86.31 7 ASP B C 1
ATOM 2583 O O . ASP B 1 7 ? 20.641 -0.752 0.348 1 86.31 7 ASP B O 1
ATOM 2587 N N . ALA B 1 8 ? 21.734 -2.262 1.25 1 90.75 8 ALA B N 1
ATOM 2588 C CA . ALA B 1 8 ? 20.594 -3.178 1.352 1 90.75 8 ALA B CA 1
ATOM 2589 C C . ALA B 1 8 ? 19.672 -2.771 2.488 1 90.75 8 ALA B C 1
ATOM 2591 O O . ALA B 1 8 ? 18.516 -3.205 2.539 1 90.75 8 ALA B O 1
ATOM 2592 N N . ASN B 1 9 ? 20.141 -1.968 3.41 1 92 9 ASN B N 1
ATOM 2593 C CA . ASN B 1 9 ? 19.328 -1.497 4.523 1 92 9 ASN B CA 1
ATOM 2594 C C . ASN B 1 9 ? 18.469 -0.296 4.121 1 92 9 ASN B C 1
ATOM 2596 O O . ASN B 1 9 ? 17.25 -0.315 4.281 1 92 9 ASN B O 1
ATOM 2600 N N . PHE B 1 10 ? 19.062 0.689 3.621 1 92.69 10 PHE B N 1
ATOM 2601 C CA . PHE B 1 10 ? 18.406 1.878 3.096 1 92.69 10 PHE B CA 1
ATOM 2602 C C . PHE B 1 10 ? 18.859 2.16 1.667 1 92.69 10 PHE B C 1
ATOM 2604 O O . PHE B 1 10 ? 19.766 2.965 1.441 1 92.69 10 PHE B O 1
ATOM 2611 N N . PRO B 1 11 ? 18.188 1.575 0.694 1 92.44 11 PRO B N 1
ATOM 2612 C CA . PRO B 1 11 ? 18.656 1.606 -0.694 1 92.44 11 PRO B CA 1
ATOM 2613 C C . PRO B 1 11 ? 18.641 3.012 -1.292 1 92.44 11 PRO B C 1
ATOM 2615 O O . PRO B 1 11 ? 17.703 3.773 -1.058 1 92.44 11 PRO B O 1
ATOM 2618 N N . PHE B 1 12 ? 19.656 3.365 -1.961 1 92.31 12 PHE B N 1
ATOM 2619 C CA . PHE B 1 12 ? 19.812 4.617 -2.693 1 92.31 12 PHE B CA 1
ATOM 2620 C C . PHE B 1 12 ? 20.625 4.395 -3.965 1 92.31 12 PHE B C 1
ATOM 2622 O O . PHE B 1 12 ? 21.406 3.441 -4.051 1 92.31 12 PHE B O 1
ATOM 2629 N N . THR B 1 13 ? 20.406 5.273 -4.902 1 92.12 13 THR B N 1
ATOM 2630 C CA . THR B 1 13 ? 21.203 5.219 -6.125 1 92.12 13 THR B CA 1
ATOM 2631 C C . THR B 1 13 ? 22.562 5.871 -5.914 1 92.12 13 THR B C 1
ATOM 2633 O O . THR B 1 13 ? 22.812 6.488 -4.875 1 92.12 13 THR B O 1
ATOM 2636 N N . ALA B 1 14 ? 23.438 5.73 -6.922 1 88.56 14 ALA B N 1
ATOM 2637 C CA . ALA B 1 14 ? 24.781 6.297 -6.852 1 88.56 14 ALA B CA 1
ATOM 2638 C C . ALA B 1 14 ? 24.734 7.816 -6.719 1 88.56 14 ALA B C 1
ATOM 2640 O O . ALA B 1 14 ? 25.578 8.414 -6.062 1 88.56 14 ALA B O 1
ATOM 2641 N N . ASP B 1 15 ? 23.766 8.414 -7.352 1 89.81 15 ASP B N 1
ATOM 2642 C CA . ASP B 1 15 ? 23.641 9.867 -7.273 1 89.81 15 ASP B CA 1
ATOM 2643 C C . ASP B 1 15 ? 22.781 10.281 -6.086 1 89.81 15 ASP B C 1
ATOM 2645 O O . ASP B 1 15 ? 22.25 11.391 -6.062 1 89.81 15 ASP B O 1
ATOM 2649 N N . ARG B 1 16 ? 22.469 9.375 -5.176 1 90.44 16 ARG B N 1
ATOM 2650 C CA . ARG B 1 16 ? 21.875 9.586 -3.855 1 90.44 16 ARG B CA 1
ATOM 2651 C C . ARG B 1 16 ? 20.391 9.883 -3.957 1 90.44 16 ARG B C 1
ATOM 2653 O O . ARG B 1 16 ? 19.875 10.75 -3.248 1 90.44 16 ARG B O 1
ATOM 2660 N N . ARG B 1 17 ? 19.812 9.32 -4.926 1 94.44 17 ARG B N 1
ATOM 2661 C CA . ARG B 1 17 ? 18.359 9.305 -4.996 1 94.44 17 ARG B CA 1
ATOM 2662 C C . ARG B 1 17 ? 17.781 8.125 -4.215 1 94.44 17 ARG B C 1
ATOM 2664 O O . ARG B 1 17 ? 18.328 7.02 -4.258 1 94.44 17 ARG B O 1
ATOM 2671 N N . THR B 1 18 ? 16.719 8.414 -3.449 1 95.69 18 THR B N 1
ATOM 2672 C CA . THR B 1 18 ? 16.078 7.336 -2.713 1 95.69 18 THR B CA 1
ATOM 2673 C C . THR B 1 18 ? 15.461 6.32 -3.67 1 95.69 18 THR B C 1
ATOM 2675 O O . THR B 1 18 ? 15.188 6.637 -4.828 1 95.69 18 THR B O 1
ATOM 2678 N N . TYR B 1 19 ? 15.211 5.176 -3.225 1 95.5 19 TYR B N 1
ATOM 2679 C CA . TYR B 1 19 ? 14.93 4.023 -4.074 1 95.5 19 TYR B CA 1
ATOM 2680 C C . TYR B 1 19 ? 13.5 4.062 -4.59 1 95.5 19 TYR B C 1
ATOM 2682 O O . TYR B 1 19 ? 13.242 3.758 -5.758 1 95.5 19 TYR B O 1
ATOM 2690 N N . HIS B 1 20 ? 12.516 4.402 -3.754 1 97.5 20 HIS B N 1
ATOM 2691 C CA . HIS B 1 20 ? 11.117 4.293 -4.133 1 97.5 20 HIS B CA 1
ATOM 2692 C C . HIS B 1 20 ? 10.555 5.637 -4.582 1 97.5 20 HIS B C 1
ATOM 2694 O O . HIS B 1 20 ? 10.07 5.762 -5.707 1 97.5 20 HIS B O 1
ATOM 2700 N N . VAL B 1 21 ? 10.703 6.629 -3.695 1 98 21 VAL B N 1
ATOM 2701 C CA . VAL B 1 21 ? 10.164 7.945 -4.02 1 98 21 VAL B CA 1
ATOM 2702 C C . VAL B 1 21 ? 11.031 8.617 -5.074 1 98 21 VAL B C 1
ATOM 2704 O O . VAL B 1 21 ? 10.57 9.508 -5.797 1 98 21 VAL B O 1
ATOM 2707 N N . ALA B 1 22 ? 12.328 8.289 -5.137 1 97.44 22 ALA B N 1
ATOM 2708 C CA . ALA B 1 22 ? 13.289 8.672 -6.168 1 97.44 22 ALA B CA 1
ATOM 2709 C C . ALA B 1 22 ? 13.594 10.172 -6.094 1 97.44 22 ALA B C 1
ATOM 2711 O O . ALA B 1 22 ? 13.688 10.844 -7.125 1 97.44 22 ALA B O 1
ATOM 2712 N N . LEU B 1 23 ? 13.688 10.648 -4.867 1 97 23 LEU B N 1
ATOM 2713 C CA . LEU B 1 23 ? 14.039 12.055 -4.664 1 97 23 LEU B CA 1
ATOM 2714 C C . LEU B 1 23 ? 15.43 12.18 -4.059 1 97 23 LEU B C 1
ATOM 2716 O O . LEU B 1 23 ? 15.922 11.25 -3.414 1 97 23 LEU B O 1
ATOM 2720 N N . LYS B 1 24 ? 16.078 13.234 -4.277 1 95.12 24 LYS B N 1
ATOM 2721 C CA . LYS B 1 24 ? 17.375 13.508 -3.668 1 95.12 24 LYS B CA 1
ATOM 2722 C C . LYS B 1 24 ? 17.391 14.891 -3.01 1 95.12 24 LYS B C 1
ATOM 2724 O O . LYS B 1 24 ? 16.391 15.617 -3.057 1 95.12 24 LYS B O 1
ATOM 2729 N N . HIS B 1 25 ? 18.484 15.18 -2.375 1 93.44 25 HIS B N 1
ATOM 2730 C CA . HIS B 1 25 ? 18.688 16.453 -1.682 1 93.44 25 HIS B CA 1
ATOM 2731 C C . HIS B 1 25 ? 18.375 17.625 -2.596 1 93.44 25 HIS B C 1
ATOM 2733 O O . HIS B 1 25 ? 18.859 17.688 -3.729 1 93.44 25 HIS B O 1
ATOM 2739 N N . GLY B 1 26 ? 17.453 18.531 -2.15 1 95.56 26 GLY B N 1
ATOM 2740 C CA . GLY B 1 26 ? 17.141 19.734 -2.895 1 95.56 26 GLY B CA 1
ATOM 2741 C C . GLY B 1 26 ? 15.914 19.594 -3.777 1 95.56 26 GLY B C 1
ATOM 2742 O O . GLY B 1 26 ? 15.492 20.562 -4.418 1 95.56 26 GLY B O 1
ATOM 2743 N N . GLU B 1 27 ? 15.297 18.453 -3.734 1 97.38 27 GLU B N 1
ATOM 2744 C CA . GLU B 1 27 ? 14.172 18.25 -4.637 1 97.38 27 GLU B CA 1
ATOM 2745 C C . GLU B 1 27 ? 12.852 18.25 -3.875 1 97.38 27 GLU B C 1
ATOM 2747 O O . GLU B 1 27 ? 11.781 18.203 -4.484 1 97.38 27 GLU B O 1
ATOM 2752 N N . VAL B 1 28 ? 12.883 18.359 -2.545 1 97.56 28 VAL B N 1
ATOM 2753 C CA . VAL B 1 28 ? 11.688 18.422 -1.708 1 97.56 28 VAL B CA 1
ATOM 2754 C C . VAL B 1 28 ? 11.891 19.453 -0.599 1 97.56 28 VAL B C 1
ATOM 2756 O O . VAL B 1 28 ? 12.938 19.484 0.043 1 97.56 28 VAL B O 1
ATOM 2759 N N . ALA B 1 29 ? 10.922 20.266 -0.404 1 97.62 29 ALA B N 1
ATOM 2760 C CA . ALA B 1 29 ? 10.984 21.344 0.584 1 97.62 29 ALA B CA 1
ATOM 2761 C C . ALA B 1 29 ? 10.516 20.859 1.953 1 97.62 29 ALA B C 1
ATOM 2763 O O . ALA B 1 29 ? 9.953 19.766 2.072 1 97.62 29 ALA B O 1
ATOM 2764 N N . ASN B 1 30 ? 10.75 21.703 2.977 1 97.12 30 ASN B N 1
ATOM 2765 C CA . ASN B 1 30 ? 10.359 21.406 4.348 1 97.12 30 ASN B CA 1
ATOM 2766 C C . ASN B 1 30 ? 8.844 21.297 4.484 1 97.12 30 ASN B C 1
ATOM 2768 O O . ASN B 1 30 ? 8.344 20.531 5.312 1 97.12 30 ASN B O 1
ATOM 2772 N N . ARG B 1 31 ? 8.102 22.125 3.715 1 98.88 31 ARG B N 1
ATOM 2773 C CA . ARG B 1 31 ? 6.645 22.188 3.748 1 98.88 31 ARG B CA 1
ATOM 2774 C C . ARG B 1 31 ? 6.031 21.312 2.66 1 98.88 31 ARG B C 1
ATOM 2776 O O . ARG B 1 31 ? 6.266 21.547 1.471 1 98.88 31 ARG B O 1
ATOM 2783 N N . ILE B 1 32 ? 5.199 20.359 3.094 1 98.94 32 ILE B N 1
ATOM 2784 C CA . ILE B 1 32 ? 4.77 19.344 2.133 1 98.94 32 ILE B CA 1
ATOM 2785 C C . ILE B 1 32 ? 3.264 19.141 2.246 1 98.94 32 ILE B C 1
ATOM 2787 O O . ILE B 1 32 ? 2.736 18.969 3.348 1 98.94 32 ILE B O 1
ATOM 2791 N N . LEU B 1 33 ? 2.613 19.188 1.139 1 98.94 33 LEU B N 1
ATOM 2792 C CA . LEU B 1 33 ? 1.255 18.672 0.983 1 98.94 33 LEU B CA 1
ATOM 2793 C C . LEU B 1 33 ? 1.265 17.297 0.336 1 98.94 33 LEU B C 1
ATOM 2795 O O . LEU B 1 33 ? 1.796 17.125 -0.763 1 98.94 33 LEU B O 1
ATOM 2799 N N . THR B 1 34 ? 0.771 16.281 1.007 1 98.94 34 THR B N 1
ATOM 2800 C CA . THR B 1 34 ? 0.681 14.961 0.394 1 98.94 34 THR B CA 1
ATOM 2801 C C . THR B 1 34 ? -0.77 14.609 0.077 1 98.94 34 THR B C 1
ATOM 2803 O O . THR B 1 34 ? -1.676 14.945 0.844 1 98.94 34 THR B O 1
ATOM 2806 N N . VAL B 1 35 ? -0.986 14.039 -1.074 1 98.81 35 VAL B N 1
ATOM 2807 C CA . VAL B 1 35 ? -2.279 13.555 -1.551 1 98.81 35 VAL B CA 1
ATOM 2808 C C . VAL B 1 35 ? -2.137 12.133 -2.08 1 98.81 35 VAL B C 1
ATOM 2810 O O . VAL B 1 35 ? -1.024 11.609 -2.186 1 98.81 35 VAL B O 1
ATOM 2813 N N . GLY B 1 36 ? -3.254 11.477 -2.326 1 98.06 36 GLY B N 1
ATOM 2814 C CA . GLY B 1 36 ? -3.211 10.125 -2.877 1 98.06 36 GLY B CA 1
ATOM 2815 C C . GLY B 1 36 ? -3.113 10.109 -4.391 1 98.06 36 GLY B C 1
ATOM 2816 O O . GLY B 1 36 ? -2.281 9.398 -4.953 1 98.06 36 GLY B O 1
ATOM 2817 N N . ASP B 1 37 ? -3.83 10.945 -5.012 1 96.44 37 ASP B N 1
ATOM 2818 C CA . ASP B 1 37 ? -4.047 10.938 -6.453 1 96.44 37 ASP B CA 1
ATOM 2819 C C . ASP B 1 37 ? -3.137 11.945 -7.156 1 96.44 37 ASP B C 1
ATOM 2821 O O . ASP B 1 37 ? -3.146 13.133 -6.824 1 96.44 37 ASP B O 1
ATOM 2825 N N . HIS B 1 38 ? -2.402 11.484 -8.234 1 97.19 38 HIS B N 1
ATOM 2826 C CA . HIS B 1 38 ? -1.492 12.375 -8.953 1 97.19 38 HIS B CA 1
ATOM 2827 C C . HIS B 1 38 ? -2.26 13.43 -9.734 1 97.19 38 HIS B C 1
ATOM 2829 O O . HIS B 1 38 ? -1.749 14.523 -9.969 1 97.19 38 HIS B O 1
ATOM 2835 N N . VAL B 1 39 ? -3.498 13.133 -10.133 1 95.56 39 VAL B N 1
ATOM 2836 C CA . VAL B 1 39 ? -4.324 14.117 -10.836 1 95.56 39 VAL B CA 1
ATOM 2837 C C . VAL B 1 39 ? -4.664 15.266 -9.891 1 95.56 39 VAL B C 1
ATOM 2839 O O . VAL B 1 39 ? -4.598 16.438 -10.273 1 95.56 39 VAL B O 1
ATOM 2842 N N . ARG B 1 40 ? -5.043 14.883 -8.68 1 96.44 40 ARG B N 1
ATOM 2843 C CA . ARG B 1 40 ? -5.289 15.891 -7.645 1 96.44 40 ARG B CA 1
ATOM 2844 C C . ARG B 1 40 ? -4.039 16.719 -7.387 1 96.44 40 ARG B C 1
ATOM 2846 O O . ARG B 1 40 ? -4.121 17.953 -7.281 1 96.44 40 ARG B O 1
ATOM 2853 N N . ALA B 1 41 ? -2.896 16.094 -7.281 1 98.38 41 ALA B N 1
ATOM 2854 C CA . ALA B 1 41 ? -1.634 16.797 -7.055 1 98.38 41 ALA B CA 1
ATOM 2855 C C . ALA B 1 41 ? -1.361 17.797 -8.164 1 98.38 41 ALA B C 1
ATOM 2857 O O . ALA B 1 41 ? -0.972 18.938 -7.891 1 98.38 41 ALA B O 1
ATOM 2858 N N . ARG B 1 42 ? -1.536 17.375 -9.352 1 97.25 42 ARG B N 1
ATOM 2859 C CA . ARG B 1 42 ? -1.297 18.25 -10.5 1 97.25 42 ARG B CA 1
ATOM 2860 C C . ARG B 1 42 ? -2.238 19.438 -10.492 1 97.25 42 ARG B C 1
ATOM 2862 O O . ARG B 1 42 ? -1.833 20.562 -10.812 1 97.25 42 ARG B O 1
ATOM 2869 N N . ARG B 1 43 ? -3.477 19.219 -10.141 1 96.25 43 ARG B N 1
ATOM 2870 C CA . ARG B 1 43 ? -4.449 20.312 -10.039 1 96.25 43 ARG B CA 1
ATOM 2871 C C . ARG B 1 43 ? -4.016 21.344 -9 1 96.25 43 ARG B C 1
ATOM 2873 O O . ARG B 1 43 ? -4.078 22.547 -9.258 1 96.25 43 ARG B O 1
ATOM 2880 N N . ILE B 1 44 ? -3.611 20.859 -7.867 1 98.38 44 ILE B N 1
ATOM 2881 C CA . ILE B 1 44 ? -3.221 21.75 -6.785 1 98.38 44 ILE B CA 1
ATOM 2882 C C . ILE B 1 44 ? -1.916 22.469 -7.141 1 98.38 44 ILE B C 1
ATOM 2884 O O . ILE B 1 44 ? -1.717 23.625 -6.793 1 98.38 44 ILE B O 1
ATOM 2888 N N . ALA B 1 45 ? -1.028 21.797 -7.898 1 98.5 45 ALA B N 1
ATOM 2889 C CA . ALA B 1 45 ? 0.271 22.344 -8.281 1 98.5 45 ALA B CA 1
ATOM 2890 C C . ALA B 1 45 ? 0.11 23.578 -9.156 1 98.5 45 ALA B C 1
ATOM 2892 O O . ALA B 1 45 ? 1.051 24.359 -9.312 1 98.5 45 ALA B O 1
ATOM 2893 N N . LYS B 1 46 ? -1.067 23.812 -9.703 1 97.69 46 LYS B N 1
ATOM 2894 C CA . LYS B 1 46 ? -1.348 24.984 -10.523 1 97.69 46 LYS B CA 1
ATOM 2895 C C . LYS B 1 46 ? -1.311 26.266 -9.695 1 97.69 46 LYS B C 1
ATOM 2897 O O . LYS B 1 46 ? -1.185 27.359 -10.234 1 97.69 46 LYS B O 1
ATOM 2902 N N . PHE B 1 47 ? -1.427 26.125 -8.398 1 98.38 47 PHE B N 1
ATOM 2903 C CA . PHE B 1 47 ? -1.379 27.281 -7.512 1 98.38 47 PHE B CA 1
ATOM 2904 C C . PHE B 1 47 ? 0.051 27.797 -7.355 1 98.38 47 PHE B C 1
ATOM 2906 O O . PHE B 1 47 ? 0.274 28.906 -6.891 1 98.38 47 PHE B O 1
ATOM 2913 N N . LEU B 1 48 ? 1.065 26.891 -7.621 1 98.62 48 LEU B N 1
ATOM 2914 C CA . LEU B 1 48 ? 2.453 27.266 -7.367 1 98.62 48 LEU B CA 1
ATOM 2915 C C . LEU B 1 48 ? 2.889 28.406 -8.273 1 98.62 48 LEU B C 1
ATOM 2917 O O . LEU B 1 48 ? 2.365 28.562 -9.383 1 98.62 48 LEU B O 1
ATOM 2921 N N . ASP B 1 49 ? 3.848 29.141 -7.801 1 98.25 49 ASP B N 1
ATOM 2922 C CA . ASP B 1 49 ? 4.383 30.281 -8.555 1 98.25 49 ASP B CA 1
ATOM 2923 C C . ASP B 1 49 ? 4.973 29.812 -9.891 1 98.25 49 ASP B C 1
ATOM 2925 O O . ASP B 1 49 ? 5.453 28.688 -10.008 1 98.25 49 ASP B O 1
ATOM 2929 N N . GLN B 1 50 ? 4.984 30.672 -10.828 1 96.31 50 GLN B N 1
ATOM 2930 C CA . GLN B 1 50 ? 5.539 30.375 -12.141 1 96.31 50 GLN B CA 1
ATOM 2931 C C . GLN B 1 50 ? 7.062 30.328 -12.102 1 96.31 50 GLN B C 1
ATOM 2933 O O . GLN B 1 50 ? 7.691 29.656 -12.914 1 96.31 50 GLN B O 1
ATOM 2938 N N . SER B 1 51 ? 7.605 31.156 -11.266 1 95.06 51 SER B N 1
ATOM 2939 C CA . SER B 1 51 ? 9.047 31.188 -11.047 1 95.06 51 SER B CA 1
ATOM 2940 C C . SER B 1 51 ? 9.391 31 -9.578 1 95.06 51 SER B C 1
ATOM 2942 O O . SER B 1 51 ? 8.812 31.641 -8.703 1 95.06 51 SER B O 1
ATOM 2944 N N . PRO B 1 52 ? 10.336 30.078 -9.266 1 95.94 52 PRO B N 1
ATOM 2945 C CA . PRO B 1 52 ? 11.078 29.25 -10.211 1 95.94 52 PRO B CA 1
ATOM 2946 C C . PRO B 1 52 ? 10.203 28.172 -10.852 1 95.94 52 PRO B C 1
ATOM 2948 O O . PRO B 1 52 ? 9.094 27.906 -10.383 1 95.94 52 PRO B O 1
ATOM 2951 N N . LYS B 1 53 ? 10.719 27.625 -11.938 1 96.94 53 LYS B N 1
ATOM 2952 C CA . LYS B 1 53 ? 10 26.562 -12.625 1 96.94 53 LYS B CA 1
ATOM 2953 C C . LYS B 1 53 ? 9.695 25.406 -11.68 1 96.94 53 LYS B C 1
ATOM 2955 O O . LYS B 1 53 ? 10.57 24.969 -10.93 1 96.94 53 LYS B O 1
ATOM 2960 N N . VAL B 1 54 ? 8.531 24.938 -11.742 1 98.44 54 VAL B N 1
ATOM 2961 C CA . VAL B 1 54 ? 8.102 23.844 -10.875 1 98.44 54 VAL B CA 1
ATOM 2962 C C . VAL B 1 54 ? 8.844 22.562 -11.258 1 98.44 54 VAL B C 1
ATOM 2964 O O . VAL B 1 54 ? 8.852 22.172 -12.43 1 98.44 54 VAL B O 1
ATOM 2967 N N . PHE B 1 55 ? 9.484 22 -10.273 1 98.62 55 PHE B N 1
ATOM 2968 C CA . PHE B 1 55 ? 10.078 20.688 -10.422 1 98.62 55 PHE B CA 1
ATOM 2969 C C . PHE B 1 55 ? 9.008 19.594 -10.43 1 98.62 55 PHE B C 1
ATOM 2971 O O . PHE B 1 55 ? 8.086 19.625 -9.609 1 98.62 55 PHE B O 1
ATOM 2978 N N . GLU B 1 56 ? 9.07 18.734 -11.367 1 98.69 56 GLU B N 1
ATOM 2979 C CA . GLU B 1 56 ? 8.148 17.609 -11.43 1 98.69 56 GLU B CA 1
ATOM 2980 C C . GLU B 1 56 ? 8.898 16.297 -11.664 1 98.69 56 GLU B C 1
ATOM 2982 O O . GLU B 1 56 ? 9.727 16.203 -12.562 1 98.69 56 GLU B O 1
ATOM 2987 N N . LEU B 1 57 ? 8.617 15.289 -10.859 1 98.56 57 LEU B N 1
ATOM 2988 C CA . LEU B 1 57 ? 9.203 13.969 -11.023 1 98.56 57 LEU B CA 1
ATOM 2989 C C . LEU B 1 57 ? 8.203 12.875 -10.656 1 98.56 57 LEU B C 1
ATOM 2991 O O . LEU B 1 57 ? 7.566 12.945 -9.602 1 98.56 57 LEU B O 1
ATOM 2995 N N . THR B 1 58 ? 8.016 11.938 -11.516 1 97.88 58 THR B N 1
ATOM 2996 C CA . THR B 1 58 ? 7.285 10.711 -11.219 1 97.88 58 THR B CA 1
ATOM 2997 C C . THR B 1 58 ? 8.242 9.523 -11.141 1 97.88 58 THR B C 1
ATOM 2999 O O . THR B 1 58 ? 8.945 9.219 -12.102 1 97.88 58 THR B O 1
ATOM 3002 N N . SER B 1 59 ? 8.25 8.891 -10.008 1 97.19 59 SER B N 1
ATOM 3003 C CA . SER B 1 59 ? 9.133 7.75 -9.828 1 97.19 59 SER B CA 1
ATOM 3004 C C . SER B 1 59 ? 8.578 6.504 -10.508 1 97.19 59 SER B C 1
ATOM 3006 O O . SER B 1 59 ? 7.395 6.457 -10.852 1 97.19 59 SER B O 1
ATOM 3008 N N . GLN B 1 60 ? 9.406 5.496 -10.688 1 93.88 60 GLN B N 1
ATOM 3009 C CA . GLN B 1 60 ? 8.984 4.219 -11.25 1 93.88 60 GLN B CA 1
ATOM 3010 C C . GLN B 1 60 ? 7.988 3.51 -10.344 1 93.88 60 GLN B C 1
ATOM 3012 O O . GLN B 1 60 ? 7.273 2.607 -10.781 1 93.88 60 GLN B O 1
ATOM 3017 N N . ARG B 1 61 ? 7.941 3.895 -9.094 1 95.75 61 ARG B N 1
ATOM 3018 C CA . ARG B 1 61 ? 7.094 3.219 -8.117 1 95.75 61 ARG B CA 1
ATOM 3019 C C . ARG B 1 61 ? 5.801 3.99 -7.883 1 95.75 61 ARG B C 1
ATOM 3021 O O . ARG B 1 61 ? 5.039 3.68 -6.965 1 95.75 61 ARG B O 1
ATOM 3028 N N . GLY B 1 62 ? 5.566 5.031 -8.648 1 95.25 62 GLY B N 1
ATOM 3029 C CA . GLY B 1 62 ? 4.246 5.633 -8.727 1 95.25 62 GLY B CA 1
ATOM 3030 C C . GLY B 1 62 ? 4.117 6.898 -7.898 1 95.25 62 GLY B C 1
ATOM 3031 O O . GLY B 1 62 ? 3.027 7.465 -7.789 1 95.25 62 GLY B O 1
ATOM 3032 N N . PHE B 1 63 ? 5.199 7.379 -7.289 1 98.44 63 PHE B N 1
ATOM 3033 C CA . PHE B 1 63 ? 5.172 8.656 -6.582 1 98.44 63 PHE B CA 1
ATOM 3034 C C . PHE B 1 63 ? 5.355 9.812 -7.551 1 98.44 63 PHE B C 1
ATOM 3036 O O . PHE B 1 63 ? 6.199 9.758 -8.445 1 98.44 63 PHE B O 1
ATOM 3043 N N . THR B 1 64 ? 4.566 10.844 -7.41 1 98.75 64 THR B N 1
ATOM 3044 C CA . THR B 1 64 ? 4.734 12.062 -8.195 1 98.75 64 THR B CA 1
ATOM 3045 C C . THR B 1 64 ? 4.934 13.266 -7.285 1 98.75 64 THR B C 1
ATOM 3047 O O . THR B 1 64 ? 4.117 13.523 -6.395 1 98.75 64 THR B O 1
ATOM 3050 N N . THR B 1 65 ? 6.008 14 -7.535 1 98.88 65 THR B N 1
ATOM 3051 C CA . THR B 1 65 ? 6.359 15.141 -6.699 1 98.88 65 THR B CA 1
ATOM 3052 C C . THR B 1 65 ? 6.395 16.422 -7.523 1 98.88 65 THR B C 1
ATOM 3054 O O . THR B 1 65 ? 6.945 16.438 -8.625 1 98.88 65 THR B O 1
ATOM 3057 N N . PHE B 1 66 ? 5.766 17.438 -7 1 98.88 66 PHE B N 1
ATOM 3058 C CA . PHE B 1 66 ? 5.891 18.812 -7.465 1 98.88 66 PHE B CA 1
ATOM 3059 C C . PHE B 1 66 ? 6.547 19.688 -6.398 1 98.88 66 PHE B C 1
ATOM 3061 O O . PHE B 1 66 ? 6.117 19.688 -5.242 1 98.88 66 PHE B O 1
ATOM 3068 N N . THR B 1 67 ? 7.621 20.344 -6.766 1 98.88 67 THR B N 1
ATOM 3069 C CA . THR B 1 67 ? 8.266 21.266 -5.832 1 98.88 67 THR B CA 1
ATOM 3070 C C . THR B 1 67 ? 8.453 22.641 -6.465 1 98.88 67 THR B C 1
ATOM 3072 O O . THR B 1 67 ? 8.938 22.75 -7.594 1 98.88 67 THR B O 1
ATOM 3075 N N . GLY B 1 68 ? 8.062 23.609 -5.809 1 98.44 68 GLY B N 1
ATOM 3076 C CA . GLY B 1 68 ? 8.203 25 -6.191 1 98.44 68 GLY B CA 1
ATOM 3077 C C . GLY B 1 68 ? 7.961 25.969 -5.039 1 98.44 68 GLY B C 1
ATOM 3078 O O . GLY B 1 68 ? 8.367 25.688 -3.906 1 98.44 68 GLY B O 1
ATOM 3079 N N . CYS B 1 69 ? 7.453 27.141 -5.402 1 98.5 69 CYS B N 1
ATOM 3080 C CA . CYS B 1 69 ? 7.09 28.125 -4.391 1 98.5 69 CYS B CA 1
ATOM 3081 C C . CYS B 1 69 ? 5.609 28.469 -4.473 1 98.5 69 CYS B C 1
ATOM 3083 O O . CYS B 1 69 ? 5.016 28.438 -5.555 1 98.5 69 CYS B O 1
ATOM 3085 N N . TYR B 1 70 ? 5.023 28.672 -3.424 1 98.69 70 TYR B N 1
ATOM 3086 C CA . TYR B 1 70 ? 3.711 29.312 -3.303 1 98.69 70 TYR B CA 1
ATOM 3087 C C . TYR B 1 70 ? 3.805 30.625 -2.545 1 98.69 70 TYR B C 1
ATOM 3089 O O . TYR B 1 70 ? 4.168 30.641 -1.366 1 98.69 70 TYR B O 1
ATOM 3097 N N . LEU B 1 71 ? 3.533 31.797 -3.262 1 98.06 71 LEU B N 1
ATOM 3098 C CA . LEU B 1 71 ? 3.695 33.156 -2.719 1 98.06 71 LEU B CA 1
ATOM 3099 C C . LEU B 1 71 ? 5.102 33.344 -2.16 1 98.06 71 LEU B C 1
ATOM 3101 O O . LEU B 1 71 ? 5.266 33.844 -1.052 1 98.06 71 LEU B O 1
ATOM 3105 N N . GLY B 1 72 ? 6.027 32.719 -2.83 1 97.5 72 GLY B N 1
ATOM 3106 C CA . GLY B 1 72 ? 7.438 32.969 -2.545 1 97.5 72 GLY B CA 1
ATOM 3107 C C . GLY B 1 72 ? 8.008 31.969 -1.549 1 97.5 72 GLY B C 1
ATOM 3108 O O . GLY B 1 72 ? 9.219 31.953 -1.299 1 97.5 72 GLY B O 1
ATOM 3109 N N . VAL B 1 73 ? 7.207 31.062 -0.969 1 98.06 73 VAL B N 1
ATOM 3110 C CA . VAL B 1 73 ? 7.656 30.141 0.055 1 98.06 73 VAL B CA 1
ATOM 3111 C C . VAL B 1 73 ? 7.777 28.734 -0.542 1 98.06 73 VAL B C 1
ATOM 3113 O O . VAL B 1 73 ? 6.84 28.234 -1.179 1 98.06 73 VAL B O 1
ATOM 3116 N N . PRO B 1 74 ? 8.945 28.016 -0.422 1 98.31 74 PRO B N 1
ATOM 3117 C CA . PRO B 1 74 ? 9.125 26.672 -0.979 1 98.31 74 PRO B CA 1
ATOM 3118 C C . PRO B 1 74 ? 8.133 25.656 -0.407 1 98.31 74 PRO B C 1
ATOM 3120 O O . PRO B 1 74 ? 7.938 25.594 0.81 1 98.31 74 PRO B O 1
ATOM 3123 N N . VAL B 1 75 ? 7.465 24.938 -1.296 1 98.81 75 VAL B N 1
ATOM 3124 C CA . VAL B 1 75 ? 6.52 23.891 -0.918 1 98.81 75 VAL B CA 1
ATOM 3125 C C . VAL B 1 75 ? 6.629 22.719 -1.893 1 98.81 75 VAL B C 1
ATOM 3127 O O . VAL B 1 75 ? 7.02 22.891 -3.049 1 98.81 75 VAL B O 1
ATOM 3130 N N . SER B 1 76 ? 6.398 21.562 -1.428 1 98.88 76 SER B N 1
ATOM 3131 C CA . SER B 1 76 ? 6.297 20.375 -2.264 1 98.88 76 SER B CA 1
ATOM 3132 C C . SER B 1 76 ? 4.918 19.734 -2.148 1 98.88 76 SER B C 1
ATOM 3134 O O . SER B 1 76 ? 4.32 19.719 -1.07 1 98.88 76 SER B O 1
ATOM 3136 N N . ILE B 1 77 ? 4.406 19.266 -3.223 1 98.94 77 ILE B N 1
ATOM 3137 C CA . ILE B 1 77 ? 3.199 18.453 -3.299 1 98.94 77 ILE B CA 1
ATOM 3138 C C . ILE B 1 77 ? 3.559 17.031 -3.756 1 98.94 77 ILE B C 1
ATOM 3140 O O . ILE B 1 77 ? 4.152 16.844 -4.82 1 98.94 77 ILE B O 1
ATOM 3144 N N . VAL B 1 78 ? 3.229 16.031 -2.973 1 98.94 78 VAL B N 1
ATOM 3145 C CA . VAL B 1 78 ? 3.635 14.664 -3.271 1 98.94 78 VAL B CA 1
ATOM 3146 C C . VAL B 1 78 ? 2.402 13.766 -3.344 1 98.94 78 VAL B C 1
ATOM 3148 O O . VAL B 1 78 ? 1.675 13.617 -2.359 1 98.94 78 VAL B O 1
ATOM 3151 N N . ALA B 1 79 ? 2.127 13.195 -4.492 1 98.81 79 ALA B N 1
ATOM 3152 C CA . ALA B 1 79 ? 1.129 12.141 -4.652 1 98.81 79 ALA B CA 1
ATOM 3153 C C . ALA B 1 79 ? 1.725 10.773 -4.332 1 98.81 79 ALA B C 1
ATOM 3155 O O . ALA B 1 79 ? 2.695 10.352 -4.969 1 98.81 79 ALA B O 1
ATOM 3156 N N . ILE B 1 80 ? 1.072 10.055 -3.416 1 98.62 80 ILE B N 1
ATOM 3157 C CA . ILE B 1 80 ? 1.79 8.914 -2.871 1 98.62 80 ILE B CA 1
ATOM 3158 C C . ILE B 1 80 ? 1.044 7.625 -3.217 1 98.62 80 ILE B C 1
ATOM 3160 O O . ILE B 1 80 ? 1.561 6.523 -3.008 1 98.62 80 ILE B O 1
ATOM 3164 N N . GLY B 1 81 ? -0.175 7.746 -3.689 1 97.69 81 GLY B N 1
ATOM 3165 C CA . GLY B 1 81 ? -0.98 6.559 -3.908 1 97.69 81 GLY B CA 1
ATOM 3166 C C . GLY B 1 81 ? -1.767 6.133 -2.684 1 97.69 81 GLY B C 1
ATOM 3167 O O . GLY B 1 81 ? -2.406 6.965 -2.033 1 97.69 81 GLY B O 1
ATOM 3168 N N . MET B 1 82 ? -1.806 4.781 -2.412 1 98.12 82 MET B N 1
ATOM 3169 C CA . MET B 1 82 ? -2.764 4.305 -1.42 1 98.12 82 MET B CA 1
ATOM 3170 C C . MET B 1 82 ? -2.092 3.365 -0.423 1 98.12 82 MET B C 1
ATOM 3172 O O . MET B 1 82 ? -1.284 2.52 -0.809 1 98.12 82 MET B O 1
ATOM 3176 N N . GLY B 1 83 ? -2.434 3.564 0.864 1 98.38 83 GLY B N 1
ATOM 3177 C CA . GLY B 1 83 ? -2.127 2.557 1.868 1 98.38 83 GLY B CA 1
ATOM 3178 C C . GLY B 1 83 ? -1.009 2.971 2.807 1 98.38 83 GLY B C 1
ATOM 3179 O O . GLY B 1 83 ? -0.22 3.863 2.486 1 98.38 83 GLY B O 1
ATOM 3180 N N . TYR B 1 84 ? -0.88 2.197 3.924 1 98.5 84 TYR B N 1
ATOM 3181 C CA . TYR B 1 84 ? 0.135 2.428 4.945 1 98.5 84 TYR B CA 1
ATOM 3182 C C . TYR B 1 84 ? 1.536 2.346 4.352 1 98.5 84 TYR B C 1
ATOM 3184 O O . TYR B 1 84 ? 2.385 3.197 4.625 1 98.5 84 TYR B O 1
ATOM 3192 N N . PRO B 1 85 ? 1.795 1.334 3.465 1 98.38 85 PRO B N 1
ATOM 3193 C CA . PRO B 1 85 ? 3.164 1.215 2.957 1 98.38 85 PRO B CA 1
ATOM 3194 C C . PRO B 1 85 ? 3.615 2.451 2.182 1 98.38 85 PRO B C 1
ATOM 3196 O O . PRO B 1 85 ? 4.777 2.855 2.281 1 98.38 85 PRO B O 1
ATOM 3199 N N . MET B 1 86 ? 2.686 3.047 1.453 1 98.56 86 MET B N 1
ATOM 3200 C CA . MET B 1 86 ? 3.047 4.184 0.611 1 98.56 86 MET B CA 1
ATOM 3201 C C . MET B 1 86 ? 3.414 5.395 1.461 1 98.56 86 MET B C 1
ATOM 3203 O O . MET B 1 86 ? 4.344 6.133 1.131 1 98.56 86 MET B O 1
ATOM 3207 N N . ILE B 1 87 ? 2.676 5.617 2.574 1 98.62 87 ILE B N 1
ATOM 3208 C CA . ILE B 1 87 ? 3.008 6.672 3.523 1 98.62 87 ILE B CA 1
ATOM 3209 C C . ILE B 1 87 ? 4.391 6.418 4.117 1 98.62 87 ILE B C 1
ATOM 3211 O O . ILE B 1 87 ? 5.176 7.352 4.297 1 98.62 87 ILE B O 1
ATOM 3215 N N . ASP B 1 88 ? 4.637 5.191 4.418 1 98.75 88 ASP B N 1
ATOM 3216 C CA . ASP B 1 88 ? 5.906 4.824 5.035 1 98.75 88 ASP B CA 1
ATOM 3217 C C . ASP B 1 88 ? 7.082 5.164 4.117 1 98.75 88 ASP B C 1
ATOM 3219 O O . ASP B 1 88 ? 8.047 5.801 4.547 1 98.75 88 ASP B O 1
ATOM 3223 N N . PHE B 1 89 ? 6.992 4.707 2.82 1 98.62 89 PHE B N 1
ATOM 3224 C CA . PHE B 1 89 ? 8.016 5.051 1.843 1 98.62 89 PHE B CA 1
ATOM 3225 C C . PHE B 1 89 ? 8.227 6.559 1.783 1 98.62 89 PHE B C 1
ATOM 3227 O O . PHE B 1 89 ? 9.359 7.035 1.879 1 98.62 89 PHE B O 1
ATOM 3234 N N . PHE B 1 90 ? 7.121 7.277 1.668 1 98.81 90 PHE B N 1
ATOM 3235 C CA . PHE B 1 90 ? 7.125 8.719 1.451 1 98.81 90 PHE B CA 1
ATOM 3236 C C . PHE B 1 90 ? 7.824 9.438 2.6 1 98.81 90 PHE B C 1
ATOM 3238 O O . PHE B 1 90 ? 8.836 10.109 2.393 1 98.81 90 PHE B O 1
ATOM 3245 N N . VAL B 1 91 ? 7.414 9.188 3.803 1 98.56 91 VAL B N 1
ATOM 3246 C CA . VAL B 1 91 ? 7.91 9.969 4.934 1 98.56 91 VAL B CA 1
ATOM 3247 C C . VAL B 1 91 ? 9.367 9.609 5.207 1 98.56 91 VAL B C 1
ATOM 3249 O O . VAL B 1 91 ? 10.203 10.492 5.41 1 98.56 91 VAL B O 1
ATOM 3252 N N . ARG B 1 92 ? 9.711 8.352 5.16 1 96.81 92 ARG B N 1
ATOM 3253 C CA . ARG B 1 92 ? 11.062 7.914 5.504 1 96.81 92 ARG B CA 1
ATOM 3254 C C . ARG B 1 92 ? 12.07 8.367 4.453 1 96.81 92 ARG B C 1
ATOM 3256 O O . ARG B 1 92 ? 13.156 8.852 4.793 1 96.81 92 ARG B O 1
ATOM 3263 N N . GLU B 1 93 ? 11.727 8.219 3.191 1 97.12 93 GLU B N 1
ATOM 3264 C CA . GLU B 1 93 ? 12.68 8.57 2.139 1 97.12 93 GLU B CA 1
ATOM 3265 C C . GLU B 1 93 ? 12.789 10.078 1.977 1 97.12 93 GLU B C 1
ATOM 3267 O O . GLU B 1 93 ? 13.867 10.594 1.658 1 97.12 93 GLU B O 1
ATOM 3272 N N . VAL B 1 94 ? 11.711 10.812 2.236 1 97.12 94 VAL B N 1
ATOM 3273 C CA . VAL B 1 94 ? 11.781 12.266 2.217 1 97.12 94 VAL B CA 1
ATOM 3274 C C . VAL B 1 94 ? 12.609 12.758 3.404 1 97.12 94 VAL B C 1
ATOM 3276 O O . VAL B 1 94 ? 13.453 13.648 3.256 1 97.12 94 VAL B O 1
ATOM 3279 N N . ARG B 1 95 ? 12.328 12.156 4.559 1 95.62 95 ARG B N 1
ATOM 3280 C CA . ARG B 1 95 ? 13.117 12.523 5.73 1 95.62 95 ARG B CA 1
ATOM 3281 C C . ARG B 1 95 ? 14.609 12.32 5.469 1 95.62 95 ARG B C 1
ATOM 3283 O O . ARG B 1 95 ? 15.438 13.109 5.934 1 95.62 95 ARG B O 1
ATOM 3290 N N . ALA B 1 96 ? 14.961 11.328 4.73 1 93.31 96 ALA B N 1
ATOM 3291 C CA . ALA B 1 96 ? 16.359 10.984 4.469 1 93.31 96 ALA B CA 1
ATOM 3292 C C . ALA B 1 96 ? 17.031 12.055 3.617 1 93.31 96 ALA B C 1
ATOM 3294 O O . ALA B 1 96 ? 18.25 12.219 3.674 1 93.31 96 ALA B O 1
ATOM 3295 N N . VAL B 1 97 ? 16.234 12.883 2.869 1 93.5 97 VAL B N 1
ATOM 3296 C CA . VAL B 1 97 ? 16.891 13.758 1.905 1 93.5 97 VAL B CA 1
ATOM 3297 C C . VAL B 1 97 ? 16.625 15.219 2.262 1 93.5 97 VAL B C 1
ATOM 3299 O O . VAL B 1 97 ? 17.109 16.125 1.593 1 93.5 97 VAL B O 1
ATOM 3302 N N . VAL B 1 98 ? 15.828 15.492 3.285 1 94.06 98 VAL B N 1
ATOM 3303 C CA . VAL B 1 98 ? 15.516 16.859 3.697 1 94.06 98 VAL B CA 1
ATOM 3304 C C . VAL B 1 98 ? 16.188 17.156 5.031 1 94.06 98 VAL B C 1
ATOM 3306 O O . VAL B 1 98 ? 16.125 16.359 5.969 1 94.06 98 VAL B O 1
ATOM 3309 N N . THR B 1 99 ? 16.828 18.281 5.094 1 89.69 99 THR B N 1
ATOM 3310 C CA . THR B 1 99 ? 17.391 18.781 6.344 1 89.69 99 THR B CA 1
ATOM 3311 C C . THR B 1 99 ? 16.391 19.672 7.066 1 89.69 99 THR B C 1
ATOM 3313 O O . THR B 1 99 ? 15.688 20.453 6.43 1 89.69 99 THR B O 1
ATOM 3316 N N . GLY B 1 100 ? 16.406 19.516 8.422 1 92.12 100 GLY B N 1
ATOM 3317 C CA . GLY B 1 100 ? 15.555 20.391 9.219 1 92.12 100 GLY B CA 1
ATOM 3318 C C . GLY B 1 100 ? 14.148 19.859 9.391 1 92.12 100 GLY B C 1
ATOM 3319 O O . GLY B 1 100 ? 13.914 18.641 9.273 1 92.12 100 GLY B O 1
ATOM 3320 N N . ASP B 1 101 ? 13.203 20.719 9.773 1 94.94 101 ASP B N 1
ATOM 3321 C CA . ASP B 1 101 ? 11.844 20.328 10.141 1 94.94 101 ASP B CA 1
ATOM 3322 C C . ASP B 1 101 ? 11.047 19.906 8.914 1 94.94 101 ASP B C 1
ATOM 3324 O O . ASP B 1 101 ? 11.289 20.391 7.809 1 94.94 101 ASP B O 1
ATOM 3328 N N . LEU B 1 102 ? 10.203 19 9.094 1 97 102 LEU B N 1
ATOM 3329 C CA . LEU B 1 102 ? 9.18 18.656 8.109 1 97 102 LEU B CA 1
ATOM 3330 C C . LEU B 1 102 ? 7.793 19.031 8.625 1 97 102 LEU B C 1
ATOM 3332 O O . LEU B 1 102 ? 7.426 18.672 9.75 1 97 102 LEU B O 1
ATOM 3336 N N . ILE B 1 103 ? 7.098 19.797 7.883 1 98.56 103 ILE B N 1
ATOM 3337 C CA . ILE B 1 103 ? 5.684 20.078 8.109 1 98.56 103 ILE B CA 1
ATOM 3338 C C . ILE B 1 103 ? 4.852 19.438 7 1 98.56 103 ILE B C 1
ATOM 3340 O O . ILE B 1 103 ? 4.938 19.844 5.836 1 98.56 103 ILE B O 1
ATOM 3344 N N . ILE B 1 104 ? 4.031 18.469 7.375 1 98.94 104 ILE B N 1
ATOM 3345 C CA . ILE B 1 104 ? 3.309 17.688 6.379 1 98.94 104 ILE B CA 1
ATOM 3346 C C . ILE B 1 104 ? 1.806 17.781 6.637 1 98.94 104 ILE B C 1
ATOM 3348 O O . ILE B 1 104 ? 1.339 17.469 7.738 1 98.94 104 ILE B O 1
ATOM 3352 N N . ILE B 1 105 ? 1.082 18.188 5.648 1 98.94 105 ILE B N 1
ATOM 3353 C CA . ILE B 1 105 ? -0.375 18.125 5.652 1 98.94 105 ILE B CA 1
ATOM 3354 C C . ILE B 1 105 ? -0.852 17.094 4.633 1 98.94 105 ILE B C 1
ATOM 3356 O O . ILE B 1 105 ? -0.39 17.094 3.488 1 98.94 105 ILE B O 1
ATOM 3360 N N . ARG B 1 106 ? -1.718 16.25 5.031 1 98.94 106 ARG B N 1
ATOM 3361 C CA . ARG B 1 106 ? -2.346 15.32 4.102 1 98.94 106 ARG B CA 1
ATOM 3362 C C . ARG B 1 106 ? -3.754 15.773 3.734 1 98.94 106 ARG B C 1
ATOM 3364 O O . ARG B 1 106 ? -4.555 16.109 4.613 1 98.94 106 ARG B O 1
ATOM 3371 N N . LEU B 1 107 ? -4.004 15.883 2.5 1 98.94 107 LEU B N 1
ATOM 3372 C CA . LEU B 1 107 ? -5.352 16.031 1.961 1 98.94 107 LEU B CA 1
ATOM 3373 C C . LEU B 1 107 ? -5.797 14.758 1.243 1 98.94 107 LEU B C 1
ATOM 3375 O O . LEU B 1 107 ? -5.383 14.508 0.109 1 98.94 107 LEU B O 1
ATOM 3379 N N . GLY B 1 108 ? -6.641 14 1.906 1 98.38 108 GLY B N 1
ATOM 3380 C CA . GLY B 1 108 ? -7.051 12.711 1.369 1 98.38 108 GLY B CA 1
ATOM 3381 C C . GLY B 1 108 ? -8.531 12.641 1.064 1 98.38 108 GLY B C 1
ATOM 3382 O O . GLY B 1 108 ? -9.242 13.641 1.176 1 98.38 108 GLY B O 1
ATOM 3383 N N . SER B 1 109 ? -8.953 11.492 0.554 1 98.06 109 SER B N 1
ATOM 3384 C CA . SER B 1 109 ? -10.352 11.117 0.403 1 98.06 109 SER B CA 1
ATOM 3385 C C . SER B 1 109 ? -10.742 10.008 1.376 1 98.06 109 SER B C 1
ATOM 3387 O O . SER B 1 109 ? -9.898 9.195 1.763 1 98.06 109 SER B O 1
ATOM 3389 N N . CYS B 1 110 ? -11.992 10.031 1.821 1 98.25 110 CYS B N 1
ATOM 3390 C CA . CYS B 1 110 ? -12.398 9.062 2.834 1 98.25 110 CYS B CA 1
ATOM 3391 C C . CYS B 1 110 ? -13.867 8.695 2.67 1 98.25 110 CYS B C 1
ATOM 3393 O O . CYS B 1 110 ? -14.57 9.258 1.829 1 98.25 110 CYS B O 1
ATOM 3395 N N . GLY B 1 111 ? -14.234 7.633 3.328 1 98.06 111 GLY B N 1
ATOM 3396 C CA . GLY B 1 111 ? -15.641 7.371 3.607 1 98.06 111 GLY B CA 1
ATOM 3397 C C . GLY B 1 111 ? -16.109 7.992 4.91 1 98.06 111 GLY B C 1
ATOM 3398 O O . GLY B 1 111 ? -15.367 8.023 5.895 1 98.06 111 GLY B O 1
ATOM 3399 N N . THR B 1 112 ? -17.312 8.453 4.883 1 98.06 112 THR B N 1
ATOM 3400 C CA . THR B 1 112 ? -17.922 8.922 6.125 1 98.06 112 THR B CA 1
ATOM 3401 C C . THR B 1 112 ? -18.719 7.812 6.797 1 98.06 112 THR B C 1
ATOM 3403 O O . THR B 1 112 ? -19.375 7.027 6.117 1 98.06 112 THR B O 1
ATOM 3406 N N . LEU B 1 113 ? -18.641 7.785 8.125 1 97.94 113 LEU B N 1
ATOM 3407 C CA . LEU B 1 113 ? -19.234 6.699 8.898 1 97.94 113 LEU B CA 1
ATOM 3408 C C . LEU B 1 113 ? -20.469 7.184 9.656 1 97.94 113 LEU B C 1
ATOM 3410 O O . LEU B 1 113 ? -21.062 6.43 10.43 1 97.94 113 LEU B O 1
ATOM 3414 N N . VAL B 1 114 ? -20.797 8.445 9.523 1 96.88 114 VAL B N 1
ATOM 3415 C CA . VAL B 1 114 ? -21.906 9.008 10.273 1 96.88 114 VAL B CA 1
ATOM 3416 C C . VAL B 1 114 ? -22.812 9.812 9.344 1 96.88 114 VAL B C 1
ATOM 3418 O O . VAL B 1 114 ? -22.328 10.453 8.398 1 96.88 114 VAL B O 1
ATOM 3421 N N . PRO B 1 115 ? -24.125 9.797 9.578 1 95 115 PRO B N 1
ATOM 3422 C CA . PRO B 1 115 ? -25.047 10.516 8.711 1 95 115 PRO B CA 1
ATOM 3423 C C . PRO B 1 115 ? -24.906 12.031 8.82 1 95 115 PRO B C 1
ATOM 3425 O O . PRO B 1 115 ? -25.266 12.758 7.887 1 95 115 PRO B O 1
ATOM 3428 N N . GLU B 1 116 ? -24.375 12.547 9.922 1 95.62 116 GLU B N 1
ATOM 3429 C CA . GLU B 1 116 ? -24.234 13.977 10.18 1 95.62 116 GLU B CA 1
ATOM 3430 C C . GLU B 1 116 ? -23.219 14.609 9.242 1 95.62 116 GLU B C 1
ATOM 3432 O O . GLU B 1 116 ? -23.203 15.828 9.062 1 95.62 116 GLU B O 1
ATOM 3437 N N . ILE B 1 117 ? -22.344 13.789 8.695 1 97.06 117 ILE B N 1
ATOM 3438 C CA . ILE B 1 117 ? -21.359 14.258 7.738 1 97.06 117 ILE B CA 1
ATOM 3439 C C . ILE B 1 117 ? -21.594 13.602 6.379 1 97.06 117 ILE B C 1
ATOM 3441 O O . ILE B 1 117 ? -21.078 12.516 6.105 1 97.06 117 ILE B O 1
ATOM 3445 N N . PRO B 1 118 ? -22.359 14.219 5.527 1 96.19 118 PRO B N 1
ATOM 3446 C CA . PRO B 1 118 ? -22.609 13.633 4.207 1 96.19 118 PRO B CA 1
ATOM 3447 C C . PRO B 1 118 ? -21.391 13.695 3.297 1 96.19 118 PRO B C 1
ATOM 3449 O O . PRO B 1 118 ? -20.359 14.25 3.676 1 96.19 118 PRO B O 1
ATOM 3452 N N . VAL B 1 119 ? -21.516 13.039 2.105 1 97.06 119 VAL B N 1
ATOM 3453 C CA . VAL B 1 119 ? -20.453 13.141 1.105 1 97.06 119 VAL B CA 1
ATOM 3454 C C . VAL B 1 119 ? -20.281 14.602 0.687 1 97.06 119 VAL B C 1
ATOM 3456 O O . VAL B 1 119 ? -21.219 15.398 0.79 1 97.06 119 VAL B O 1
ATOM 3459 N N . GLY B 1 120 ? -19.141 14.977 0.337 1 97.75 120 GLY B N 1
ATOM 3460 C CA . GLY B 1 120 ? -18.891 16.328 -0.132 1 97.75 120 GLY B CA 1
ATOM 3461 C C . GLY B 1 120 ? -18.516 17.281 0.985 1 97.75 120 GLY B C 1
ATOM 3462 O O . GLY B 1 120 ? -18.75 18.484 0.876 1 97.75 120 GLY B O 1
ATOM 3463 N N . ARG B 1 121 ? -18.062 16.812 2.057 1 98.25 121 ARG B N 1
ATOM 3464 C CA . ARG B 1 121 ? -17.578 17.609 3.172 1 98.25 121 ARG B CA 1
ATOM 3465 C C . ARG B 1 121 ? -16.062 17.453 3.318 1 98.25 121 ARG B C 1
ATOM 3467 O O . ARG B 1 121 ? -15.461 16.531 2.76 1 98.25 121 ARG B O 1
ATOM 3474 N N . VAL B 1 122 ? -15.438 18.438 3.949 1 98.81 122 VAL B N 1
ATOM 3475 C CA . VAL B 1 122 ? -14.031 18.359 4.328 1 98.81 122 VAL B CA 1
ATOM 3476 C C . VAL B 1 122 ? -13.906 18.219 5.844 1 98.81 122 VAL B C 1
ATOM 3478 O O . VAL B 1 122 ? -14.414 19.047 6.598 1 98.81 122 VAL B O 1
ATOM 3481 N N . VAL B 1 123 ? -13.273 17.188 6.281 1 98.75 123 VAL B N 1
ATOM 3482 C CA . VAL B 1 123 ? -13.164 16.891 7.707 1 98.75 123 VAL B CA 1
ATOM 3483 C C . VAL B 1 123 ? -11.711 17 8.148 1 98.75 123 VAL B C 1
ATOM 3485 O O . VAL B 1 123 ? -10.844 16.297 7.609 1 98.75 123 VAL B O 1
ATOM 3488 N N . VAL B 1 124 ? -11.375 17.828 9.117 1 98.75 124 VAL B N 1
ATOM 3489 C CA . VAL B 1 124 ? -10.047 17.969 9.695 1 98.75 124 VAL B CA 1
ATOM 3490 C C . VAL B 1 124 ? -9.938 17.125 10.953 1 98.75 124 VAL B C 1
ATOM 3492 O O . VAL B 1 124 ? -10.641 17.359 11.938 1 98.75 124 VAL B O 1
ATOM 3495 N N . CYS B 1 125 ? -9.078 16.172 10.945 1 97.25 125 CYS B N 1
ATOM 3496 C CA . CYS B 1 125 ? -9.055 15.234 12.062 1 97.25 125 CYS B CA 1
ATOM 3497 C C . CYS B 1 125 ? -7.98 15.609 13.07 1 97.25 125 CYS B C 1
ATOM 3499 O O . CYS B 1 125 ? -6.918 16.109 12.695 1 97.25 125 CYS B O 1
ATOM 3501 N N . SER B 1 126 ? -8.266 15.367 14.32 1 97.81 126 SER B N 1
ATOM 3502 C CA . SER B 1 126 ? -7.324 15.672 15.391 1 97.81 126 SER B CA 1
ATOM 3503 C C . SER B 1 126 ? -6.523 14.438 15.797 1 97.81 126 SER B C 1
ATOM 3505 O O . SER B 1 126 ? -5.441 14.555 16.375 1 97.81 126 SER B O 1
ATOM 3507 N N . SER B 1 127 ? -7.105 13.281 15.586 1 98.62 127 SER B N 1
ATOM 3508 C CA . SER B 1 127 ? -6.469 12 15.867 1 98.62 127 SER B CA 1
ATOM 3509 C C . SER B 1 127 ? -6.988 10.906 14.945 1 98.62 127 SER B C 1
ATOM 3511 O O . SER B 1 127 ? -7.969 11.109 14.227 1 98.62 127 SER B O 1
ATOM 3513 N N . SER B 1 128 ? -6.281 9.844 14.867 1 98.81 128 SER B N 1
ATOM 3514 C CA . SER B 1 128 ? -6.641 8.75 13.977 1 98.81 128 SER B CA 1
ATOM 3515 C C . SER B 1 128 ? -6.238 7.402 14.562 1 98.81 128 SER B C 1
ATOM 3517 O O . SER B 1 128 ? -5.168 7.27 15.156 1 98.81 128 SER B O 1
ATOM 3519 N N . LEU B 1 129 ? -7.074 6.402 14.445 1 98.81 129 LEU B N 1
ATOM 3520 C CA . LEU B 1 129 ? -6.727 5.051 14.883 1 98.81 129 LEU B CA 1
ATOM 3521 C C . LEU B 1 129 ? -6.527 4.129 13.688 1 98.81 129 LEU B C 1
ATOM 3523 O O . LEU B 1 129 ? -7.09 4.359 12.617 1 98.81 129 LEU B O 1
ATOM 3527 N N . ALA B 1 130 ? -5.758 3.105 13.891 1 98.69 130 ALA B N 1
ATOM 3528 C CA . ALA B 1 130 ? -5.434 2.133 12.852 1 98.69 130 ALA B CA 1
ATOM 3529 C C . ALA B 1 130 ? -6.32 0.895 12.961 1 98.69 130 ALA B C 1
ATOM 3531 O O . ALA B 1 130 ? -6.664 0.469 14.062 1 98.69 130 ALA B O 1
ATOM 3532 N N . ILE B 1 131 ? -6.668 0.34 11.867 1 98.62 131 ILE B N 1
ATOM 3533 C CA . ILE B 1 131 ? -7.359 -0.939 11.734 1 98.62 131 ILE B CA 1
ATOM 3534 C C . ILE B 1 131 ? -6.535 -1.885 10.867 1 98.62 131 ILE B C 1
ATOM 3536 O O . ILE B 1 131 ? -6.012 -1.481 9.82 1 98.62 131 ILE B O 1
ATOM 3540 N N . TRP B 1 132 ? -6.371 -3.127 11.273 1 97.5 132 TRP B N 1
ATOM 3541 C CA . TRP B 1 132 ? -5.629 -4.066 10.438 1 97.5 132 TRP B CA 1
ATOM 3542 C C . TRP B 1 132 ? -6.191 -5.477 10.57 1 97.5 132 TRP B C 1
ATOM 3544 O O . TRP B 1 132 ? -6.863 -5.793 11.555 1 97.5 132 TRP B O 1
ATOM 3554 N N . THR B 1 133 ? -5.945 -6.277 9.578 1 98.12 133 THR B N 1
ATOM 3555 C CA . THR B 1 133 ? -6.391 -7.664 9.492 1 98.12 133 THR B CA 1
ATOM 3556 C C . THR B 1 133 ? -5.629 -8.539 10.477 1 98.12 133 THR B C 1
ATOM 3558 O O . THR B 1 133 ? -4.398 -8.484 10.555 1 98.12 133 THR B O 1
ATOM 3561 N N . ASN B 1 134 ? -6.379 -9.305 11.266 1 97.81 134 ASN B N 1
ATOM 3562 C CA . ASN B 1 134 ? -5.82 -10.344 12.117 1 97.81 134 ASN B CA 1
ATOM 3563 C C . ASN B 1 134 ? -5.758 -11.688 11.398 1 97.81 134 ASN B C 1
ATOM 3565 O O . ASN B 1 134 ? -6.641 -12.531 11.562 1 97.81 134 ASN B O 1
ATOM 3569 N N . TYR B 1 135 ? -4.676 -11.961 10.719 1 98.19 135 TYR B N 1
ATOM 3570 C CA . TYR B 1 135 ? -4.543 -13.117 9.836 1 98.19 135 TYR B CA 1
ATOM 3571 C C . TYR B 1 135 ? -4.785 -14.414 10.609 1 98.19 135 TYR B C 1
ATOM 3573 O O . TYR B 1 135 ? -5.395 -15.344 10.078 1 98.19 135 TYR B O 1
ATOM 3581 N N . ASP B 1 136 ? -4.34 -14.5 11.828 1 97.75 136 ASP B N 1
ATOM 3582 C CA . ASP B 1 136 ? -4.426 -15.734 12.602 1 97.75 136 ASP B CA 1
ATOM 3583 C C . ASP B 1 136 ? -5.875 -16.094 12.906 1 97.75 136 ASP B C 1
ATOM 3585 O O . ASP B 1 136 ? -6.219 -17.266 13.031 1 97.75 136 ASP B O 1
ATOM 3589 N N . TYR B 1 137 ? -6.734 -15.117 13.07 1 98.06 137 TYR B N 1
ATOM 3590 C CA . TYR B 1 137 ? -8.148 -15.375 13.297 1 98.06 137 TYR B CA 1
ATOM 3591 C C . TYR B 1 137 ? -8.711 -16.312 12.234 1 98.06 137 TYR B C 1
ATOM 3593 O O . TYR B 1 137 ? -9.516 -17.188 12.539 1 98.06 137 TYR B O 1
ATOM 3601 N N . PHE B 1 138 ? -8.305 -16.125 11.023 1 97.88 138 PHE B N 1
ATOM 3602 C CA . PHE B 1 138 ? -8.891 -16.812 9.875 1 97.88 138 PHE B CA 1
ATOM 3603 C C . PHE B 1 138 ? -8.359 -18.234 9.773 1 97.88 138 PHE B C 1
ATOM 3605 O O . PHE B 1 138 ? -8.836 -19.031 8.953 1 97.88 138 PHE B O 1
ATOM 3612 N N . GLN B 1 139 ? -7.395 -18.547 10.547 1 96.31 139 GLN B N 1
ATOM 3613 C CA . GLN B 1 139 ? -6.836 -19.891 10.57 1 96.31 139 GLN B CA 1
ATOM 3614 C C . GLN B 1 139 ? -7.406 -20.703 11.719 1 96.31 139 GLN B C 1
ATOM 3616 O O . GLN B 1 139 ? -7.102 -21.891 11.859 1 96.31 139 GLN B O 1
ATOM 3621 N N . LEU B 1 140 ? -8.219 -20.109 12.555 1 96.12 140 LEU B N 1
ATOM 3622 C CA . LEU B 1 140 ? -8.82 -20.766 13.703 1 96.12 140 LEU B CA 1
ATOM 3623 C C . LEU B 1 140 ? -10.016 -21.625 13.281 1 96.12 140 LEU B C 1
ATOM 3625 O O . LEU B 1 140 ? -10.75 -21.25 12.359 1 96.12 140 LEU B O 1
ATOM 3629 N N . SER B 1 141 ? -10.188 -22.688 14 1 95.56 141 SER B N 1
ATOM 3630 C CA . SER B 1 141 ? -11.438 -23.438 13.867 1 95.56 141 SER B CA 1
ATOM 3631 C C . SER B 1 141 ? -12.609 -22.656 14.461 1 95.56 141 SER B C 1
ATOM 3633 O O . SER B 1 141 ? -12.414 -21.688 15.18 1 95.56 141 SER B O 1
ATOM 3635 N N . ASP B 1 142 ? -13.773 -23.109 14.102 1 94.25 142 ASP B N 1
ATOM 3636 C CA . ASP B 1 142 ? -14.969 -22.469 14.656 1 94.25 142 ASP B CA 1
ATOM 3637 C C . ASP B 1 142 ? -14.945 -22.5 16.188 1 94.25 142 ASP B C 1
ATOM 3639 O O . ASP B 1 142 ? -15.289 -21.516 16.844 1 94.25 142 ASP B O 1
ATOM 3643 N N . GLN B 1 143 ? -14.523 -23.594 16.734 1 95.88 143 GLN B N 1
ATOM 3644 C CA . GLN B 1 143 ? -14.461 -23.766 18.188 1 95.88 143 GLN B CA 1
ATOM 3645 C C . GLN B 1 143 ? -13.438 -22.812 18.812 1 95.88 143 GLN B C 1
ATOM 3647 O O . GLN B 1 143 ? -13.695 -22.219 19.844 1 95.88 143 GLN B O 1
ATOM 3652 N N . GLU B 1 144 ? -12.312 -22.703 18.125 1 95.69 144 GLU B N 1
ATOM 3653 C CA . GLU B 1 144 ? -11.266 -21.812 18.609 1 95.69 144 GLU B CA 1
ATOM 3654 C C . GLU B 1 144 ? -11.727 -20.359 18.562 1 95.69 144 GLU B C 1
ATOM 3656 O O . GLU B 1 144 ? -11.406 -19.578 19.469 1 95.69 144 GLU B O 1
ATOM 3661 N N . ARG B 1 145 ? -12.414 -19.969 17.516 1 94.5 145 ARG B N 1
ATOM 3662 C CA . ARG B 1 145 ? -12.953 -18.609 17.406 1 94.5 145 ARG B CA 1
ATOM 3663 C C . ARG B 1 145 ? -13.938 -18.328 18.531 1 94.5 145 ARG B C 1
ATOM 3665 O O . ARG B 1 145 ? -13.898 -17.25 19.141 1 94.5 145 ARG B O 1
ATOM 3672 N N . GLU B 1 146 ? -14.742 -19.312 18.828 1 94.94 146 GLU B N 1
ATOM 3673 C CA . GLU B 1 146 ? -15.711 -19.172 19.922 1 94.94 146 GLU B CA 1
ATOM 3674 C C . GLU B 1 146 ? -15.008 -19.016 21.266 1 94.94 146 GLU B C 1
ATOM 3676 O O . GLU B 1 146 ? -15.414 -18.188 22.094 1 94.94 146 GLU B O 1
ATOM 3681 N N . ASN B 1 147 ? -13.977 -19.781 21.469 1 95.88 147 ASN B N 1
ATOM 3682 C CA . ASN B 1 147 ? -13.234 -19.766 22.719 1 95.88 147 ASN B CA 1
ATOM 3683 C C . ASN B 1 147 ? -12.484 -18.453 22.906 1 95.88 147 ASN B C 1
ATOM 3685 O O . ASN B 1 147 ? -12.172 -18.062 24.031 1 95.88 147 ASN B O 1
ATOM 3689 N N . SER B 1 148 ? -12.203 -17.812 21.766 1 94.44 148 SER B N 1
ATOM 3690 C CA . SER B 1 148 ? -11.391 -16.609 21.828 1 94.44 148 SER B CA 1
ATOM 3691 C C . SER B 1 148 ? -12.258 -15.359 21.766 1 94.44 148 SER B C 1
ATOM 3693 O O . SER B 1 148 ? -11.734 -14.242 21.75 1 94.44 148 SER B O 1
ATOM 3695 N N . LYS B 1 149 ? -13.516 -15.57 21.797 1 91.75 149 LYS B N 1
ATOM 3696 C CA . LYS B 1 149 ? -14.43 -14.438 21.719 1 91.75 149 LYS B CA 1
ATOM 3697 C C . LYS B 1 149 ? -14.18 -13.445 22.844 1 91.75 149 LYS B C 1
ATOM 3699 O O . LYS B 1 149 ? -13.969 -13.844 24 1 91.75 149 LYS B O 1
ATOM 3704 N N . GLY B 1 150 ? -14.164 -12.141 22.516 1 89.5 150 GLY B N 1
ATOM 3705 C CA . GLY B 1 150 ? -13.969 -11.102 23.516 1 89.5 150 GLY B CA 1
ATOM 3706 C C . GLY B 1 150 ? -12.508 -10.75 23.734 1 89.5 150 GLY B C 1
ATOM 3707 O O . GLY B 1 150 ? -12.188 -9.844 24.5 1 89.5 150 GLY B O 1
ATOM 3708 N N . THR B 1 151 ? -11.633 -11.516 23.156 1 90.56 151 THR B N 1
ATOM 3709 C CA . THR B 1 151 ? -10.203 -11.227 23.219 1 90.56 151 THR B CA 1
ATOM 3710 C C . THR B 1 151 ? -9.695 -10.75 21.859 1 90.56 151 THR B C 1
ATOM 3712 O O . THR B 1 151 ? -10.367 -10.922 20.844 1 90.56 151 THR B O 1
ATOM 3715 N N . PRO B 1 152 ? -8.539 -10.156 21.859 1 88.88 152 PRO B N 1
ATOM 3716 C CA . PRO B 1 152 ? -7.969 -9.734 20.578 1 88.88 152 PRO B CA 1
ATOM 3717 C C . PRO B 1 152 ? -7.805 -10.898 19.594 1 88.88 152 PRO B C 1
ATOM 3719 O O . PRO B 1 152 ? -8.031 -10.734 18.391 1 88.88 152 PRO B O 1
ATOM 3722 N N . ALA B 1 153 ? -7.457 -12.086 20.094 1 90.75 153 ALA B N 1
ATOM 3723 C CA . ALA B 1 153 ? -7.266 -13.258 19.25 1 90.75 153 ALA B CA 1
ATOM 3724 C C . ALA B 1 153 ? -8.562 -13.648 18.547 1 90.75 153 ALA B C 1
ATOM 3726 O O . ALA B 1 153 ? -8.547 -14.242 17.469 1 90.75 153 ALA B O 1
ATOM 3727 N N . GLY B 1 154 ? -9.688 -13.266 19.156 1 93.94 154 GLY B N 1
ATOM 3728 C CA . GLY B 1 154 ? -10.984 -13.625 18.625 1 93.94 154 GLY B CA 1
ATOM 3729 C C . GLY B 1 154 ? -11.586 -12.555 17.734 1 93.94 154 GLY B C 1
ATOM 3730 O O . GLY B 1 154 ? -12.773 -12.602 17.422 1 93.94 154 GLY B O 1
ATOM 3731 N N . SER B 1 155 ? -10.836 -11.57 17.391 1 96 155 SER B N 1
ATOM 3732 C CA . SER B 1 155 ? -11.305 -10.492 16.531 1 96 155 SER B CA 1
ATOM 3733 C C . SER B 1 155 ? -10.648 -10.547 15.156 1 96 155 SER B C 1
ATOM 3735 O O . SER B 1 155 ? -9.422 -10.492 15.047 1 96 155 SER B O 1
ATOM 3737 N N . PRO B 1 156 ? -11.445 -10.617 14.094 1 97.88 156 PRO B N 1
ATOM 3738 C CA . PRO B 1 156 ? -10.859 -10.688 12.758 1 97.88 156 PRO B CA 1
ATOM 3739 C C . PRO B 1 156 ? -10.094 -9.422 12.375 1 97.88 156 PRO B C 1
ATOM 3741 O O . PRO B 1 156 ? -9.188 -9.477 11.547 1 97.88 156 PRO B O 1
ATOM 3744 N N . TYR B 1 157 ? -10.469 -8.297 12.992 1 97.94 157 TYR B N 1
ATOM 3745 C CA . TYR B 1 157 ? -9.82 -7.008 12.766 1 97.94 157 TYR B CA 1
ATOM 3746 C C . TYR B 1 157 ? -9.469 -6.336 14.078 1 97.94 157 TYR B C 1
ATOM 3748 O O . TYR B 1 157 ? -10.273 -6.324 15.016 1 97.94 157 TYR B O 1
ATOM 3756 N N . LEU B 1 158 ? -8.297 -5.84 14.133 1 96.88 158 LEU B N 1
ATOM 3757 C CA . LEU B 1 158 ? -7.805 -5.18 15.336 1 96.88 158 LEU B CA 1
ATOM 3758 C C . LEU B 1 158 ? -7.758 -3.668 15.148 1 96.88 158 LEU B C 1
ATOM 3760 O O . LEU B 1 158 ? -7.711 -3.18 14.016 1 96.88 158 LEU B O 1
ATOM 3764 N N . MET B 1 159 ? -7.793 -2.924 16.234 1 97.44 159 MET B N 1
ATOM 3765 C CA . MET B 1 159 ? -7.777 -1.463 16.219 1 97.44 159 MET B CA 1
ATOM 3766 C C . MET B 1 159 ? -6.758 -0.927 17.219 1 97.44 159 MET B C 1
ATOM 3768 O O . MET B 1 159 ? -6.582 -1.493 18.297 1 97.44 159 MET B O 1
ATOM 3772 N N . SER B 1 160 ? -6.148 0.104 16.875 1 98 160 SER B N 1
ATOM 3773 C CA . SER B 1 160 ? -5.223 0.747 17.797 1 98 160 SER B CA 1
ATOM 3774 C C . SER B 1 160 ? -5.918 1.829 18.625 1 98 160 SER B C 1
ATOM 3776 O O . SER B 1 160 ? -7.051 2.211 18.312 1 98 160 SER B O 1
ATOM 3778 N N . ARG B 1 161 ? -5.199 2.266 19.641 1 97.62 161 ARG B N 1
ATOM 3779 C CA . ARG B 1 161 ? -5.551 3.557 20.234 1 97.62 161 ARG B CA 1
ATOM 3780 C C . ARG B 1 161 ? -5.293 4.691 19.234 1 97.62 161 ARG B C 1
ATOM 3782 O O . ARG B 1 161 ? -4.434 4.574 18.359 1 97.62 161 ARG B O 1
ATOM 3789 N N . PRO B 1 162 ? -6.059 5.77 19.391 1 98.56 162 PRO B N 1
ATOM 3790 C CA . PRO B 1 162 ? -5.844 6.898 18.484 1 98.56 162 PRO B CA 1
ATOM 3791 C C . PRO B 1 162 ? -4.477 7.547 18.656 1 98.56 162 PRO B C 1
ATOM 3793 O O . PRO B 1 162 ? -3.938 7.562 19.766 1 98.56 162 PRO B O 1
ATOM 3796 N N . ILE B 1 163 ? -3.906 8.008 17.609 1 98.69 163 ILE B N 1
ATOM 3797 C CA . ILE B 1 163 ? -2.662 8.773 17.594 1 98.69 163 ILE B CA 1
ATOM 3798 C C . ILE B 1 163 ? -2.949 10.211 17.172 1 98.69 163 ILE B C 1
ATOM 3800 O O . ILE B 1 163 ? -3.639 10.445 16.172 1 98.69 163 ILE B O 1
ATOM 3804 N N . GLY B 1 164 ? -2.459 11.172 17.797 1 98.19 164 GLY B N 1
ATOM 3805 C CA . GLY B 1 164 ? -2.775 12.578 17.578 1 98.19 164 GLY B CA 1
ATOM 3806 C C . GLY B 1 164 ? -1.908 13.227 16.516 1 98.19 164 GLY B C 1
ATOM 3807 O O . GLY B 1 164 ? -0.854 12.695 16.156 1 98.19 164 GLY B O 1
ATOM 3808 N N . CYS B 1 165 ? -2.359 14.367 16.016 1 98.19 165 CYS B N 1
ATOM 3809 C CA . CYS B 1 165 ? -1.611 15.227 15.102 1 98.19 165 CYS B CA 1
ATOM 3810 C C . CYS B 1 165 ? -0.936 16.359 15.859 1 98.19 165 CYS B C 1
ATOM 3812 O O . CYS B 1 165 ? -0.861 16.344 17.094 1 98.19 165 CYS B O 1
ATOM 3814 N N . ASP B 1 166 ? -0.236 17.25 15.117 1 98.06 166 ASP B N 1
ATOM 3815 C CA . ASP B 1 166 ? 0.194 18.531 15.68 1 98.06 166 ASP B CA 1
ATOM 3816 C C . ASP B 1 166 ? -0.988 19.469 15.852 1 98.06 166 ASP B C 1
ATOM 3818 O O . ASP B 1 166 ? -1.543 19.969 14.867 1 98.06 166 ASP B O 1
ATOM 3822 N N . GLN B 1 167 ? -1.343 19.812 17.094 1 97.94 167 GLN B N 1
ATOM 3823 C CA . GLN B 1 167 ? -2.564 20.562 17.391 1 97.94 167 GLN B CA 1
ATOM 3824 C C . GLN B 1 167 ? -2.504 21.969 16.812 1 97.94 167 GLN B C 1
ATOM 3826 O O . GLN B 1 167 ? -3.514 22.484 16.328 1 97.94 167 GLN B O 1
ATOM 3831 N N . THR B 1 168 ? -1.363 22.562 16.891 1 98.12 168 THR B N 1
ATOM 3832 C CA . THR B 1 168 ? -1.207 23.906 16.328 1 98.12 168 THR B CA 1
ATOM 3833 C C . THR B 1 168 ? -1.431 23.891 14.828 1 98.12 168 THR B C 1
ATOM 3835 O O . THR B 1 168 ? -2.133 24.75 14.289 1 98.12 168 THR B O 1
ATOM 3838 N N . LEU B 1 169 ? -0.836 22.922 14.18 1 98.69 169 LEU B N 1
ATOM 3839 C CA . LEU B 1 169 ? -1.004 22.781 12.734 1 98.69 169 LEU B CA 1
ATOM 3840 C C . LEU B 1 169 ? -2.451 22.453 12.391 1 98.69 169 LEU B C 1
ATOM 3842 O O . LEU B 1 169 ? -2.992 22.953 11.406 1 98.69 169 LEU B O 1
ATOM 3846 N N . HIS B 1 170 ? -3.066 21.594 13.18 1 98.62 170 HIS B N 1
ATOM 3847 C CA . HIS B 1 170 ? -4.473 21.25 13.023 1 98.62 170 HIS B CA 1
ATOM 3848 C C . HIS B 1 170 ? -5.359 22.484 13.055 1 98.62 170 HIS B C 1
ATOM 3850 O O . HIS B 1 170 ? -6.211 22.672 12.18 1 98.62 170 HIS B O 1
ATOM 3856 N N . ASP B 1 171 ? -5.195 23.312 14.062 1 98.56 171 ASP B N 1
ATOM 3857 C CA . ASP B 1 171 ? -6.027 24.5 14.234 1 98.56 171 ASP B CA 1
ATOM 3858 C C . ASP B 1 171 ? -5.836 25.484 13.07 1 98.56 171 ASP B C 1
ATOM 3860 O O . ASP B 1 171 ? -6.809 26.047 12.562 1 98.56 171 ASP B O 1
ATOM 3864 N N . ALA B 1 172 ? -4.594 25.656 12.68 1 98.81 172 ALA B N 1
ATOM 3865 C CA . ALA B 1 172 ? -4.305 26.531 11.539 1 98.81 172 ALA B CA 1
ATOM 3866 C C . ALA B 1 172 ? -4.949 26 10.266 1 98.81 172 ALA B C 1
ATOM 3868 O O . ALA B 1 172 ? -5.488 26.766 9.469 1 98.81 172 ALA B O 1
ATOM 3869 N N . LEU B 1 173 ? -4.875 24.688 10.062 1 98.88 173 LEU B N 1
ATOM 3870 C CA . LEU B 1 173 ? -5.461 24.047 8.891 1 98.88 173 LEU B CA 1
ATOM 3871 C C . LEU B 1 173 ? -6.973 24.25 8.867 1 98.88 173 LEU B C 1
ATOM 3873 O O . LEU B 1 173 ? -7.535 24.625 7.832 1 98.88 173 LEU B O 1
ATOM 3877 N N . TYR B 1 174 ? -7.586 24.047 9.984 1 98.75 174 TYR B N 1
ATOM 3878 C CA . TYR B 1 174 ? -9.031 24.219 10.086 1 98.75 174 TYR B CA 1
ATOM 3879 C C . TYR B 1 174 ? -9.43 25.656 9.758 1 98.75 174 TYR B C 1
ATOM 3881 O O . TYR B 1 174 ? -10.359 25.875 8.977 1 98.75 174 TYR B O 1
ATOM 3889 N N . GLU B 1 175 ? -8.758 26.594 10.289 1 98.56 175 GLU B N 1
ATOM 3890 C CA . GLU B 1 175 ? -9.055 28 10.07 1 98.56 175 GLU B CA 1
ATOM 3891 C C . GLU B 1 175 ? -8.93 28.375 8.594 1 98.56 175 GLU B C 1
ATOM 3893 O O . GLU B 1 175 ? -9.797 29.062 8.047 1 98.56 175 GLU B O 1
ATOM 3898 N N . ASN B 1 176 ? -7.852 27.906 7.973 1 98.75 176 ASN B N 1
ATOM 3899 C CA . ASN B 1 176 ? -7.637 28.25 6.57 1 98.75 176 ASN B CA 1
ATOM 3900 C C . ASN B 1 176 ? -8.648 27.547 5.664 1 98.75 176 ASN B C 1
ATOM 3902 O O . ASN B 1 176 ? -9.102 28.125 4.672 1 98.75 176 ASN B O 1
ATOM 3906 N N . LEU B 1 177 ? -8.992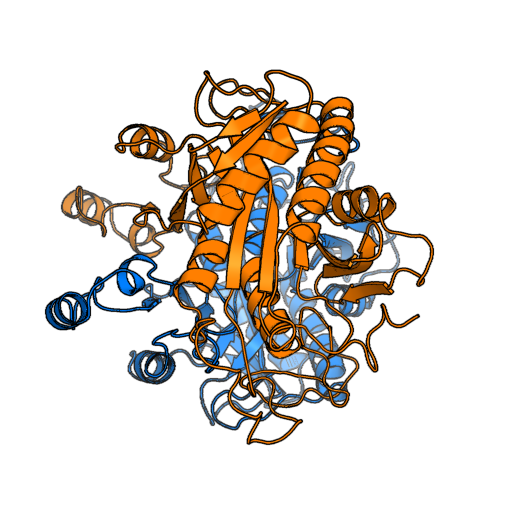 26.297 6.008 1 98.75 177 LEU B N 1
ATOM 3907 C CA . LEU B 1 177 ? -9.992 25.578 5.219 1 98.75 177 LEU B CA 1
ATOM 3908 C C . LEU B 1 177 ? -11.359 26.25 5.336 1 98.75 177 LEU B C 1
ATOM 3910 O O . LEU B 1 177 ? -12.117 26.297 4.367 1 98.75 177 LEU B O 1
ATOM 3914 N N . GLU B 1 178 ? -11.68 26.812 6.48 1 98.44 178 GLU B N 1
ATOM 3915 C CA . GLU B 1 178 ? -12.938 27.531 6.656 1 98.44 178 GLU B CA 1
ATOM 3916 C C . GLU B 1 178 ? -13.008 28.75 5.742 1 98.44 178 GLU B C 1
ATOM 3918 O O . GLU B 1 178 ? -14.086 29.156 5.312 1 98.44 178 GLU B O 1
ATOM 3923 N N . LYS B 1 179 ? -11.898 29.297 5.426 1 98.38 179 LYS B N 1
ATOM 3924 C CA . LYS B 1 179 ? -11.844 30.484 4.578 1 98.38 179 LYS B CA 1
ATOM 3925 C C . LYS B 1 179 ? -11.914 30.109 3.1 1 98.38 179 LYS B C 1
ATOM 3927 O O . LYS B 1 179 ? -12.469 30.859 2.293 1 98.38 179 LYS B O 1
ATOM 3932 N N . THR B 1 180 ? -11.312 28.969 2.729 1 98.5 180 THR B N 1
ATOM 3933 C CA . THR B 1 180 ? -11.117 28.656 1.315 1 98.5 180 THR B CA 1
ATOM 3934 C C . THR B 1 180 ? -12.234 27.75 0.805 1 98.5 180 THR B C 1
ATOM 3936 O O . THR B 1 180 ? -12.531 27.734 -0.391 1 98.5 180 THR B O 1
ATOM 3939 N N . VAL B 1 181 ? -12.789 26.906 1.712 1 98.5 181 VAL B N 1
ATOM 3940 C CA . VAL B 1 181 ? -13.867 25.984 1.34 1 98.5 181 VAL B CA 1
ATOM 3941 C C . VAL B 1 181 ? -15.219 26.656 1.587 1 98.5 181 VAL B C 1
ATOM 3943 O O . VAL B 1 181 ? -15.375 27.438 2.527 1 98.5 181 VAL B O 1
ATOM 3946 N N . ASP B 1 182 ? -16.25 26.344 0.713 1 97.62 182 ASP B N 1
ATOM 3947 C CA . ASP B 1 182 ? -17.578 26.922 0.844 1 97.62 182 ASP B CA 1
ATOM 3948 C C . ASP B 1 182 ? -18.109 26.766 2.27 1 97.62 182 ASP B C 1
ATOM 3950 O O . ASP B 1 182 ? -17.891 25.734 2.91 1 97.62 182 ASP B O 1
ATOM 3954 N N . GLN B 1 183 ? -18.875 27.766 2.688 1 95.31 183 GLN B N 1
ATOM 3955 C CA . GLN B 1 183 ? -19.344 27.844 4.066 1 95.31 183 GLN B CA 1
ATOM 3956 C C . GLN B 1 183 ? -20.188 26.625 4.43 1 95.31 183 GLN B C 1
ATOM 3958 O O . GLN B 1 183 ? -21.016 26.172 3.635 1 95.31 183 GLN B O 1
ATOM 3963 N N . GLY B 1 184 ? -19.844 26.094 5.625 1 95.06 184 GLY B N 1
ATOM 3964 C CA . GLY B 1 184 ? -20.656 25.016 6.164 1 95.06 184 GLY B CA 1
ATOM 3965 C C . GLY B 1 184 ? -20.172 23.641 5.723 1 95.06 184 GLY B C 1
ATOM 3966 O O . GLY B 1 184 ? -20.734 22.625 6.148 1 95.06 184 GLY B O 1
ATOM 3967 N N . LEU B 1 185 ? -19.078 23.578 5.02 1 97.75 185 LEU B N 1
ATOM 3968 C CA . LEU B 1 185 ? -18.672 22.297 4.453 1 97.75 185 LEU B CA 1
ATOM 3969 C C . LEU B 1 185 ? -17.5 21.719 5.219 1 97.75 185 LEU B C 1
ATOM 3971 O O . LEU B 1 185 ? -17.062 20.594 4.949 1 97.75 185 LEU B O 1
ATOM 3975 N N . VAL B 1 186 ? -16.922 22.453 6.199 1 98.38 186 VAL B N 1
ATOM 3976 C CA . VAL B 1 186 ? -15.734 22.016 6.91 1 98.38 186 VAL B CA 1
ATOM 3977 C C . VAL B 1 186 ? -16.078 21.672 8.352 1 98.38 186 VAL B C 1
ATOM 3979 O O . VAL B 1 186 ? -16.844 22.391 9.008 1 98.38 186 VAL B O 1
ATOM 3982 N N . SER B 1 187 ? -15.688 20.562 8.828 1 96.62 187 SER B N 1
ATOM 3983 C CA . SER B 1 187 ? -15.773 20.188 10.242 1 96.62 187 SER B CA 1
ATOM 3984 C C . SER B 1 187 ? -14.398 19.859 10.812 1 96.62 187 SER B C 1
ATOM 3986 O O . SER B 1 187 ? -13.461 19.578 10.062 1 96.62 187 SER B O 1
ATOM 3988 N N . SER B 1 188 ? -14.242 20 12.148 1 94.25 188 SER B N 1
ATOM 3989 C CA . SER B 1 188 ? -12.945 19.797 12.781 1 94.25 188 SER B CA 1
ATOM 3990 C C . SER B 1 188 ? -13.062 18.922 14.016 1 94.25 188 SER B C 1
ATOM 3992 O O . SER B 1 188 ? -14.164 18.547 14.422 1 94.25 188 SER B O 1
ATOM 3994 N N . GLY B 1 189 ? -11.836 18.516 14.484 1 90.25 189 GLY B N 1
ATOM 3995 C CA . GLY B 1 189 ? -11.711 17.828 15.766 1 90.25 189 GLY B CA 1
ATOM 3996 C C . GLY B 1 189 ? -12.211 16.391 15.727 1 90.25 189 GLY B C 1
ATOM 3997 O O . GLY B 1 189 ? -12.516 15.812 16.766 1 90.25 189 GLY B O 1
ATOM 3998 N N . ALA B 1 190 ? -12.281 15.805 14.578 1 91.94 190 ALA B N 1
ATOM 3999 C CA . ALA B 1 190 ? -12.875 14.477 14.414 1 91.94 190 ALA B CA 1
ATOM 4000 C C . ALA B 1 190 ? -11.859 13.383 14.703 1 91.94 190 ALA B C 1
ATOM 4002 O O . ALA B 1 190 ? -10.656 13.562 14.477 1 91.94 190 ALA B O 1
ATOM 4003 N N . LEU B 1 191 ? -12.352 12.258 15.32 1 98 191 LEU B N 1
ATOM 4004 C CA . LEU B 1 191 ? -11.562 11.031 15.312 1 98 191 LEU B CA 1
ATOM 4005 C C . LEU B 1 191 ? -11.68 10.32 13.961 1 98 191 LEU B C 1
ATOM 4007 O O . LEU B 1 191 ? -12.781 10.078 13.477 1 98 191 LEU B O 1
ATOM 4011 N N . HIS B 1 192 ? -10.547 10.156 13.359 1 98.31 192 HIS B N 1
ATOM 4012 C CA . HIS B 1 192 ? -10.406 9.508 12.062 1 98.31 192 HIS B CA 1
ATOM 4013 C C . HIS B 1 192 ? -9.953 8.055 12.219 1 98.31 192 HIS B C 1
ATOM 4015 O O . HIS B 1 192 ? -9.594 7.633 13.32 1 98.31 192 HIS B O 1
ATOM 4021 N N . SER B 1 193 ? -10.094 7.266 11.227 1 98.75 193 SER B N 1
ATOM 4022 C CA . SER B 1 193 ? -9.578 5.902 11.195 1 98.75 193 SER B CA 1
ATOM 4023 C C . SER B 1 193 ? -8.922 5.586 9.852 1 98.75 193 SER B C 1
ATOM 4025 O O . SER B 1 193 ? -9.328 6.125 8.82 1 98.75 193 SER B O 1
ATOM 4027 N N . SER B 1 194 ? -7.922 4.82 9.875 1 98.88 194 SER B N 1
ATOM 4028 C CA . SER B 1 194 ? -7.254 4.301 8.688 1 98.88 194 SER B CA 1
ATOM 4029 C C . SER B 1 194 ? -7.168 2.779 8.727 1 98.88 194 SER B C 1
ATOM 4031 O O . SER B 1 194 ? -6.797 2.197 9.742 1 98.88 194 SER B O 1
ATOM 4033 N N . ALA B 1 195 ? -7.496 2.168 7.613 1 98.81 195 ALA B N 1
ATOM 4034 C CA . ALA B 1 195 ? -7.508 0.709 7.543 1 98.81 195 ALA B CA 1
ATOM 4035 C C . ALA B 1 195 ? -6.398 0.194 6.629 1 98.81 195 ALA B C 1
ATOM 4037 O O . ALA B 1 195 ? -5.996 0.88 5.688 1 98.81 195 ALA B O 1
ATOM 4038 N N . ASP B 1 196 ? -5.961 -1.029 6.879 1 98.38 196 ASP B N 1
ATOM 4039 C CA . ASP B 1 196 ? -4.91 -1.661 6.086 1 98.38 196 ASP B CA 1
ATOM 4040 C C . ASP B 1 196 ? -5.418 -2.021 4.691 1 98.38 196 ASP B C 1
ATOM 4042 O O . ASP B 1 196 ? -4.625 -2.178 3.76 1 98.38 196 ASP B O 1
ATOM 4046 N N . THR B 1 197 ? -6.711 -2.246 4.531 1 98.5 197 THR B N 1
ATOM 4047 C CA . THR B 1 197 ? -7.289 -2.561 3.229 1 98.5 197 THR B CA 1
ATOM 4048 C C . THR B 1 197 ? -8.562 -1.757 2.996 1 98.5 197 THR B C 1
ATOM 4050 O O . THR B 1 197 ? -9.25 -1.381 3.949 1 98.5 197 THR B O 1
ATOM 4053 N N . PHE B 1 198 ? -8.906 -1.513 1.776 1 98.62 198 PHE B N 1
ATOM 4054 C CA . PHE B 1 198 ? -10.055 -0.72 1.36 1 98.62 198 PHE B CA 1
ATOM 4055 C C . PHE B 1 198 ? -11.352 -1.494 1.574 1 98.62 198 PHE B C 1
ATOM 4057 O O . PHE B 1 198 ? -12.367 -0.918 1.974 1 98.62 198 PHE B O 1
ATOM 4064 N N . TYR B 1 199 ? -11.367 -2.777 1.323 1 97.94 199 TYR B N 1
ATOM 4065 C CA . TYR B 1 199 ? -12.602 -3.555 1.336 1 97.94 199 TYR B CA 1
ATOM 4066 C C . TYR B 1 199 ? -12.859 -4.137 2.719 1 97.94 199 TYR B C 1
ATOM 4068 O O . TYR B 1 199 ? -13.445 -3.473 3.58 1 97.94 199 TYR B O 1
ATOM 4076 N N . ALA B 1 200 ? -12.203 -5.176 3.074 1 98.12 200 ALA B N 1
ATOM 4077 C CA . ALA B 1 200 ? -12.5 -5.871 4.324 1 98.12 200 ALA B CA 1
ATOM 4078 C C . ALA B 1 200 ? -12.18 -4.992 5.531 1 98.12 200 ALA B C 1
ATOM 4080 O O . ALA B 1 200 ? -12.984 -4.883 6.457 1 98.12 200 ALA B O 1
ATOM 4081 N N . GLY B 1 201 ? -11.086 -4.348 5.504 1 98.25 201 GLY B N 1
ATOM 4082 C CA . GLY B 1 201 ? -10.648 -3.533 6.629 1 98.25 201 GLY B CA 1
ATOM 4083 C C . GLY B 1 201 ? -11.508 -2.301 6.84 1 98.25 201 GLY B C 1
ATOM 4084 O O . GLY B 1 201 ? -11.438 -1.66 7.891 1 98.25 201 GLY B O 1
ATOM 4085 N N . GLN B 1 202 ? -12.297 -1.951 5.867 1 98.31 202 GLN B N 1
ATOM 4086 C CA . GLN B 1 202 ? -13.188 -0.802 6 1 98.31 202 GLN B CA 1
ATOM 4087 C C . GLN B 1 202 ? -14.641 -1.245 6.137 1 98.31 202 GLN B C 1
ATOM 4089 O O . GLN B 1 202 ? -15.555 -0.44 5.965 1 98.31 202 GLN B O 1
ATOM 4094 N N . GLY B 1 203 ? -14.828 -2.494 6.332 1 97.75 203 GLY B N 1
ATOM 4095 C CA . GLY B 1 203 ? -16.156 -3.006 6.598 1 97.75 203 GLY B CA 1
ATOM 4096 C C . GLY B 1 203 ? -17 -3.156 5.344 1 97.75 203 GLY B C 1
ATOM 4097 O O . GLY B 1 203 ? -18.234 -3.215 5.418 1 97.75 203 GLY B O 1
ATOM 4098 N N . ARG B 1 204 ? -16.391 -3.088 4.211 1 97 204 ARG B N 1
ATOM 4099 C CA . ARG B 1 204 ? -17.109 -3.332 2.973 1 97 204 ARG B CA 1
ATOM 4100 C C . ARG B 1 204 ? -17.391 -4.82 2.785 1 97 204 ARG B C 1
ATOM 4102 O O . ARG B 1 204 ? -16.516 -5.656 3.035 1 97 204 ARG B O 1
ATOM 4109 N N . LEU B 1 205 ? -18.594 -5.117 2.406 1 94.5 205 LEU B N 1
ATOM 4110 C CA . LEU B 1 205 ? -19.016 -6.508 2.291 1 94.5 205 LEU B CA 1
ATOM 4111 C C . LEU B 1 205 ? -18.781 -7.027 0.875 1 94.5 205 LEU B C 1
ATOM 4113 O O . LEU B 1 205 ? -19.094 -6.344 -0.1 1 94.5 205 LEU B O 1
ATOM 4117 N N . ASP B 1 206 ? -18.156 -8.125 0.739 1 91.19 206 ASP B N 1
ATOM 4118 C CA . ASP B 1 206 ? -17.844 -8.844 -0.497 1 91.19 206 ASP B CA 1
ATOM 4119 C C . ASP B 1 206 ? -18.125 -10.336 -0.357 1 91.19 206 ASP B C 1
ATOM 4121 O O . ASP B 1 206 ? -17.391 -11.047 0.323 1 91.19 206 ASP B O 1
ATOM 4125 N N . SER B 1 207 ? -19.125 -10.859 -0.968 1 89.12 207 SER B N 1
ATOM 4126 C CA . SER B 1 207 ? -19.594 -12.234 -0.788 1 89.12 207 SER B CA 1
ATOM 4127 C C . SER B 1 207 ? -18.594 -13.242 -1.357 1 89.12 207 SER B C 1
ATOM 4129 O O . SER B 1 207 ? -18.703 -14.438 -1.09 1 89.12 207 SER B O 1
ATOM 4131 N N . ASN B 1 208 ? -17.625 -12.773 -2.111 1 91.75 208 ASN B N 1
ATOM 4132 C CA . ASN B 1 208 ? -16.641 -13.68 -2.68 1 91.75 208 ASN B CA 1
ATOM 4133 C C . ASN B 1 208 ? -15.633 -14.141 -1.626 1 91.75 208 ASN B C 1
ATOM 4135 O O . ASN B 1 208 ? -14.891 -15.102 -1.845 1 91.75 208 ASN B O 1
ATOM 4139 N N . PHE B 1 209 ? -15.578 -13.477 -0.486 1 94.75 209 PHE B N 1
ATOM 4140 C CA . PHE B 1 209 ? -14.57 -13.773 0.524 1 94.75 209 PHE B CA 1
ATOM 4141 C C . PHE B 1 209 ? -15.203 -13.859 1.909 1 94.75 209 PHE B C 1
ATOM 4143 O O . PHE B 1 209 ? -16.109 -13.094 2.234 1 94.75 209 PHE B O 1
ATOM 4150 N N . MET B 1 210 ? -14.734 -14.773 2.686 1 95.75 210 MET B N 1
ATOM 4151 C CA . MET B 1 210 ? -15.164 -14.914 4.074 1 95.75 210 MET B CA 1
ATOM 4152 C C . MET B 1 210 ? -14.391 -13.961 4.977 1 95.75 210 MET B C 1
ATOM 4154 O O . MET B 1 210 ? -13.562 -14.391 5.781 1 95.75 210 MET B O 1
ATOM 4158 N N . ASP B 1 211 ? -14.75 -12.734 4.953 1 97 211 ASP B N 1
ATOM 4159 C CA . ASP B 1 211 ? -13.984 -11.656 5.57 1 97 211 ASP B CA 1
ATOM 4160 C C . ASP B 1 211 ? -14.336 -11.516 7.051 1 97 211 ASP B C 1
ATOM 4162 O O . ASP B 1 211 ? -13.594 -10.883 7.809 1 97 211 ASP B O 1
ATOM 4166 N N . HIS B 1 212 ? -15.469 -11.992 7.48 1 97.12 212 HIS B N 1
ATOM 4167 C CA . HIS B 1 212 ? -15.914 -11.867 8.859 1 97.12 212 HIS B CA 1
ATOM 4168 C C . HIS B 1 212 ? -15.906 -10.406 9.312 1 97.12 212 HIS B C 1
ATOM 4170 O O . HIS B 1 212 ? -15.461 -10.109 10.422 1 97.12 212 HIS B O 1
ATOM 4176 N N . ASN B 1 213 ? -16.328 -9.438 8.477 1 97.56 213 ASN B N 1
ATOM 4177 C CA . ASN B 1 213 ? -16.219 -8.023 8.82 1 97.56 213 ASN B CA 1
ATOM 4178 C C . ASN B 1 213 ? -17.594 -7.375 8.961 1 97.56 213 ASN B C 1
ATOM 4180 O O . ASN B 1 213 ? -17.703 -6.148 8.93 1 97.56 213 ASN B O 1
ATOM 4184 N N . HIS B 1 214 ? -18.672 -8.094 9.086 1 95.88 214 HIS B N 1
ATOM 4185 C CA . HIS B 1 214 ? -20.031 -7.582 9.188 1 95.88 214 HIS B CA 1
ATOM 4186 C C . HIS B 1 214 ? -20.203 -6.688 10.406 1 95.88 214 HIS B C 1
ATOM 4188 O O . HIS B 1 214 ? -20.984 -5.742 10.391 1 95.88 214 HIS B O 1
ATOM 4194 N N . GLY B 1 215 ? -19.5 -6.949 11.438 1 95.38 215 GLY B N 1
ATOM 4195 C CA . GLY B 1 215 ? -19.656 -6.215 12.688 1 95.38 215 GLY B CA 1
ATOM 4196 C C . GLY B 1 215 ? -18.656 -5.094 12.852 1 95.38 215 GLY B C 1
ATOM 4197 O O . GLY B 1 215 ? -18.688 -4.367 13.852 1 95.38 215 GLY B O 1
ATOM 4198 N N . LEU B 1 216 ? -17.781 -4.934 11.891 1 97.44 216 LEU B N 1
ATOM 4199 C CA . LEU B 1 216 ? -16.656 -4.035 12.062 1 97.44 216 LEU B CA 1
ATOM 4200 C C . LEU B 1 216 ? -17.109 -2.594 12.242 1 97.44 216 LEU B C 1
ATOM 4202 O O . LEU B 1 216 ? -16.688 -1.915 13.188 1 97.44 216 LEU B O 1
ATOM 4206 N N . LEU B 1 217 ? -18 -2.035 11.367 1 97.12 217 LEU B N 1
ATOM 4207 C CA . LEU B 1 217 ? -18.469 -0.653 11.461 1 97.12 217 LEU B CA 1
ATOM 4208 C C . LEU B 1 217 ? -19.266 -0.427 12.742 1 97.12 217 LEU B C 1
ATOM 4210 O O . LEU B 1 217 ? -19.172 0.641 13.352 1 97.12 217 LEU B O 1
ATOM 4214 N N . ASP B 1 218 ? -20.047 -1.44 13.094 1 96.69 218 ASP B N 1
ATOM 4215 C CA . ASP B 1 218 ? -20.766 -1.359 14.359 1 96.69 218 ASP B CA 1
ATOM 4216 C C . ASP B 1 218 ? -19.812 -1.253 15.539 1 96.69 218 ASP B C 1
ATOM 4218 O O . ASP B 1 218 ? -20.031 -0.465 16.469 1 96.69 218 ASP B O 1
ATOM 4222 N N . SER B 1 219 ? -18.781 -2.066 15.547 1 96.38 219 SER B N 1
ATOM 4223 C CA . SER B 1 219 ? -17.781 -2.016 16.609 1 96.38 219 SER B CA 1
ATOM 4224 C C . SER B 1 219 ? -17.125 -0.638 16.672 1 96.38 219 SER B C 1
ATOM 4226 O O . SER B 1 219 ? -16.875 -0.12 17.766 1 96.38 219 SER B O 1
ATOM 4228 N N . LEU B 1 220 ? -16.797 -0.024 15.547 1 97.5 220 LEU B N 1
ATOM 4229 C CA . LEU B 1 220 ? -16.219 1.312 15.5 1 97.5 220 LEU B CA 1
ATOM 4230 C C . LEU B 1 220 ? -17.172 2.344 16.094 1 97.5 220 LEU B C 1
ATOM 4232 O O . LEU B 1 220 ? -16.734 3.24 16.828 1 97.5 220 LEU B O 1
ATOM 4236 N N . SER B 1 221 ? -18.422 2.232 15.805 1 96.88 221 SER B N 1
ATOM 4237 C CA . SER B 1 221 ? -19.422 3.195 16.25 1 96.88 221 SER B CA 1
ATOM 4238 C C . SER B 1 221 ? -19.578 3.162 17.766 1 96.88 221 SER B C 1
ATOM 4240 O O . SER B 1 221 ? -20.078 4.113 18.375 1 96.88 221 SER B O 1
ATOM 4242 N N . LYS B 1 222 ? -19.156 2.098 18.422 1 96.25 222 LYS B N 1
ATOM 4243 C CA . LYS B 1 222 ? -19.328 1.914 19.859 1 96.25 222 LYS B CA 1
ATOM 4244 C C . LYS B 1 222 ? -18.156 2.506 20.641 1 96.25 222 LYS B C 1
ATOM 4246 O O . LYS B 1 222 ? -18.219 2.617 21.875 1 96.25 222 LYS B O 1
ATOM 4251 N N . LEU B 1 223 ? -17.125 2.807 19.891 1 96.5 223 LEU B N 1
ATOM 4252 C CA . LEU B 1 223 ? -16.031 3.484 20.578 1 96.5 223 LEU B CA 1
ATOM 4253 C C . LEU B 1 223 ?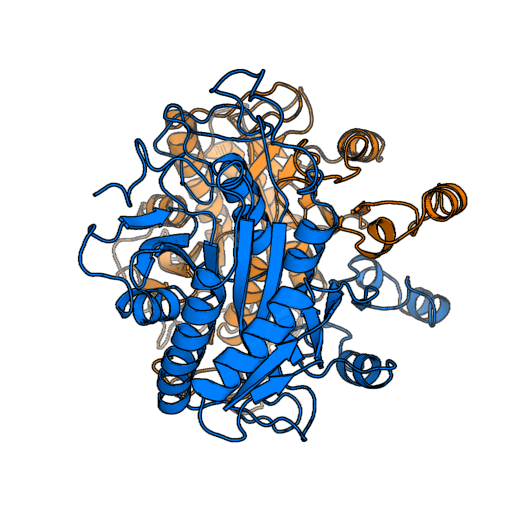 -16.469 4.855 21.078 1 96.5 223 LEU B C 1
ATOM 4255 O O . LEU B 1 223 ? -17.438 5.426 20.578 1 96.5 223 LEU B O 1
ATOM 4259 N N . ASN B 1 224 ? -15.695 5.406 22.156 1 95.31 224 ASN B N 1
ATOM 4260 C CA . ASN B 1 224 ? -15.938 6.734 22.703 1 95.31 224 ASN B CA 1
ATOM 4261 C C . ASN B 1 224 ? -14.656 7.547 22.812 1 95.31 224 ASN B C 1
ATOM 4263 O O . ASN B 1 224 ? -13.852 7.332 23.719 1 95.31 224 ASN B O 1
ATOM 4267 N N . PRO B 1 225 ? -14.57 8.539 21.969 1 95.19 225 PRO B N 1
ATOM 4268 C CA . PRO B 1 225 ? -15.414 8.93 20.844 1 95.19 225 PRO B CA 1
ATOM 4269 C C . PRO B 1 225 ? -15.359 7.922 19.688 1 95.19 225 PRO B C 1
ATOM 4271 O O . PRO B 1 225 ? -14.398 7.152 19.594 1 95.19 225 PRO B O 1
ATOM 4274 N N . SER B 1 226 ? -16.359 7.961 18.844 1 96.75 226 SER B N 1
ATOM 4275 C CA . SER B 1 226 ? -16.375 7.125 17.641 1 96.75 226 SER B CA 1
ATOM 4276 C C . SER B 1 226 ? -15.719 7.828 16.469 1 96.75 226 SER B C 1
ATOM 4278 O O . SER B 1 226 ? -15.922 9.023 16.25 1 96.75 226 SER B O 1
ATOM 4280 N N . PRO B 1 227 ? -14.945 7.082 15.711 1 98.38 227 PRO B N 1
ATOM 4281 C CA . PRO B 1 227 ? -14.43 7.691 14.484 1 98.38 227 PRO B CA 1
ATOM 4282 C C . PRO B 1 227 ? -15.531 8.039 13.492 1 98.38 227 PRO B C 1
ATOM 4284 O O . PRO B 1 227 ? -16.516 7.293 13.367 1 98.38 227 PRO B O 1
ATOM 4287 N N . VAL B 1 228 ? -15.312 9.094 12.727 1 98.12 228 VAL B N 1
ATOM 4288 C CA . VAL B 1 228 ? -16.391 9.547 11.867 1 98.12 228 VAL B CA 1
ATOM 4289 C C . VAL B 1 228 ? -16 9.375 10.398 1 98.12 228 VAL B C 1
ATOM 4291 O O . VAL B 1 228 ? -16.859 9.453 9.508 1 98.12 228 VAL B O 1
ATOM 4294 N N . THR B 1 229 ? -14.766 9.156 10.102 1 98.38 229 THR B N 1
ATOM 4295 C CA . THR B 1 229 ? -14.266 8.945 8.742 1 98.38 229 THR B CA 1
ATOM 4296 C C . THR B 1 229 ? -13.266 7.801 8.703 1 98.38 229 THR B C 1
ATOM 4298 O O . THR B 1 229 ? -12.719 7.406 9.734 1 98.38 229 THR B O 1
ATOM 4301 N N . LEU B 1 230 ? -13.055 7.258 7.535 1 98.56 230 LEU B N 1
ATOM 4302 C CA . LEU B 1 230 ? -12.227 6.066 7.367 1 98.56 230 LEU B CA 1
ATOM 4303 C C . LEU B 1 230 ? -11.5 6.102 6.027 1 98.56 230 LEU B C 1
ATOM 4305 O O . LEU B 1 230 ? -12.109 6.344 4.984 1 98.56 230 LEU B O 1
ATOM 4309 N N . GLU B 1 231 ? -10.242 5.98 6.02 1 98.56 231 GLU B N 1
ATOM 4310 C CA . GLU B 1 231 ? -9.414 5.875 4.816 1 98.56 231 GLU B CA 1
ATOM 4311 C C . GLU B 1 231 ? -8.219 4.961 5.047 1 98.56 231 GLU B C 1
ATOM 4313 O O . GLU B 1 231 ? -8.336 3.932 5.719 1 98.56 231 GLU B O 1
ATOM 4318 N N . MET B 1 232 ? -7.016 5.172 4.375 1 98.81 232 MET B N 1
ATOM 4319 C CA . MET B 1 232 ? -6.035 4.09 4.41 1 98.81 232 MET B CA 1
ATOM 4320 C C . MET B 1 232 ? -4.648 4.625 4.758 1 98.81 232 MET B C 1
ATOM 4322 O O . MET B 1 232 ? -3.66 3.895 4.68 1 98.81 232 MET B O 1
ATOM 4326 N N . GLU B 1 233 ? -4.441 5.93 5.121 1 98.81 233 GLU B N 1
ATOM 4327 C CA . GLU B 1 233 ? -3.072 6.43 5.156 1 98.81 233 GLU B CA 1
ATOM 4328 C C . GLU B 1 233 ? -2.783 7.148 6.473 1 98.81 233 GLU B C 1
ATOM 4330 O O . GLU B 1 233 ? -1.717 6.965 7.066 1 98.81 233 GLU B O 1
ATOM 4335 N N . THR B 1 234 ? -3.633 7.926 7.051 1 98.88 234 THR B N 1
ATOM 4336 C CA . THR B 1 234 ? -3.375 9.031 7.965 1 98.88 234 THR B CA 1
ATOM 4337 C C . THR B 1 234 ? -2.783 8.523 9.273 1 98.88 234 THR B C 1
ATOM 4339 O O . THR B 1 234 ? -1.867 9.133 9.828 1 98.88 234 THR B O 1
ATOM 4342 N N . THR B 1 235 ? -3.299 7.426 9.812 1 98.88 235 THR B N 1
ATOM 4343 C CA . THR B 1 235 ? -2.812 6.941 11.102 1 98.88 235 THR B CA 1
ATOM 4344 C C . THR B 1 235 ? -1.314 6.656 11.039 1 98.88 235 THR B C 1
ATOM 4346 O O . THR B 1 235 ? -0.584 6.938 11.992 1 98.88 235 THR B O 1
ATOM 4349 N N . HIS B 1 236 ? -0.87 6.098 9.906 1 98.88 236 HIS B N 1
ATOM 4350 C CA . HIS B 1 236 ? 0.551 5.793 9.789 1 98.88 236 HIS B CA 1
ATOM 4351 C C . HIS B 1 236 ? 1.382 7.066 9.68 1 98.88 236 HIS B C 1
ATOM 4353 O O . HIS B 1 236 ? 2.508 7.125 10.18 1 98.88 236 HIS B O 1
ATOM 4359 N N . LEU B 1 237 ? 0.842 8.109 9.023 1 98.88 237 LEU B N 1
ATOM 4360 C CA . LEU B 1 237 ? 1.51 9.406 9 1 98.88 237 LEU B CA 1
ATOM 4361 C C . LEU B 1 237 ? 1.696 9.945 10.414 1 98.88 237 LEU B C 1
ATOM 4363 O O . LEU B 1 237 ? 2.801 10.344 10.797 1 98.88 237 LEU B O 1
ATOM 4367 N N . PHE B 1 238 ? 0.604 9.93 11.195 1 98.88 238 PHE B N 1
ATOM 4368 C CA . PHE B 1 238 ? 0.658 10.406 12.57 1 98.88 238 PHE B CA 1
ATOM 4369 C C . PHE B 1 238 ? 1.629 9.57 13.398 1 98.88 238 PHE B C 1
ATOM 4371 O O . PHE B 1 238 ? 2.357 10.102 14.234 1 98.88 238 PHE B O 1
ATOM 4378 N N . HIS B 1 239 ? 1.669 8.266 13.117 1 98.75 239 HIS B N 1
ATOM 4379 C CA . HIS B 1 239 ? 2.57 7.344 13.805 1 98.75 239 HIS B CA 1
ATOM 4380 C C . HIS B 1 239 ? 4.027 7.715 13.562 1 98.75 239 HIS B C 1
ATOM 4382 O O . HIS B 1 239 ? 4.816 7.809 14.5 1 98.75 239 HIS B O 1
ATOM 4388 N N . LEU B 1 240 ? 4.383 7.961 12.328 1 98.44 240 LEU B N 1
ATOM 4389 C CA . LEU B 1 240 ? 5.77 8.281 11.992 1 98.44 240 LEU B CA 1
ATOM 4390 C C . LEU B 1 240 ? 6.191 9.602 12.625 1 98.44 240 LEU B C 1
ATOM 4392 O O . LEU B 1 240 ? 7.324 9.727 13.102 1 98.44 240 LEU B O 1
ATOM 4396 N N . ALA B 1 241 ? 5.285 10.547 12.617 1 97.94 241 ALA B N 1
ATOM 4397 C CA . ALA B 1 241 ? 5.594 11.812 13.289 1 97.94 241 ALA B CA 1
ATOM 4398 C C . ALA B 1 241 ? 5.812 11.594 14.789 1 97.94 241 ALA B C 1
ATOM 4400 O O . ALA B 1 241 ? 6.727 12.172 15.375 1 97.94 241 ALA B O 1
ATOM 4401 N N . ALA B 1 242 ? 5.004 10.727 15.383 1 97.44 242 ALA B N 1
ATOM 4402 C CA . ALA B 1 242 ? 5.051 10.484 16.828 1 97.44 242 ALA B CA 1
ATOM 4403 C C . ALA B 1 242 ? 6.359 9.805 17.219 1 97.44 242 ALA B C 1
ATOM 4405 O O . ALA B 1 242 ? 6.875 10.031 18.312 1 97.44 242 ALA B O 1
ATOM 4406 N N . ILE B 1 243 ? 6.902 8.992 16.328 1 96.5 243 ILE B N 1
ATOM 4407 C CA . ILE B 1 243 ? 8.078 8.227 16.734 1 96.5 243 ILE B CA 1
ATOM 4408 C C . ILE B 1 243 ? 9.328 8.852 16.125 1 96.5 243 ILE B C 1
ATOM 4410 O O . ILE 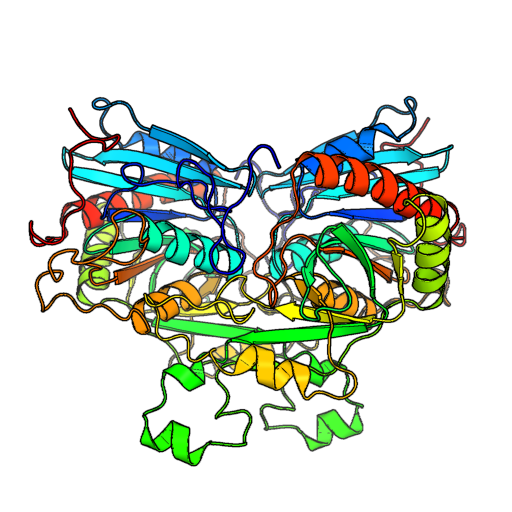B 1 243 ? 10.414 8.258 16.172 1 96.5 243 ILE B O 1
ATOM 4414 N N . ASN B 1 244 ? 9.156 10.023 15.477 1 94.31 244 ASN B N 1
ATOM 4415 C CA . ASN B 1 244 ? 10.312 10.75 14.984 1 94.31 244 ASN B CA 1
ATOM 4416 C C . ASN B 1 244 ? 11.312 11.039 16.109 1 94.31 244 ASN B C 1
ATOM 4418 O O . ASN B 1 244 ? 10.938 11.508 17.172 1 94.31 244 ASN B O 1
ATOM 4422 N N . GLN B 1 245 ? 12.586 10.766 15.859 1 83.62 245 GLN B N 1
ATOM 4423 C CA . GLN B 1 245 ? 13.617 10.867 16.891 1 83.62 245 GLN B CA 1
ATOM 4424 C C . GLN B 1 245 ? 13.945 12.32 17.203 1 83.62 245 GLN B C 1
ATOM 4426 O O . GLN B 1 245 ? 14.188 12.672 18.359 1 83.62 245 GLN B O 1
ATOM 4431 N N . HIS B 1 246 ? 14.039 13.156 16.156 1 76.31 246 HIS B N 1
ATOM 4432 C CA . HIS B 1 246 ? 14.539 14.516 16.312 1 76.31 246 HIS B CA 1
ATOM 4433 C C . HIS B 1 246 ? 13.43 15.477 16.703 1 76.31 246 HIS B C 1
ATOM 4435 O O . HIS B 1 246 ? 12.312 15.383 16.203 1 76.31 246 HIS B O 1
ATOM 4441 N N . LYS B 1 247 ? 13.688 16.078 17.922 1 64.88 247 LYS B N 1
ATOM 4442 C CA . LYS B 1 247 ? 12.766 17.125 18.359 1 64.88 247 LYS B CA 1
ATOM 4443 C C . LYS B 1 247 ? 13.422 18.5 18.266 1 64.88 247 LYS B C 1
ATOM 4445 O O . LYS B 1 247 ? 14.648 18.609 18.203 1 64.88 247 LYS B O 1
ATOM 4450 N N . SER B 1 248 ? 12.656 19.672 17.766 1 54.47 248 SER B N 1
ATOM 4451 C CA . SER B 1 248 ? 13.078 21.031 17.453 1 54.47 248 SER B CA 1
ATOM 4452 C C . SER B 1 248 ? 14.164 21.5 18.406 1 54.47 248 SER B C 1
ATOM 4454 O O . SER B 1 248 ? 14.961 22.375 18.062 1 54.47 248 SER B O 1
ATOM 4456 N N . ASN B 1 249 ? 14.117 21.219 19.641 1 48.53 249 ASN B N 1
ATOM 4457 C CA . ASN B 1 249 ? 14.773 22.109 20.578 1 48.53 249 ASN B CA 1
ATOM 4458 C C . ASN B 1 249 ? 16.297 22.094 20.406 1 48.53 249 ASN B C 1
ATOM 4460 O O . ASN B 1 249 ? 17 22.875 21.031 1 48.53 249 ASN B O 1
ATOM 4464 N N . GLN B 1 250 ? 16.875 21.219 19.875 1 50.25 250 GLN B N 1
ATOM 4465 C CA . GLN B 1 250 ? 18.328 21.375 19.812 1 50.25 250 GLN B CA 1
ATOM 4466 C C . GLN B 1 250 ? 18.797 21.594 18.375 1 50.25 250 GLN B C 1
ATOM 4468 O O . GLN B 1 250 ? 18.234 21.016 17.453 1 50.25 250 GLN B O 1
ATOM 4473 N N . PRO B 1 251 ? 19.453 22.875 18.203 1 47.5 251 PRO B N 1
ATOM 4474 C CA . PRO B 1 251 ? 20.062 23.047 16.891 1 47.5 251 PRO B CA 1
ATOM 4475 C C . PRO B 1 251 ? 20.516 21.719 16.266 1 47.5 251 PRO B C 1
ATOM 4477 O O . PRO B 1 251 ? 20.906 20.797 16.984 1 47.5 251 PRO B O 1
ATOM 4480 N N . ALA B 1 252 ? 19.984 21.562 15.133 1 48.09 252 ALA B N 1
ATOM 4481 C CA . ALA B 1 252 ? 20.516 20.375 14.477 1 48.09 252 ALA B CA 1
ATOM 4482 C C . ALA B 1 252 ? 22 20.188 14.805 1 48.09 252 ALA B C 1
ATOM 4484 O O . ALA B 1 252 ? 22.781 21.141 14.789 1 48.09 252 ALA B O 1
ATOM 4485 N N . ASP B 1 253 ? 22.312 19.406 15.695 1 47.38 253 ASP B N 1
ATOM 4486 C CA . ASP B 1 253 ? 23.734 19.156 15.883 1 47.38 253 ASP B CA 1
ATOM 4487 C C . ASP B 1 253 ? 24.484 19.172 14.555 1 47.38 253 ASP B C 1
ATOM 4489 O O . ASP B 1 253 ? 23.922 18.797 13.516 1 47.38 253 ASP B O 1
ATOM 4493 N N . GLU B 1 254 ? 25.469 20.062 14.539 1 45.41 254 GLU B N 1
ATOM 4494 C CA . GLU B 1 254 ? 26.328 20.125 13.352 1 45.41 254 GLU B CA 1
ATOM 4495 C C . GLU B 1 254 ? 26.406 18.766 12.664 1 45.41 254 GLU B C 1
ATOM 4497 O O . GLU B 1 254 ? 26.594 17.734 13.32 1 45.41 254 GLU B O 1
ATOM 4502 N N . PRO B 1 255 ? 25.812 18.766 11.57 1 44.72 255 PRO B N 1
ATOM 4503 C CA . PRO B 1 255 ? 25.984 17.5 10.859 1 44.72 255 PRO B CA 1
ATOM 4504 C C . PRO B 1 255 ? 27.344 16.844 11.125 1 44.72 255 PRO B C 1
ATOM 4506 O O . PRO B 1 255 ? 28.391 17.469 10.898 1 44.72 255 PRO B O 1
ATOM 4509 N N . LYS B 1 256 ? 27.609 16.594 12.312 1 40.12 256 LYS B N 1
ATOM 4510 C CA . LYS B 1 256 ? 28.969 16.062 12.398 1 40.12 256 LYS B CA 1
ATOM 4511 C C . LYS B 1 256 ? 29.344 15.312 11.125 1 40.12 256 LYS B C 1
ATOM 4513 O O . LYS B 1 256 ? 30.5 14.969 10.922 1 40.12 256 LYS B O 1
ATOM 4518 N N . SER B 1 257 ? 28.531 14.164 10.805 1 39.75 257 SER B N 1
ATOM 4519 C CA . SER B 1 257 ? 29.094 13.031 10.07 1 39.75 257 SER B CA 1
ATOM 4520 C C . SER B 1 257 ? 29.109 13.297 8.57 1 39.75 257 SER B C 1
ATOM 4522 O O . SER B 1 257 ? 28.562 14.297 8.102 1 39.75 257 SER B O 1
ATOM 4524 N N . ASP B 1 258 ? 29.219 12.172 7.656 1 43.19 258 ASP B N 1
ATOM 4525 C CA . ASP B 1 258 ? 29.422 11.859 6.246 1 43.19 258 ASP B CA 1
ATOM 4526 C C . ASP B 1 258 ? 28.281 12.406 5.391 1 43.19 258 ASP B C 1
ATOM 4528 O O . ASP B 1 258 ? 27.125 12.031 5.582 1 43.19 258 ASP B O 1
ATOM 4532 N N . PRO B 1 259 ? 28.516 13.664 4.883 1 43.97 259 PRO B N 1
ATOM 4533 C CA . PRO B 1 259 ? 27.531 14.219 3.953 1 43.97 259 PRO B CA 1
ATOM 4534 C C . PRO B 1 259 ? 26.688 13.148 3.273 1 43.97 259 PRO B C 1
ATOM 4536 O O . PRO B 1 259 ? 25.641 13.445 2.693 1 43.97 259 PRO B O 1
ATOM 4539 N N . SER B 1 260 ? 27.344 12.055 3.148 1 45.47 260 SER B N 1
ATOM 4540 C CA . SER B 1 260 ? 26.688 10.922 2.498 1 45.47 260 SER B CA 1
ATOM 4541 C C . SER B 1 260 ? 25.625 10.305 3.396 1 45.47 260 SER B C 1
ATOM 4543 O O . SER B 1 260 ? 24.859 9.43 2.967 1 45.47 260 SER B O 1
ATOM 4545 N N . SER B 1 261 ? 25.641 10.781 4.668 1 52.56 261 SER B N 1
ATOM 4546 C CA . SER B 1 261 ? 24.719 10.109 5.578 1 52.56 261 SER B CA 1
ATOM 4547 C C . SER B 1 261 ? 23.328 10.742 5.539 1 52.56 261 SER B C 1
ATOM 4549 O O . SER B 1 261 ? 23.203 11.969 5.504 1 52.56 261 SER B O 1
ATOM 4551 N N . PHE B 1 262 ? 22.344 10.055 5.059 1 56.34 262 PHE B N 1
ATOM 4552 C CA . PHE B 1 262 ? 20.953 10.523 5.055 1 56.34 262 PHE B CA 1
ATOM 4553 C C . PHE B 1 262 ? 20.578 11.133 6.402 1 56.34 262 PHE B C 1
ATOM 4555 O O . PHE B 1 262 ? 19.531 11.758 6.539 1 56.34 262 PHE B O 1
ATOM 4562 N N . CYS B 1 263 ? 21.438 11.023 7.68 1 49.75 263 CYS B N 1
ATOM 4563 C CA . CYS B 1 263 ? 20.906 11.289 9.016 1 49.75 263 CYS B CA 1
ATOM 4564 C C . CYS B 1 263 ? 21.359 12.648 9.523 1 49.75 263 CYS B C 1
ATOM 4566 O O . CYS B 1 263 ? 21.062 13.016 10.664 1 49.75 263 CYS B O 1
ATOM 4568 N N . GLN B 1 264 ? 22.297 13.508 9.094 1 48.44 264 GLN B N 1
ATOM 4569 C CA . GLN B 1 264 ? 22.984 14.484 9.93 1 48.44 264 GLN B CA 1
ATOM 4570 C C . GLN B 1 264 ? 22.156 15.758 10.086 1 48.44 264 GLN B C 1
ATOM 4572 O O . GLN B 1 264 ? 21.766 16.375 9.094 1 48.44 264 GLN B O 1
ATOM 4577 N N . GLY B 1 265 ? 21.672 16.156 11.43 1 52.19 265 GLY B N 1
ATOM 4578 C CA . GLY B 1 265 ? 21.094 17.469 11.68 1 52.19 265 GLY B CA 1
ATOM 4579 C C . GLY B 1 265 ? 19.594 17.516 11.469 1 52.19 265 GLY B C 1
ATOM 4580 O O . GLY B 1 265 ? 19.047 18.531 11.055 1 52.19 265 GLY B O 1
ATOM 4581 N N . LYS B 1 266 ? 18.609 16.344 12.008 1 71.81 266 LYS B N 1
ATOM 4582 C CA . LYS B 1 266 ? 17.297 16.219 11.398 1 71.81 266 LYS B CA 1
ATOM 4583 C C . LYS B 1 266 ? 16.234 16.938 12.227 1 71.81 266 LYS B C 1
ATOM 4585 O O . LYS B 1 266 ? 16.391 17.109 13.438 1 71.81 266 LYS B O 1
ATOM 4590 N N . GLY B 1 267 ? 15.25 17.453 12.211 1 86.88 267 GLY B N 1
ATOM 4591 C CA . GLY B 1 267 ? 14.188 18.312 12.719 1 86.88 267 GLY B CA 1
ATOM 4592 C C . GLY B 1 267 ? 12.914 17.547 13.031 1 86.88 267 GLY B C 1
ATOM 4593 O O . GLY B 1 267 ? 12.828 16.344 12.812 1 86.88 267 GLY B O 1
ATOM 4594 N N . GLN B 1 268 ? 12.133 18.266 13.688 1 94.06 268 GLN B N 1
ATOM 4595 C CA . GLN B 1 268 ? 10.844 17.688 14.047 1 94.06 268 GLN B CA 1
ATOM 4596 C C . GLN B 1 268 ? 10 17.422 12.805 1 94.06 268 GLN B C 1
ATOM 4598 O O . GLN B 1 268 ? 10.266 17.969 11.734 1 94.06 268 GLN B O 1
ATOM 4603 N N . ILE B 1 269 ? 9.094 16.516 12.906 1 97.06 269 ILE B N 1
ATOM 4604 C CA . ILE B 1 269 ? 8.039 16.281 11.914 1 97.06 269 ILE B CA 1
ATOM 4605 C C . ILE B 1 269 ? 6.688 16.672 12.508 1 97.06 269 ILE B C 1
ATOM 4607 O O . ILE B 1 269 ? 6.23 16.047 13.477 1 97.06 269 ILE B O 1
ATOM 4611 N N . ARG B 1 270 ? 6.055 17.688 12 1 97.94 270 ARG B N 1
ATOM 4612 C CA . ARG B 1 270 ? 4.711 18.094 12.383 1 97.94 270 ARG B CA 1
ATOM 4613 C C . ARG B 1 270 ? 3.693 17.719 11.312 1 97.94 270 ARG B C 1
ATOM 4615 O O . ARG B 1 270 ? 3.936 17.906 10.117 1 97.94 270 ARG B O 1
ATOM 4622 N N . VAL B 1 271 ? 2.537 17.141 11.773 1 98.81 271 VAL B N 1
ATOM 4623 C CA . VAL B 1 271 ? 1.617 16.625 10.766 1 98.81 271 VAL B CA 1
ATOM 4624 C C . VAL B 1 271 ? 0.188 17.031 11.109 1 98.81 271 VAL B C 1
ATOM 4626 O O . VAL B 1 271 ? -0.161 17.172 12.289 1 98.81 271 VAL B O 1
ATOM 4629 N N . ALA B 1 272 ? -0.645 17.219 10.164 1 98.88 272 ALA B N 1
ATOM 4630 C CA . ALA B 1 272 ? -2.094 17.391 10.203 1 98.88 272 ALA B CA 1
ATOM 4631 C C . ALA B 1 272 ? -2.75 16.781 8.969 1 98.88 272 ALA B C 1
ATOM 4633 O O . ALA B 1 272 ? -2.068 16.469 7.988 1 98.88 272 ALA B O 1
ATOM 4634 N N . ALA B 1 273 ? -4.055 16.578 9.039 1 98.88 273 ALA B N 1
ATOM 4635 C CA . ALA B 1 273 ? -4.719 15.945 7.906 1 98.88 273 ALA B CA 1
ATOM 4636 C C . ALA B 1 273 ? -6.16 16.422 7.773 1 98.88 273 ALA B C 1
ATOM 4638 O O . ALA B 1 273 ? -6.824 16.703 8.781 1 98.88 273 ALA B O 1
ATOM 4639 N N . ALA B 1 274 ? -6.598 16.531 6.578 1 98.88 274 ALA B N 1
ATOM 4640 C CA . ALA B 1 274 ? -7.984 16.781 6.184 1 98.88 274 ALA B CA 1
ATOM 4641 C C . ALA B 1 274 ? -8.414 15.805 5.09 1 98.88 274 ALA B C 1
ATOM 4643 O O . ALA B 1 274 ? -7.594 15.344 4.293 1 98.88 274 ALA B O 1
ATOM 4644 N N . HIS B 1 275 ? -9.703 15.508 5.094 1 98.69 275 HIS B N 1
ATOM 4645 C CA . HIS B 1 275 ? -10.211 14.516 4.152 1 98.69 275 HIS B CA 1
ATOM 4646 C C . HIS B 1 275 ? -11.516 14.984 3.512 1 98.69 275 HIS B C 1
ATOM 4648 O O . HIS B 1 275 ? -12.398 15.508 4.199 1 98.69 275 HIS B O 1
ATOM 4654 N N . ILE B 1 276 ? -11.586 14.812 2.232 1 98.62 276 ILE B N 1
ATOM 4655 C CA . ILE B 1 276 ? -12.852 15.016 1.53 1 98.62 276 ILE B CA 1
ATOM 4656 C C . ILE B 1 276 ? -13.688 13.742 1.581 1 98.62 276 ILE B C 1
ATOM 4658 O O . ILE B 1 276 ? -13.195 12.656 1.242 1 98.62 276 ILE B O 1
ATOM 4662 N N . THR B 1 277 ? -14.938 13.82 2.02 1 98.38 277 THR B N 1
ATOM 4663 C CA . THR B 1 277 ? -15.797 12.641 2.113 1 98.38 277 THR B CA 1
ATOM 4664 C C . THR B 1 277 ? -16.344 12.258 0.74 1 98.38 277 THR B C 1
ATOM 4666 O O . THR B 1 277 ? -17.188 12.953 0.183 1 98.38 277 THR B O 1
ATOM 4669 N N . PHE B 1 278 ? -15.883 11.109 0.23 1 97.69 278 PHE B N 1
ATOM 4670 C CA . PHE B 1 278 ? -16.25 10.625 -1.096 1 97.69 278 PHE B CA 1
ATOM 4671 C C . PHE B 1 278 ? -17.422 9.656 -1.012 1 97.69 278 PHE B C 1
ATOM 4673 O O . PHE B 1 278 ? -18.328 9.695 -1.85 1 97.69 278 PHE B O 1
ATOM 4680 N N . ALA B 1 279 ? -17.422 8.766 -0.047 1 97.25 279 ALA B N 1
ATOM 4681 C CA . ALA B 1 279 ? -18.391 7.672 0.026 1 97.25 279 ALA B CA 1
ATOM 4682 C C . ALA B 1 279 ? -19.141 7.699 1.349 1 97.25 279 ALA B C 1
ATOM 4684 O O . ALA B 1 279 ? -18.547 7.707 2.422 1 97.25 279 ALA B O 1
ATOM 4685 N N . GLY B 1 280 ? -20.453 7.738 1.234 1 97.25 280 GLY B N 1
ATOM 4686 C CA . GLY B 1 280 ? -21.281 7.566 2.42 1 97.25 280 GLY B CA 1
ATOM 4687 C C . GLY B 1 280 ? -21.469 6.109 2.805 1 97.25 280 GLY B C 1
ATOM 4688 O O . GLY B 1 280 ? -22.328 5.426 2.248 1 97.25 280 GLY B O 1
ATOM 4689 N N . ARG B 1 281 ? -20.812 5.664 3.836 1 95.75 281 ARG B N 1
ATOM 4690 C CA . ARG B 1 281 ? -20.797 4.242 4.168 1 95.75 281 ARG B CA 1
ATOM 4691 C C . ARG B 1 281 ? -22.125 3.824 4.812 1 95.75 281 ARG B C 1
ATOM 4693 O O . ARG B 1 281 ? -22.453 2.635 4.852 1 95.75 281 ARG B O 1
ATOM 4700 N N . ILE B 1 282 ? -22.828 4.797 5.273 1 91.5 282 ILE B N 1
ATOM 4701 C CA . ILE B 1 282 ? -24.172 4.539 5.809 1 91.5 282 ILE B CA 1
ATOM 4702 C C . ILE B 1 282 ? -25.219 4.793 4.727 1 91.5 282 ILE B C 1
ATOM 4704 O O . ILE B 1 282 ? -26.062 3.941 4.465 1 91.5 282 ILE B O 1
ATOM 4708 N N . SER B 1 283 ? -25.109 5.879 3.986 1 92.19 283 SER B N 1
ATOM 4709 C CA . SER B 1 283 ? -26.125 6.316 3.031 1 92.19 283 SER B CA 1
ATOM 4710 C C . SER B 1 283 ? -26 5.566 1.709 1 92.19 283 SER B C 1
ATOM 4712 O O . SER B 1 283 ? -26.969 5.445 0.961 1 92.19 283 SER B O 1
ATOM 4714 N N . GLY B 1 284 ? -24.781 5.109 1.408 1 92.94 284 GLY B N 1
ATOM 4715 C CA . GLY B 1 284 ? -24.562 4.48 0.118 1 92.94 284 GLY B CA 1
ATOM 4716 C C . GLY B 1 284 ? -24.219 5.473 -0.979 1 92.94 284 GLY B C 1
ATOM 4717 O O . GLY B 1 284 ? -23.891 5.078 -2.098 1 92.94 284 GLY B O 1
ATOM 4718 N N . ASP B 1 285 ? -24.234 6.77 -0.667 1 93.06 285 ASP B N 1
ATOM 4719 C CA . ASP B 1 285 ? -23.984 7.82 -1.646 1 93.06 285 ASP B CA 1
ATOM 4720 C C . ASP B 1 285 ? -22.5 7.871 -2.016 1 93.06 285 ASP B C 1
ATOM 4722 O O . ASP B 1 285 ? -21.641 7.41 -1.254 1 93.06 285 ASP B O 1
ATOM 4726 N N . PHE B 1 286 ? -22.281 8.406 -3.189 1 94.62 286 PHE B N 1
ATOM 4727 C CA . PHE B 1 286 ? -20.922 8.695 -3.643 1 94.62 286 PHE B CA 1
ATOM 4728 C C . PHE B 1 286 ? -20.828 10.094 -4.234 1 94.62 286 PHE B C 1
ATOM 4730 O O . PHE B 1 286 ? -21.734 10.531 -4.949 1 94.62 286 PHE B O 1
ATOM 4737 N N . ILE B 1 287 ? -19.828 10.797 -3.93 1 95.25 287 ILE B N 1
ATOM 4738 C CA . ILE B 1 287 ? -19.656 12.188 -4.332 1 95.25 287 ILE B CA 1
ATOM 4739 C C . ILE B 1 287 ? -19.609 12.281 -5.855 1 95.25 287 ILE B C 1
ATOM 4741 O O . ILE B 1 287 ? -19.125 11.367 -6.527 1 95.25 287 ILE B O 1
ATOM 4745 N N . GLU B 1 288 ? -20.016 13.406 -6.387 1 94.25 288 GLU B N 1
ATOM 4746 C CA . GLU B 1 288 ? -20.016 13.625 -7.832 1 94.25 288 GLU B CA 1
ATOM 4747 C C . GLU B 1 288 ? -18.688 14.203 -8.297 1 94.25 288 GLU B C 1
ATOM 4749 O O . GLU B 1 288 ? -18.062 14.992 -7.582 1 94.25 288 GLU B O 1
ATOM 4754 N N . PRO B 1 289 ? -18.312 13.922 -9.547 1 93.19 289 PRO B N 1
ATOM 4755 C CA . PRO B 1 289 ? -17.016 14.375 -10.07 1 93.19 289 PRO B CA 1
ATOM 4756 C C . PRO B 1 289 ? -16.859 15.891 -10.023 1 93.19 289 PRO B C 1
ATOM 4758 O O . PRO B 1 289 ? -15.797 16.391 -9.656 1 93.19 289 PRO B O 1
ATOM 4761 N N . LYS B 1 290 ? -17.875 16.641 -10.375 1 94.06 290 LYS B N 1
ATOM 4762 C CA . LYS B 1 290 ? -17.797 18.109 -10.367 1 94.06 290 LYS B CA 1
ATOM 4763 C C . LYS B 1 290 ? -17.531 18.641 -8.961 1 94.06 290 LYS B C 1
ATOM 4765 O O . LYS B 1 290 ? -16.781 19.594 -8.797 1 94.06 290 LYS B O 1
ATOM 4770 N N . GLU B 1 291 ? -18.141 18.031 -8 1 95.69 291 GLU B N 1
ATOM 4771 C CA . GLU B 1 291 ? -17.922 18.422 -6.609 1 95.69 291 GLU B CA 1
ATOM 4772 C C . GLU B 1 291 ? -16.5 18.078 -6.156 1 95.69 291 GLU B C 1
ATOM 4774 O O . GLU B 1 291 ? -15.898 18.844 -5.391 1 95.69 291 GLU B O 1
ATOM 4779 N N . VAL B 1 292 ? -15.984 16.969 -6.602 1 95.88 292 VAL B N 1
ATOM 4780 C CA . VAL B 1 292 ? -14.617 16.562 -6.277 1 95.88 292 VAL B CA 1
ATOM 4781 C C . VAL B 1 292 ? -13.633 17.625 -6.762 1 95.88 292 VAL B C 1
ATOM 4783 O O . VAL B 1 292 ? -12.781 18.078 -6 1 95.88 292 VAL B O 1
ATOM 4786 N N . GLU B 1 293 ? -13.766 18.016 -7.988 1 95.19 293 GLU B N 1
ATOM 4787 C CA . GLU B 1 293 ? -12.859 19 -8.57 1 95.19 293 GLU B CA 1
ATOM 4788 C C . GLU B 1 293 ? -12.891 20.312 -7.797 1 95.19 293 GLU B C 1
ATOM 4790 O O . GLU B 1 293 ? -11.844 20.891 -7.496 1 95.19 293 GLU B O 1
ATOM 4795 N N . LYS B 1 294 ? -14.086 20.719 -7.496 1 96.56 294 LYS B N 1
ATOM 4796 C CA . LYS B 1 294 ? -14.273 21.984 -6.77 1 96.56 294 LYS B CA 1
ATOM 4797 C C . LYS B 1 294 ? -13.648 21.906 -5.379 1 96.56 294 LYS B C 1
ATOM 4799 O O . LYS B 1 294 ? -12.898 22.797 -4.98 1 96.56 294 LYS B O 1
ATOM 4804 N N . LEU B 1 295 ? -13.93 20.859 -4.652 1 97.69 295 LEU B N 1
ATOM 4805 C CA . LEU B 1 295 ? -13.453 20.719 -3.281 1 97.69 295 LEU B CA 1
ATOM 4806 C C . LEU B 1 295 ? -11.945 20.531 -3.24 1 97.69 295 LEU B C 1
ATOM 4808 O O . LEU B 1 295 ? -11.273 21.047 -2.334 1 97.69 295 LEU B O 1
ATOM 4812 N N . GLU B 1 296 ? -11.375 19.766 -4.176 1 97.44 296 GLU B N 1
ATOM 4813 C CA . GLU B 1 296 ? -9.93 19.578 -4.23 1 97.44 296 GLU B CA 1
ATOM 4814 C C . GLU B 1 296 ? -9.211 20.906 -4.469 1 97.44 296 GLU B C 1
ATOM 4816 O O . GLU B 1 296 ? -8.141 21.156 -3.902 1 97.44 296 GLU B O 1
ATOM 4821 N N . PHE B 1 297 ? -9.797 21.719 -5.312 1 96.94 297 PHE B N 1
ATOM 4822 C CA . PHE B 1 297 ? -9.234 23.031 -5.578 1 96.94 297 PHE B CA 1
ATOM 4823 C C . PHE B 1 297 ? -9.273 23.906 -4.332 1 96.94 297 PHE B C 1
ATOM 4825 O O . PHE B 1 297 ? -8.258 24.469 -3.928 1 96.94 297 PHE B O 1
ATOM 4832 N N . GLN B 1 298 ? -10.438 24 -3.695 1 98.44 298 GLN B N 1
ATOM 4833 C CA . GLN B 1 298 ? -10.633 24.859 -2.525 1 98.44 298 GLN B CA 1
ATOM 4834 C C . GLN B 1 298 ? -9.789 24.375 -1.348 1 98.44 298 GLN B C 1
ATOM 4836 O O . GLN B 1 298 ? -9.102 25.156 -0.701 1 98.44 298 GLN B O 1
ATOM 4841 N N . ALA B 1 299 ? -9.859 23.078 -1.094 1 98.81 299 ALA B N 1
ATOM 4842 C CA . ALA B 1 299 ? -9.133 22.516 0.038 1 98.81 299 ALA B CA 1
ATOM 4843 C C . ALA B 1 299 ? -7.629 22.531 -0.212 1 98.81 299 ALA B C 1
ATOM 4845 O O . ALA B 1 299 ? -6.844 22.734 0.715 1 98.81 299 ALA B O 1
ATOM 4846 N N . GLY B 1 300 ? -7.242 22.25 -1.477 1 98.81 300 GLY B N 1
ATOM 4847 C CA . GLY B 1 300 ? -5.832 22.344 -1.826 1 98.81 300 GLY B CA 1
ATOM 4848 C C . GLY B 1 300 ? -5.238 23.703 -1.527 1 98.81 300 GLY B C 1
ATOM 4849 O O . GLY B 1 300 ? -4.152 23.812 -0.955 1 98.81 300 GLY B O 1
ATOM 4850 N N . LYS B 1 301 ? -5.961 24.734 -1.889 1 98.69 301 LYS B N 1
ATOM 4851 C CA . LYS B 1 301 ? -5.531 26.109 -1.601 1 98.69 301 LYS B CA 1
ATOM 4852 C C . LYS B 1 301 ? -5.395 26.328 -0.098 1 98.69 301 LYS B C 1
ATOM 4854 O O . LYS B 1 301 ? -4.406 26.922 0.359 1 98.69 301 LYS B O 1
ATOM 4859 N N . GLY B 1 302 ? -6.41 25.891 0.638 1 98.88 302 GLY B N 1
ATOM 4860 C CA . GLY B 1 302 ? -6.363 26.031 2.086 1 98.88 302 GLY B CA 1
ATOM 4861 C C . GLY B 1 302 ? -5.16 25.344 2.711 1 98.88 302 GLY B C 1
ATOM 4862 O O . GLY B 1 302 ? -4.555 25.875 3.643 1 98.88 302 GLY B O 1
ATOM 4863 N N . CYS B 1 303 ? -4.805 24.156 2.232 1 98.94 303 CYS B N 1
ATOM 4864 C CA . CYS B 1 303 ? -3.643 23.422 2.723 1 98.94 303 CYS B CA 1
ATOM 4865 C C . CYS B 1 303 ? -2.354 24.188 2.434 1 98.94 303 CYS B C 1
ATOM 4867 O O . CYS B 1 303 ? -1.49 24.297 3.305 1 98.94 303 CYS B O 1
ATOM 4869 N N . LEU B 1 304 ? -2.227 24.719 1.215 1 98.94 304 LEU B N 1
ATOM 4870 C CA . LEU B 1 304 ? -1.03 25.453 0.835 1 98.94 304 LEU B CA 1
ATOM 4871 C C . LEU B 1 304 ? -0.88 26.719 1.686 1 98.94 304 LEU B C 1
ATOM 4873 O O . LEU B 1 304 ? 0.216 27.016 2.16 1 98.94 304 LEU B O 1
ATOM 4877 N N . GLU B 1 305 ? -1.976 27.453 1.908 1 98.88 305 GLU B N 1
ATOM 4878 C CA . GLU B 1 305 ? -1.949 28.641 2.746 1 98.88 305 GLU B CA 1
ATOM 4879 C C . GLU B 1 305 ? -1.529 28.297 4.176 1 98.88 305 GLU B C 1
ATOM 4881 O O . GLU B 1 305 ? -0.801 29.062 4.809 1 98.88 305 GLU B O 1
ATOM 4886 N N . THR B 1 306 ? -2.01 27.203 4.641 1 98.94 306 THR B N 1
ATOM 4887 C CA . THR B 1 306 ? -1.633 26.766 5.984 1 98.94 306 THR B CA 1
ATOM 4888 C C . THR B 1 306 ? -0.133 26.5 6.059 1 98.94 306 THR B C 1
ATOM 4890 O O . THR B 1 306 ? 0.536 26.938 6.996 1 98.94 306 THR B O 1
ATOM 4893 N N . LEU B 1 307 ? 0.382 25.781 5.055 1 98.88 307 LEU B N 1
ATOM 4894 C CA . LEU B 1 307 ? 1.781 25.359 5.039 1 98.88 307 LEU B CA 1
ATOM 4895 C C . LEU B 1 307 ? 2.705 26.578 5.012 1 98.88 307 LEU B C 1
ATOM 4897 O O . LEU B 1 307 ? 3.65 26.656 5.801 1 98.88 307 LEU B O 1
ATOM 4901 N N . ILE B 1 308 ? 2.457 27.547 4.16 1 98.62 308 ILE B N 1
ATOM 4902 C CA . ILE B 1 308 ? 3.4 28.641 3.951 1 98.62 308 ILE B CA 1
ATOM 4903 C C . ILE B 1 308 ? 3.367 29.594 5.148 1 98.62 308 ILE B C 1
ATOM 4905 O O . ILE B 1 308 ? 4.293 30.391 5.348 1 98.62 308 ILE B O 1
ATOM 4909 N N . ASN B 1 309 ? 2.338 29.516 5.949 1 98.12 309 ASN B N 1
ATOM 4910 C CA . ASN B 1 309 ? 2.207 30.391 7.105 1 98.12 309 ASN B CA 1
ATOM 4911 C C . ASN B 1 309 ? 2.842 29.781 8.352 1 98.12 309 ASN B C 1
ATOM 4913 O O . ASN B 1 309 ? 2.881 30.406 9.406 1 98.12 309 ASN B O 1
ATOM 4917 N N . GLN B 1 310 ? 3.324 28.516 8.25 1 97.81 310 GLN B N 1
ATOM 4918 C CA . GLN B 1 310 ? 4.023 27.906 9.375 1 97.81 310 GLN B CA 1
ATOM 4919 C C . GLN B 1 310 ? 5.441 28.469 9.508 1 97.81 310 GLN B C 1
ATOM 4921 O O . GLN B 1 310 ? 6.164 28.578 8.516 1 97.81 310 GLN B O 1
ATOM 4926 N N . GLN B 1 311 ? 5.801 28.828 10.695 1 94.31 311 GLN B N 1
ATOM 4927 C CA . GLN B 1 311 ? 7.148 29.328 10.945 1 94.31 311 GLN B CA 1
ATOM 4928 C C . GLN B 1 311 ? 8.117 28.172 11.219 1 94.31 311 GLN B C 1
ATOM 4930 O O . GLN B 1 311 ? 7.809 27.266 11.984 1 94.31 311 GLN B O 1
ATOM 4935 N N . ILE B 1 312 ? 9.195 28.172 10.484 1 93.88 312 ILE B N 1
ATOM 4936 C CA . ILE B 1 312 ? 10.312 27.25 10.711 1 93.88 312 ILE B CA 1
ATOM 4937 C C . ILE B 1 312 ? 11.578 28.047 11.023 1 93.88 312 ILE B C 1
ATOM 4939 O O . ILE B 1 312 ? 11.914 29 10.32 1 93.88 312 ILE B O 1
ATOM 4943 N N . ASP B 1 313 ? 12.227 27.734 12.156 1 91.81 313 ASP B N 1
ATOM 4944 C CA . ASP B 1 313 ? 13.516 28.344 12.461 1 91.81 313 ASP B CA 1
ATOM 4945 C C . ASP B 1 313 ? 14.469 28.234 11.273 1 91.81 313 ASP B C 1
ATOM 4947 O O . ASP B 1 313 ? 14.625 27.156 10.695 1 91.81 313 ASP B O 1
ATOM 4951 N N . PRO B 1 314 ? 15.125 29.312 10.914 1 90.81 314 PRO B N 1
ATOM 4952 C CA . PRO B 1 314 ? 16.047 29.297 9.773 1 90.81 314 PRO B CA 1
ATOM 4953 C C . PRO B 1 314 ? 17.094 28.188 9.883 1 90.81 314 PRO B C 1
ATOM 4955 O O . PRO B 1 314 ? 17.516 27.641 8.867 1 90.81 314 PRO B O 1
ATOM 4958 N N . ALA B 1 315 ? 17.453 27.828 11.094 1 87.75 315 ALA B N 1
ATOM 4959 C CA . ALA B 1 315 ? 18.438 26.766 11.328 1 87.75 315 ALA B CA 1
ATOM 4960 C C . ALA B 1 315 ? 17.875 25.406 10.945 1 87.75 315 ALA B C 1
ATOM 4962 O O . ALA B 1 315 ? 18.625 24.438 10.805 1 87.75 315 ALA B O 1
ATOM 4963 N N . ASN B 1 316 ? 16.547 25.344 10.789 1 90.94 316 ASN B N 1
ATOM 4964 C CA . ASN B 1 316 ? 15.883 24.078 10.5 1 90.94 316 ASN B CA 1
ATOM 4965 C C . ASN B 1 316 ? 15.258 24.078 9.109 1 90.94 316 ASN B C 1
ATOM 4967 O O . ASN B 1 316 ? 14.391 23.266 8.805 1 90.94 316 ASN B O 1
ATOM 4971 N N . LEU B 1 317 ? 15.68 25.078 8.336 1 92.81 317 LEU B N 1
ATOM 4972 C CA . LEU B 1 317 ? 15.242 25.125 6.949 1 92.81 317 LEU B CA 1
ATOM 4973 C C . LEU B 1 317 ? 16.25 24.422 6.039 1 92.81 317 LEU B C 1
ATOM 4975 O O . LEU B 1 317 ? 17.469 24.578 6.215 1 92.81 317 LEU B O 1
ATOM 4979 N N . HIS B 1 318 ? 15.664 23.625 5.156 1 92.75 318 HIS B N 1
ATOM 4980 C CA . HIS B 1 318 ? 16.516 23.031 4.129 1 92.75 318 HIS B CA 1
ATOM 4981 C C . HIS B 1 318 ? 17.219 24.109 3.305 1 92.75 318 HIS B C 1
ATOM 4983 O O . HIS B 1 318 ? 16.594 25.109 2.938 1 92.75 318 HIS B O 1
ATOM 4989 N N . PRO B 1 319 ? 18.5 23.984 3.006 1 91.19 319 PRO B N 1
ATOM 4990 C CA . PRO B 1 319 ? 19.25 25.016 2.273 1 91.19 319 PRO B CA 1
ATOM 4991 C C . PRO B 1 319 ? 18.656 25.297 0.892 1 91.19 319 PRO B C 1
ATOM 4993 O O . PRO B 1 319 ? 18.219 24.375 0.207 1 91.19 319 PRO B O 1
ATOM 4996 N N . VAL B 1 320 ? 18.734 26.5 0.526 1 92.5 320 VAL B N 1
ATOM 4997 C CA . VAL B 1 320 ? 18.234 26.922 -0.777 1 92.5 320 VAL B CA 1
ATOM 4998 C C . VAL B 1 320 ? 19.25 26.562 -1.863 1 92.5 320 VAL B C 1
ATOM 5000 O O . VAL B 1 320 ? 18.859 26.219 -2.982 1 92.5 320 VAL B O 1
ATOM 5003 N N . GLU B 1 321 ? 20.469 26.547 -1.47 1 90.56 321 GLU B N 1
ATOM 5004 C CA . GLU B 1 321 ? 21.531 26.219 -2.42 1 90.56 321 GLU B CA 1
ATOM 5005 C C . GLU B 1 321 ? 21.344 24.797 -2.965 1 90.56 321 GLU B C 1
ATOM 5007 O O . GLU B 1 321 ? 21.109 23.859 -2.205 1 90.56 321 GLU B O 1
ATOM 5012 N N . ASP B 1 322 ? 21.312 24.609 -4.262 1 90.38 322 ASP B N 1
ATOM 5013 C CA . ASP B 1 322 ? 21.234 23.328 -4.977 1 90.38 322 ASP B CA 1
ATOM 5014 C C . ASP B 1 322 ? 19.828 22.75 -4.902 1 90.38 322 ASP B C 1
ATOM 5016 O O . ASP B 1 322 ? 19.625 21.562 -5.199 1 90.38 322 ASP B O 1
ATOM 5020 N N . SER B 1 323 ? 18.906 23.641 -4.441 1 95.62 323 SER B N 1
ATOM 5021 C CA . SER B 1 323 ? 17.5 23.203 -4.43 1 95.62 323 SER B CA 1
ATOM 5022 C C . SER B 1 323 ? 16.781 23.641 -5.695 1 95.62 323 SER B C 1
ATOM 5024 O O . SER B 1 323 ? 17.141 24.641 -6.312 1 95.62 323 SER B O 1
ATOM 5026 N N . VAL B 1 324 ? 15.766 22.922 -6.043 1 97.06 324 VAL B N 1
ATOM 5027 C CA . VAL B 1 324 ? 15.031 23.172 -7.277 1 97.06 324 VAL B CA 1
ATOM 5028 C C . VAL B 1 324 ? 14.242 24.484 -7.156 1 97.06 324 VAL B C 1
ATOM 5030 O O . VAL B 1 324 ? 13.766 25.016 -8.156 1 97.06 324 VAL B O 1
ATOM 5033 N N . TRP B 1 325 ? 14.102 25.031 -5.977 1 95.56 325 TRP B N 1
ATOM 5034 C CA . TRP B 1 325 ? 13.375 26.297 -5.793 1 95.56 325 TRP B CA 1
ATOM 5035 C C . TRP B 1 325 ? 14.336 27.469 -5.703 1 95.56 325 TRP B C 1
ATOM 5037 O O . TRP B 1 325 ? 13.93 28.578 -5.352 1 95.56 325 TRP B O 1
ATOM 5047 N N . SER B 1 326 ? 15.625 27.156 -6.02 1 90.31 326 SER B N 1
ATOM 5048 C CA . SER B 1 326 ? 16.609 28.234 -6 1 90.31 326 SER B CA 1
ATOM 5049 C C . SER B 1 326 ? 16.375 29.203 -7.16 1 90.31 326 SER B C 1
ATOM 5051 O O . SER B 1 326 ? 16.016 28.781 -8.258 1 90.31 326 SER B O 1
ATOM 5053 N N . CYS B 1 327 ? 16.141 30.547 -6.957 1 70.56 327 CYS B N 1
ATOM 5054 C CA . CYS B 1 327 ? 15.992 31.578 -7.973 1 70.56 327 CYS B CA 1
ATOM 5055 C C . CYS B 1 327 ? 17.328 31.922 -8.617 1 70.56 327 CYS B C 1
ATOM 5057 O O . CYS B 1 327 ? 18.375 31.797 -7.973 1 70.56 327 CYS B O 1
#

InterPro domains:
  IPR000845 Nucleoside phosphorylase domain [PF01048] (32-245)
  IPR035994 Nucleoside phosphorylase superfamily [G3DSA:3.40.50.1580] (24-310)
  IPR035994 Nucleoside phosphorylase superfamily [SSF53167] (18-307)

Secondary structure (DSSP, 8-state):
--S-EE-SSS-EETT--BSSS---TTSS-SEEEEES-HHHHHHHHTTS-SSSPPEEEE-TTS-EEEEEEETTEEEEEEE--SSHHHHHHHHHHHHHH--EEEEEEEEEEEEE-STTS-SS-EEEEEEEEEEEE-GGGGGS-HHHHHHTTTSGGG-SEEEPPPEE--HHHHHHHHHHHHHHSPTT-EEEEEEEEEESSSSGGGT---TTB----TTHHHHHHTSSSPP-EEESSHHHHHHHHHTBS--TTS------S-TT-TTTTEEEEEEEEEEEEEEETTT--B--HHHHHHHHHHHHHHHHHHHHTS---GGGSPPSTT-TT--/--S-EE-SSS-EETT--BSSS---TTSS-SEEEEES-HHHHHHHHTTS-SSSPPEEEE-TTS-EEEEEEETTEEEEEEE--SSHHHHHHHHHHHHHH--EEEEEEEEEEEEE-STTS-SS-EEEEEEEEEEEE-GGGGGS-HHHHHHTTTSGGG-SEEEPPPEE--HHHHHHHHHHHHHHSPTT-EEEEEEEEEESSSSGGGT---TTB----TTHHHHHHTSSSPP-EEESSHHHHHHHHHTBS--TTS------S-TT-TTTTEEEEEEEEEEEEEEETTT--B--HHHHHHHHHHHHHHHHHHHHTS---GGGSPPSTT-TT--

Foldseek 3Di:
DPFDWDDPVFTAGPVGAGDQLRDAAQAAWQFEEEEADVVLLVLLLVQFDPPPPWDWDAGPNGKIKTWAHHVLFTYMYIHQHAFAVSLVSVVVSVLLHFFFHHEYEYEYAWAFLDPVQDFLAKEWEFWEKEKEADVQCVVDDPVRLVVCPPHPSNDRMDMDDIFGFFVVLSVLLQVLLCVLPPHPRYYYHFYEYAYRDDDLRVLHDDPVDPSVSVCVSVVQVPDVVHGGIYGHHVRSNSVCLVPPPAEAPDQQPDQPDDPSGSNGRGYHYGYIYMYRHAAHPPVRDGDDPVSVSSSSNRSSVSSSVSRRPDDGDPSRTRDLPPHSHND/DPFDWDDPVFTAGPVGAGDQLRDAAQAAWQFEEEEADVVLLVLLLVQFDPPPPWDWDAGPNGKIKTWAHHVLFTYMYIHQHAFAVSLVSVVVSVLLHFFFHHEYEYEYAWAFLDPVQDFLAKEWEFWEKEKEADVQCVVDDPVRLVVCPPHPSNDRMDMDDIFGFFVVLSVLLQVLLCVLPPHPRYYYHFYEYAYRDDDLRVLHDDPVDPSVSVCVSVVQVPDVVHGGIYGHHVRSNSVCLVPPPDEAPDQQPQQPDDPSGSDGRHYHYGYIYMYRHAAHPPVRDGDDPVSVSSSSNSSSVSSSVSRRPDDGDPSRTRDLPPHSHND

Radius of gyration: 23.89 Å; Cα contacts (8 Å, |Δi|>4): 1611; chains: 2; bounding box: 58×62×65 Å

Solvent-accessible surface area (backbone atoms only — not comparable to full-atom values): 32902 Å² total; per-residue (Å²): 110,92,57,61,55,43,51,42,60,68,46,21,34,86,87,51,24,31,67,53,61,52,50,32,64,32,58,54,46,40,28,31,42,35,31,37,45,54,68,59,39,54,60,43,54,67,68,38,37,77,71,33,58,66,40,73,50,69,26,93,72,60,22,33,39,38,21,21,19,45,94,83,37,61,31,18,38,36,10,46,45,72,24,45,34,34,46,50,51,47,54,54,50,47,51,37,38,37,42,15,33,35,40,40,36,36,52,43,65,24,30,19,62,43,85,90,51,52,52,69,26,38,41,29,36,44,28,19,18,39,29,37,80,32,67,53,39,77,72,47,51,74,67,52,40,61,72,27,53,93,41,76,72,36,29,49,59,47,70,42,66,68,40,55,48,32,64,69,55,34,53,45,36,50,56,33,30,56,70,48,32,67,86,89,36,64,48,67,73,36,38,28,32,15,14,48,30,78,42,55,50,61,38,28,80,54,87,63,40,69,64,77,29,86,56,45,59,60,57,45,61,68,40,89,80,41,49,42,35,40,36,33,37,61,27,54,51,31,47,53,39,70,35,39,57,38,58,65,87,49,72,41,51,69,52,78,57,58,90,82,46,54,68,51,28,50,28,25,51,42,36,30,41,34,29,37,20,37,23,17,69,75,80,41,42,51,46,50,39,71,57,49,56,53,49,48,51,26,43,40,50,11,51,52,55,36,48,64,67,55,86,69,59,76,82,30,48,50,65,54,78,80,20,58,58,47,123,112,92,58,60,53,43,52,41,61,69,46,20,34,87,87,50,24,30,68,52,62,52,49,31,65,32,59,55,46,38,26,32,41,35,31,38,44,54,67,60,39,56,60,44,54,66,69,38,37,76,71,32,58,64,41,74,49,71,27,92,72,62,23,32,40,37,20,21,17,44,94,82,35,61,32,18,37,35,8,46,47,70,24,45,34,33,45,50,50,48,54,55,51,48,52,39,38,37,41,17,32,36,41,39,37,36,52,42,64,24,30,18,64,41,85,91,49,53,50,69,27,38,41,29,37,45,28,17,19,40,29,38,78,34,69,52,38,77,72,48,50,75,66,54,40,60,74,26,53,94,40,75,72,36,29,48,58,46,71,41,68,68,40,54,47,33,63,70,55,35,53,46,36,50,56,33,29,57,72,46,32,65,85,88,34,65,49,68,74,35,39,29,32,15,15,48,31,80,43,56,50,62,42,28,79,53,87,62,40,69,62,79,30,87,57,46,59,60,56,45,61,69,40,89,80,40,47,43,34,40,34,35,36,61,27,53,52,31,48,52,39,69,34,38,58,38,57,67,84,53,72,44,53,68,50,76,65,58,88,83,46,56,69,55,28,52,29,26,51,42,38,31,42,35,29,37,21,36,23,16,68,76,79,43,43,52,46,49,38,71,57,49,56,52,49,49,51,25,43,39,50,11,51,52,56,34,49,65,67,55,88,68,60,76,86,31,47,48,65,55,77,81,18,56,57,46,124